Protein AF-A0A0A2VXQ8-F1 (afdb_monomer)

Radius of gyration: 29.83 Å; Cα contacts (8 Å, |Δi|>4): 1074; chains: 1; bounding box: 88×51×85 Å

Secondary structure (DSSP, 8-state):
-PPPPHHHHHSS----PPPGGGSS--S---PPPP-EETTTEE--TT-SS-B-HHHHHHTT--HHHHHHHHHHHHT--S-BSSTT-TT-B-SSSTT-HHHHHHHHHHHHHHHHTT---HHHHHHHHHHHHHHHHHHHTT--TT-HHHHHHHHHHHHHHHHHGGGSSSEEEEEEEEPTTS-EEEEEEEE-TT--SPEEEEEEE--TTS-GGGGHHHIIIIIGGGT-EEEEEPPTTSGGGTTS---S-TTHHHHHHHHHGGG-TTEEEEEEEEEEETTHHHHHHHHHHHSGGG-SEEEEES--SSHHHH-HHHHHHS-HHHHHHHHHHHT-TTS-HHHHHHHHHTT-TTTTT-BTB-BSS-EEEEEETT-SSS-HHHHHHHHHHBTTEEEEEE--SSHHHHHHHHHHHHHHHHHHHHH--SGGG--HHHHHHHHHTT-TTB-GGG--SSEEEEEEEEEES-SSS-GGG--EEEEEEEEEE-SSEEEEEEEEEEEPTTS-EEE---S-HHHHHHHHHHHHHHHHHHHHHHHTTT-EEEE-TT---TT-----

Solvent-accessible surface area (backbone atoms only — not comparable to full-atom values): 28893 Å² total; per-residue (Å²): 132,84,77,81,52,68,63,63,67,71,67,49,85,78,76,83,54,78,43,74,87,65,66,43,51,69,94,72,90,73,93,52,70,89,47,72,35,79,90,64,17,25,58,47,88,48,40,63,61,56,50,37,64,61,55,47,40,68,59,64,47,55,70,67,57,55,51,52,45,51,46,49,22,57,72,46,87,62,63,43,82,41,86,71,25,41,57,36,25,57,41,94,40,87,21,8,47,44,40,43,30,38,55,56,14,50,54,28,47,53,48,28,76,72,50,85,51,58,55,60,26,9,51,25,19,41,51,16,14,53,29,11,44,58,18,14,54,56,52,53,69,89,32,68,67,28,54,51,26,41,54,51,13,51,55,25,36,65,63,8,41,87,34,38,91,35,46,68,42,84,43,79,46,79,42,96,93,63,64,60,46,55,30,44,40,39,33,34,66,97,64,81,63,53,21,32,30,36,41,43,27,49,35,84,60,53,53,48,74,66,47,52,50,54,36,62,74,52,32,28,81,70,57,27,20,36,36,25,38,37,42,50,29,24,71,77,24,45,87,40,68,44,46,76,66,64,33,54,68,60,52,53,52,62,70,48,31,80,80,38,79,57,43,30,49,89,20,20,29,28,38,6,34,30,52,9,19,36,28,31,55,50,39,36,68,78,41,36,95,55,34,47,30,32,40,28,41,39,29,38,36,34,61,53,33,62,35,66,70,51,49,67,52,49,53,68,52,62,53,41,39,55,26,35,31,58,71,46,37,73,50,53,69,69,59,50,47,61,56,37,28,59,58,8,37,47,75,66,62,53,46,85,39,85,29,83,28,32,24,38,22,30,27,36,82,82,23,83,65,16,42,61,66,38,32,50,45,52,18,76,17,22,68,49,45,40,77,41,83,36,61,66,76,61,48,71,62,36,51,50,51,51,51,52,52,51,45,52,55,48,39,55,52,36,61,68,45,40,39,75,74,50,55,64,71,59,51,50,58,56,49,48,72,77,41,96,31,60,40,73,93,68,39,56,93,50,35,43,32,31,42,47,82,73,42,70,74,48,83,84,51,59,81,80,58,33,35,24,38,26,39,40,35,43,37,37,51,37,75,58,28,32,31,36,48,72,49,52,20,41,33,42,58,86,76,45,80,44,84,42,85,73,94,45,68,71,58,46,56,51,46,51,51,53,50,53,56,49,51,51,54,51,45,53,55,33,48,78,62,75,31,49,77,45,70,34,98,86,53,73,56,74,93,60,78,80,76,131

Mean predicted aligned error: 11.72 Å

Sequence (548 aa):
MSQANLSETLFKPRFKHPETSTLVRRARHTATPAIQSALDGKNVPHWYRMINRLMWIWRGVDPREILEVQARIACTEAERTNDDLFDTVMGYRGGNWIYEWSKQAMLWQQRAGQETDEEKIGKCWLQAANLYSIAAYPHLKGDALAEQAQVLANRAYEEAAPRLSGGLRELEFPMTGGGTISGFLHMPKGAEGPFPTVLMCGGLDALQSDYYSLFEKYFAPQGIAMLTIDMPSVGFSSKWKLTQDSSVLHQHVLKALPNIPWVDHTRVAAFGFRFGANVAVRLAYLEAPRLKAVACLGPVVHALLSDPQRQANVPEMYIDVLASRLGMTSISDSALSVELNRYSLKTQGLLGRRCPTPMLSGFWENDPFSPEEESRLITSSSADGKLLQIPFKPVYQNFDKALQEITVSSQQEIVMTLPSGHPKSRLIRKFASLGPYIREEQCEDNRFFFDCLAVCVNVKPAPEKREFWGWWMVLEAQEKQFTYTWQFGLFDKDGKWTATPAKDKEVDEKLEQTLRGFHGRLKDLLASLELGLVPAENFAEKPLKLSA

Nearest PDB structures (foldseek):
  3our-assembly2_C  TM=9.387E-01  e=2.491E-41  Vibrio vulnificus CMCP6
  6omf-assembly1_J  TM=9.505E-01  e=2.046E-16  Salmonella enterica subsp. enterica serovar Typhimurium
  4q11-assembly1_A  TM=9.503E-01  e=6.779E-15  Proteus mirabilis HI4320
  3rpj-assembly1_A  TM=9.378E-01  e=2.629E-14  Proteus mirabilis HI4320
  2mz8-assembly1_A  TM=8.221E-01  e=1.562E-15  Salmonella enterica subsp. enterica serovar Typhimurium str. LT2

InterPro domains:
  IPR009986 Sigma factor-binding transcriptional regulator Crl [MF_01178] (418-543)
  IPR009986 Sigma factor-binding transcriptional regulator Crl [NF008217] (416-547)
  IPR009986 Sigma factor-binding transcriptional regulator Crl [PF07417] (416-542)
  IPR010520 Esterase FrsA-like [PF06500] (1-407)
  IPR029058 Alpha/Beta hydrolase fold [G3DSA:3.40.50.1820] (16-408)
  IPR029058 Alpha/Beta hydrolase fold [SSF53474] (46-391)
  IPR038208 Sigma factor-binding protein Crl superfamily [G3DSA:3.30.310.230] (416-548)
  IPR043423 Esterase FrsA [MF_01063] (5-414)
  IPR043423 Esterase FrsA [NF003460] (1-407)
  IPR050261 FrsA esterase [PTHR22946] (46-379)

Foldseek 3Di:
DDDDDPCCVVPVDPPFQQFPLPQFDAPDDDDFPWAAFLQLATPDFQAQGHDHPLLLVLLPADPVLVVVLVCFQQPDPADAPDPSHSQRHTDQDGNHLLNSLLVVLVVLQVVLVVDDQLLSNLVSLSNSLSSLLRSLWQVFPRRPSSVVSLVSSVVSNVSNQVSHAFHWDWDWQADDVGDIWIKIKGFAPPDQDLFQEEEEQEDLRGAQSSCVSLCVVFQNVLRYIYITTHFQCGRSNVVGACALLRQVVVLSVLVCQVVPGNHPQQQYAYEAEEQSLLNRLVCLQVVVNRHLAYEYELYQAAPCLAPVVLVVNDRPSVLSSQCSRNVNSHDYPVVSSVRSNSSHCVSVVNQPAAGAHEYEYEDEDPNSRRHQVNLVSSQVNYPHRHYHYFYCPVPNVSVVVVSNVSSVVSCVRRVPAFAQNDAPVRVVVLLVVLDPFWDPVPADRFKTKGWDQFAWPDPPDDPLQIKGWEKMKMWGGDHAAIAMAMATAMQGSVRDTDRDDDPDPVSVVRRLVVVLSSLVVVQVSQVVSNYYYYYDPPHDCPPHDSDD

Organism: NCBI:txid1245745

pLDDT: mean 90.54, std 10.84, range [40.56, 98.81]

Structure (mmCIF, N/CA/C/O backbone):
data_AF-A0A0A2VXQ8-F1
#
_entry.id   AF-A0A0A2VXQ8-F1
#
loop_
_atom_site.group_PDB
_atom_site.id
_atom_site.type_symbol
_atom_site.label_atom_id
_atom_site.label_alt_id
_atom_site.label_comp_id
_atom_site.label_asym_id
_atom_site.label_entity_id
_atom_site.label_seq_id
_atom_site.pdbx_PDB_ins_code
_atom_site.Cartn_x
_atom_site.Cartn_y
_atom_site.Cartn_z
_atom_site.occupancy
_atom_site.B_iso_or_equiv
_atom_site.auth_seq_id
_atom_site.auth_comp_id
_atom_site.auth_asym_id
_atom_site.auth_atom_id
_atom_site.pdbx_PDB_model_num
ATOM 1 N N . MET A 1 1 ? 41.587 23.572 -19.664 1.00 40.56 1 MET A N 1
ATOM 2 C CA . MET A 1 1 ? 40.897 22.267 -19.635 1.00 40.56 1 MET A CA 1
ATOM 3 C C . MET A 1 1 ? 41.886 21.229 -20.132 1.00 40.56 1 MET A C 1
ATOM 5 O O . MET A 1 1 ? 42.334 21.358 -21.264 1.00 40.56 1 MET A O 1
ATOM 9 N N . SER A 1 2 ? 42.323 20.296 -19.288 1.00 44.34 2 SER A N 1
ATOM 10 C CA . SER A 1 2 ? 43.195 19.197 -19.716 1.00 44.34 2 SER A CA 1
ATOM 11 C C . SER A 1 2 ? 42.422 18.294 -20.682 1.00 44.34 2 SER A C 1
ATOM 13 O O . SER A 1 2 ? 41.323 17.845 -20.363 1.00 44.34 2 SER A O 1
ATOM 15 N N . GLN A 1 3 ? 42.960 18.072 -21.885 1.00 49.53 3 GLN A N 1
ATOM 16 C CA . GLN A 1 3 ? 42.425 17.081 -22.820 1.00 49.53 3 GLN A CA 1
ATOM 17 C C . GLN A 1 3 ? 42.500 15.695 -22.169 1.00 49.53 3 GLN A C 1
ATOM 19 O O . GLN A 1 3 ? 43.565 15.297 -21.698 1.00 49.53 3 GLN A O 1
ATOM 24 N N . ALA A 1 4 ? 41.372 14.983 -22.124 1.00 50.75 4 ALA A N 1
ATOM 25 C CA . ALA A 1 4 ? 41.309 13.629 -21.584 1.00 50.75 4 ALA A CA 1
ATOM 26 C C . ALA A 1 4 ? 42.246 12.699 -22.372 1.00 50.75 4 ALA A C 1
ATOM 28 O O . ALA A 1 4 ? 42.226 12.684 -23.605 1.00 50.75 4 ALA A O 1
ATOM 29 N N . ASN A 1 5 ? 43.076 11.935 -21.659 1.00 67.81 5 ASN A N 1
ATOM 30 C CA . ASN A 1 5 ? 44.033 11.011 -22.261 1.00 67.81 5 ASN A CA 1
ATOM 31 C C . ASN A 1 5 ? 43.274 9.853 -22.946 1.00 67.81 5 ASN A C 1
ATOM 33 O O . ASN A 1 5 ? 42.316 9.302 -22.397 1.00 67.81 5 ASN A O 1
ATOM 37 N N . LEU A 1 6 ? 43.700 9.462 -24.151 1.00 54.59 6 LEU A N 1
ATOM 38 C CA . LEU A 1 6 ? 43.098 8.371 -24.927 1.00 54.59 6 LEU A CA 1
ATOM 39 C C . LEU A 1 6 ? 43.027 7.060 -24.120 1.00 54.59 6 LEU A C 1
ATOM 41 O O . LEU A 1 6 ? 42.036 6.336 -24.199 1.00 54.59 6 LEU A O 1
ATOM 45 N N . SER A 1 7 ? 44.023 6.803 -23.268 1.00 55.53 7 SER A N 1
ATOM 46 C CA . SER A 1 7 ? 44.046 5.662 -22.349 1.00 55.53 7 SER A CA 1
ATOM 47 C C . SER A 1 7 ? 42.966 5.755 -21.264 1.00 55.53 7 SER A C 1
ATOM 49 O O . SER A 1 7 ? 42.301 4.763 -20.988 1.00 55.53 7 SER A O 1
ATOM 51 N N . GLU A 1 8 ? 42.695 6.935 -20.695 1.00 50.94 8 GLU A N 1
ATOM 52 C CA . GLU A 1 8 ? 41.586 7.112 -19.737 1.00 50.94 8 GLU A CA 1
ATOM 53 C C . GLU A 1 8 ? 40.221 6.875 -20.393 1.00 50.94 8 GLU A C 1
ATOM 55 O O . GLU A 1 8 ? 39.291 6.408 -19.741 1.00 50.94 8 GLU A O 1
ATOM 60 N N . THR A 1 9 ? 40.102 7.156 -21.692 1.00 56.78 9 THR A N 1
ATOM 61 C CA . THR A 1 9 ? 38.865 6.939 -22.457 1.00 56.78 9 THR A CA 1
ATOM 62 C C . THR A 1 9 ? 38.679 5.466 -22.839 1.00 56.78 9 THR A C 1
ATOM 64 O O . THR A 1 9 ? 37.556 4.957 -22.803 1.00 56.78 9 THR A O 1
ATOM 67 N N . LEU A 1 10 ? 39.770 4.771 -23.183 1.00 49.12 10 LEU A N 1
ATOM 68 C CA . LEU A 1 10 ? 39.775 3.361 -23.592 1.00 49.12 10 LEU A CA 1
ATOM 69 C C . LEU A 1 10 ? 39.675 2.387 -22.409 1.00 49.12 10 LEU A C 1
ATOM 71 O O . LEU A 1 10 ? 39.028 1.351 -22.539 1.00 49.12 10 LEU A O 1
ATOM 75 N N . PHE A 1 11 ? 40.271 2.724 -21.260 1.00 50.94 11 PHE A N 1
ATOM 76 C CA . PHE A 1 11 ? 40.303 1.870 -20.067 1.00 50.94 11 PHE A CA 1
ATOM 77 C C . PHE A 1 11 ? 39.279 2.260 -18.992 1.00 50.94 11 PHE A C 1
ATOM 79 O O . PHE A 1 11 ? 39.246 1.632 -17.932 1.00 50.94 11 PHE A O 1
ATOM 86 N N . LYS A 1 12 ? 38.406 3.254 -19.239 1.00 49.50 12 LYS A N 1
ATOM 87 C CA . LYS A 1 12 ? 37.277 3.532 -18.338 1.00 49.50 12 LYS A CA 1
ATOM 88 C C . LYS A 1 12 ? 36.397 2.279 -18.279 1.00 49.50 12 LYS A C 1
ATOM 90 O O . LYS A 1 12 ? 35.930 1.847 -19.337 1.00 49.50 12 LYS A O 1
ATOM 95 N N . PRO A 1 13 ? 36.151 1.687 -17.096 1.00 47.00 13 PRO A N 1
ATOM 96 C CA . PRO A 1 13 ? 35.358 0.474 -17.011 1.00 47.00 13 PRO A CA 1
ATOM 97 C C . PRO A 1 13 ? 33.966 0.737 -17.588 1.00 47.00 13 PRO A C 1
ATOM 99 O O . PRO A 1 13 ? 33.169 1.497 -17.038 1.00 47.00 13 PRO A O 1
ATOM 102 N N . ARG A 1 14 ? 33.687 0.138 -18.749 1.00 52.81 14 ARG A N 1
ATOM 103 C CA . ARG A 1 14 ? 32.365 0.159 -19.369 1.00 52.81 14 ARG A CA 1
ATOM 104 C C . ARG A 1 14 ? 31.562 -0.972 -18.754 1.00 52.81 14 ARG A C 1
ATOM 106 O O . ARG A 1 14 ? 31.549 -2.085 -19.273 1.00 52.81 14 ARG A O 1
ATOM 113 N N . PHE A 1 15 ? 30.913 -0.693 -17.630 1.00 61.03 15 PHE A N 1
ATOM 114 C CA . PHE A 1 15 ? 29.925 -1.613 -17.086 1.00 61.03 15 PHE A CA 1
ATOM 115 C C . PHE A 1 15 ? 28.745 -1.683 -18.059 1.00 61.03 15 PHE A C 1
ATOM 117 O O . PHE A 1 15 ? 28.004 -0.716 -18.241 1.00 61.03 15 PHE A O 1
ATOM 124 N N . LYS A 1 16 ? 28.597 -2.825 -18.734 1.00 69.62 16 LYS A N 1
ATOM 125 C CA . LYS A 1 16 ? 27.383 -3.137 -19.488 1.00 69.62 16 LYS A CA 1
ATOM 126 C C . LYS A 1 16 ? 26.326 -3.594 -18.489 1.00 69.62 16 LYS A C 1
ATOM 128 O O . LYS A 1 16 ? 26.246 -4.776 -18.170 1.00 69.62 16 LYS A O 1
ATOM 133 N N . HIS A 1 17 ? 25.564 -2.644 -17.957 1.00 85.50 17 HIS A N 1
ATOM 134 C CA . HIS A 1 17 ? 24.362 -2.965 -17.195 1.00 85.50 17 HIS A CA 1
ATOM 135 C C . HIS A 1 17 ? 23.294 -3.486 -18.168 1.00 85.50 17 HIS A C 1
ATOM 137 O O . HIS A 1 17 ? 23.079 -2.830 -19.194 1.00 85.50 17 HIS A O 1
ATOM 143 N N . PRO A 1 18 ? 22.661 -4.643 -17.900 1.00 91.44 18 PRO A N 1
ATOM 144 C CA . PRO A 1 18 ? 21.503 -5.072 -18.676 1.00 91.44 18 PRO A CA 1
ATOM 145 C C . PRO A 1 18 ? 20.406 -4.008 -18.574 1.00 91.44 18 PRO A C 1
ATOM 147 O O . PRO A 1 18 ? 20.195 -3.428 -17.510 1.00 91.44 18 PRO A O 1
ATOM 150 N N . GLU A 1 19 ? 19.743 -3.719 -19.689 1.00 95.12 19 GLU A N 1
ATOM 151 C CA . GLU A 1 19 ? 18.616 -2.789 -19.707 1.00 95.12 19 GLU A CA 1
ATOM 152 C C . GLU A 1 19 ? 17.370 -3.477 -19.127 1.00 95.12 19 GLU A C 1
ATOM 154 O O . GLU A 1 19 ? 17.196 -4.689 -19.275 1.00 95.12 19 GLU A O 1
ATOM 159 N N . THR A 1 20 ? 16.524 -2.715 -18.431 1.00 96.62 20 THR A N 1
ATOM 160 C CA . THR A 1 20 ? 15.425 -3.226 -17.605 1.00 96.62 20 THR A CA 1
ATOM 161 C C . THR A 1 20 ? 14.520 -4.227 -18.326 1.00 96.62 20 THR A C 1
ATOM 163 O O . THR A 1 20 ? 14.210 -5.267 -17.746 1.00 96.62 20 THR A O 1
ATOM 166 N N . SER A 1 21 ? 14.125 -3.965 -19.579 1.00 94.88 21 SER A N 1
ATOM 167 C CA . SER A 1 21 ? 13.216 -4.848 -20.334 1.00 94.88 21 SER A CA 1
ATOM 168 C C . SER A 1 21 ? 13.809 -6.226 -20.667 1.00 94.88 21 SER A C 1
ATOM 170 O O . SER A 1 21 ? 13.090 -7.136 -21.062 1.00 94.88 21 SER A O 1
ATOM 172 N N . THR A 1 22 ? 15.117 -6.421 -20.464 1.00 93.88 22 THR A N 1
ATOM 173 C CA . THR A 1 22 ? 15.811 -7.696 -20.730 1.00 93.88 22 THR A CA 1
ATOM 174 C C . THR A 1 22 ? 15.966 -8.600 -19.511 1.00 93.88 22 THR A C 1
ATOM 176 O O . THR A 1 22 ? 16.439 -9.734 -19.633 1.00 93.88 22 THR A O 1
ATOM 179 N N . LEU A 1 23 ? 15.621 -8.105 -18.318 1.00 93.81 23 LEU A N 1
ATOM 180 C CA . LEU A 1 23 ? 15.890 -8.803 -17.058 1.00 93.81 23 LEU A CA 1
ATOM 181 C C . LEU A 1 23 ? 15.004 -10.034 -16.855 1.00 93.81 23 LEU A C 1
ATOM 183 O O . LEU A 1 23 ? 15.411 -10.982 -16.178 1.00 93.81 23 LEU A O 1
ATOM 187 N N . VAL A 1 24 ? 13.814 -10.032 -17.454 1.00 92.06 24 VAL A N 1
ATOM 188 C CA . VAL A 1 24 ? 12.909 -11.179 -17.489 1.00 92.06 24 VAL A CA 1
ATOM 189 C C . VAL A 1 24 ? 12.914 -11.750 -18.900 1.00 92.06 24 VAL A C 1
ATOM 191 O O . VAL A 1 24 ? 12.588 -11.080 -19.872 1.00 92.06 24 VAL A O 1
ATOM 194 N N . ARG A 1 25 ? 13.330 -13.011 -19.029 1.00 86.00 25 ARG A N 1
ATOM 195 C CA . ARG A 1 25 ? 13.414 -13.696 -20.320 1.00 86.00 25 ARG A CA 1
ATOM 196 C C . ARG A 1 25 ? 12.076 -14.343 -20.633 1.00 86.0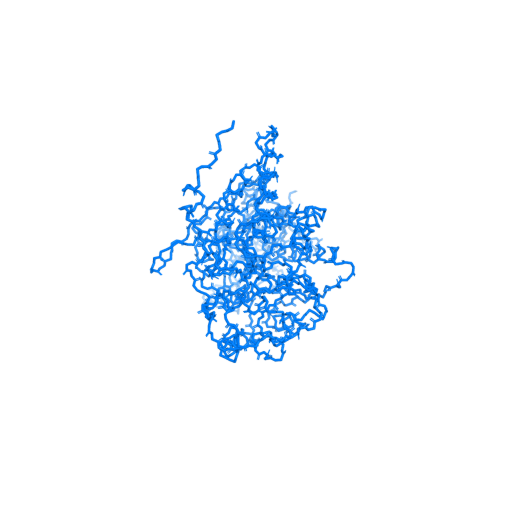0 25 ARG A C 1
ATOM 198 O O . ARG A 1 25 ? 11.734 -15.354 -20.018 1.00 86.00 25 ARG A O 1
ATOM 205 N N . ARG A 1 26 ? 11.360 -13.801 -21.615 1.00 75.31 26 ARG A N 1
ATOM 206 C CA . ARG A 1 26 ? 10.082 -14.353 -22.079 1.00 75.31 26 ARG A CA 1
ATOM 207 C C . ARG A 1 26 ? 10.246 -15.097 -23.397 1.00 75.31 26 ARG A C 1
ATOM 209 O O . ARG A 1 26 ? 11.058 -14.737 -24.243 1.00 75.31 26 ARG A O 1
ATOM 216 N N . ALA A 1 27 ? 9.485 -16.179 -23.559 1.00 64.25 27 ALA A N 1
ATOM 217 C CA . ALA A 1 27 ? 9.525 -16.995 -24.774 1.00 64.25 27 ALA A CA 1
ATOM 218 C C . ALA A 1 27 ? 8.709 -16.378 -25.923 1.00 64.25 27 ALA A C 1
ATOM 220 O O . ALA A 1 27 ? 8.934 -16.716 -27.086 1.00 64.25 27 ALA A O 1
ATOM 221 N N . ARG A 1 28 ? 7.736 -15.512 -25.606 1.00 63.34 28 ARG A N 1
ATOM 222 C CA . ARG A 1 28 ? 6.863 -14.837 -26.570 1.00 63.34 28 ARG A CA 1
ATOM 223 C C . ARG A 1 28 ? 6.590 -13.406 -26.119 1.00 63.34 28 ARG A C 1
ATOM 225 O O . ARG A 1 28 ? 6.181 -13.186 -24.986 1.00 63.34 28 ARG A O 1
ATOM 232 N N . HIS A 1 29 ? 6.742 -12.463 -27.042 1.00 66.38 29 HIS A N 1
ATOM 233 C CA . HIS A 1 29 ? 6.224 -11.106 -26.900 1.00 66.38 29 HIS A CA 1
ATOM 234 C C . HIS A 1 29 ? 4.909 -11.028 -27.677 1.00 66.38 29 HIS A C 1
ATOM 236 O O . HIS A 1 29 ? 4.891 -11.214 -28.894 1.00 66.38 29 HIS A O 1
ATOM 242 N N . THR A 1 30 ? 3.793 -10.821 -26.983 1.00 63.72 30 THR A N 1
ATOM 243 C CA . THR A 1 30 ? 2.469 -10.677 -27.603 1.00 63.72 30 THR A CA 1
ATOM 244 C C . THR A 1 30 ? 2.023 -9.226 -27.558 1.00 63.72 30 THR A C 1
ATOM 246 O O . THR A 1 30 ? 2.052 -8.598 -26.499 1.00 63.72 30 THR A O 1
ATOM 249 N N . ALA A 1 31 ? 1.560 -8.708 -28.698 1.00 67.62 31 ALA A N 1
ATOM 250 C CA . ALA A 1 31 ? 0.904 -7.409 -28.759 1.00 67.62 31 ALA A CA 1
ATOM 251 C C . ALA A 1 31 ? -0.289 -7.391 -27.791 1.00 67.62 31 ALA A C 1
ATOM 253 O O . ALA A 1 31 ? -1.205 -8.207 -27.904 1.00 67.62 31 ALA A O 1
ATOM 254 N N . THR A 1 32 ? -0.252 -6.489 -26.814 1.00 72.81 32 THR A N 1
ATOM 255 C CA . THR A 1 32 ? -1.282 -6.380 -25.776 1.00 72.81 32 THR A CA 1
ATOM 256 C C . THR A 1 32 ? -2.339 -5.354 -26.188 1.00 72.81 32 THR A C 1
ATOM 258 O O . THR A 1 32 ? -1.973 -4.322 -26.761 1.00 72.81 32 THR A O 1
ATOM 261 N N . PRO A 1 33 ? -3.638 -5.572 -25.901 1.00 83.56 33 PRO A N 1
ATOM 262 C CA . PRO A 1 33 ? -4.654 -4.547 -26.130 1.00 83.56 33 PRO A CA 1
ATOM 263 C C . PRO A 1 33 ? -4.328 -3.247 -25.384 1.00 83.56 33 PRO A C 1
ATOM 265 O O . PRO A 1 33 ? -3.650 -3.249 -24.355 1.00 83.56 33 PRO A O 1
ATOM 268 N N . ALA A 1 34 ? -4.836 -2.123 -25.891 1.00 88.50 34 ALA A N 1
ATOM 269 C CA . ALA A 1 34 ? -4.741 -0.853 -25.182 1.00 88.50 34 ALA A CA 1
ATOM 270 C C . ALA A 1 34 ? -5.486 -0.952 -23.840 1.00 88.50 34 ALA A C 1
ATOM 272 O O . ALA A 1 34 ? -6.685 -1.218 -23.793 1.00 88.50 34 ALA A O 1
ATOM 273 N N . ILE A 1 35 ? -4.759 -0.718 -22.756 1.00 91.44 35 ILE A N 1
ATOM 274 C CA . ILE A 1 35 ? -5.195 -0.797 -21.371 1.00 91.44 35 ILE A CA 1
ATOM 275 C C . ILE A 1 35 ? -5.065 0.573 -20.735 1.00 91.44 35 ILE A C 1
ATOM 277 O O . ILE A 1 35 ? -4.048 1.255 -20.856 1.00 91.44 35 ILE A O 1
ATOM 281 N N . GLN A 1 36 ? -6.101 0.949 -20.000 1.00 91.56 36 GLN A N 1
ATOM 282 C CA . GLN A 1 36 ? -6.085 2.097 -19.120 1.00 91.56 36 GLN A CA 1
ATOM 283 C C . GLN A 1 36 ? -6.662 1.666 -17.780 1.00 91.56 36 GLN A C 1
ATOM 285 O O . GLN A 1 36 ? -7.829 1.301 -17.692 1.00 91.56 36 GLN A O 1
ATOM 290 N N . SER A 1 37 ? -5.832 1.717 -16.747 1.00 93.00 37 SER A N 1
ATOM 291 C CA . SER A 1 37 ? -6.213 1.392 -15.382 1.00 93.00 37 SER A CA 1
ATOM 292 C C . SER A 1 37 ? -5.876 2.556 -14.454 1.00 93.00 37 SER A C 1
ATOM 294 O O . SER A 1 37 ? -4.918 3.293 -14.695 1.00 93.00 37 SER A O 1
ATOM 296 N N . ALA A 1 38 ? -6.687 2.762 -13.413 1.00 92.00 38 ALA A N 1
ATOM 297 C CA . ALA A 1 38 ? -6.509 3.888 -12.502 1.00 92.00 38 ALA A CA 1
ATOM 298 C C . ALA A 1 38 ? -5.179 3.777 -11.740 1.00 92.00 38 ALA A C 1
ATOM 300 O O . ALA A 1 38 ? -4.397 4.724 -11.755 1.00 92.00 38 ALA A O 1
ATOM 301 N N . LEU A 1 39 ? -4.892 2.618 -11.134 1.00 93.19 39 LEU A N 1
ATOM 302 C CA . LEU A 1 39 ? -3.709 2.469 -10.279 1.00 93.19 39 LEU A CA 1
ATOM 303 C C . LEU A 1 39 ? -2.456 1.972 -11.008 1.00 93.19 39 LEU A C 1
ATOM 305 O O . LEU A 1 39 ? -1.381 2.175 -10.463 1.00 93.19 39 LEU A O 1
ATOM 309 N N . ASP A 1 40 ? -2.554 1.355 -12.194 1.00 93.81 40 ASP A N 1
ATOM 310 C CA . ASP A 1 40 ? -1.381 0.858 -12.955 1.00 93.81 40 ASP A CA 1
ATOM 311 C C . ASP A 1 40 ? -1.024 1.761 -14.145 1.00 93.81 40 ASP A C 1
ATOM 313 O O . ASP A 1 40 ? 0.030 1.618 -14.760 1.00 93.81 40 ASP A O 1
ATOM 317 N N . GLY A 1 41 ? -1.892 2.716 -14.491 1.00 94.38 41 GLY A N 1
ATOM 318 C CA . GLY A 1 41 ? -1.688 3.619 -15.616 1.00 94.38 41 GLY A CA 1
ATOM 319 C C . GLY A 1 41 ? -2.086 3.024 -16.967 1.00 94.38 41 GLY A C 1
ATOM 320 O O . GLY A 1 41 ? -3.032 2.243 -17.086 1.00 94.38 41 GLY A O 1
ATOM 321 N N . LYS A 1 42 ? -1.389 3.456 -18.022 1.00 94.75 42 LYS A N 1
ATOM 322 C CA . LYS A 1 42 ? -1.687 3.102 -19.416 1.00 94.75 42 LYS A CA 1
ATOM 323 C C . LYS A 1 42 ? -0.480 2.468 -20.101 1.00 94.75 42 LYS A C 1
ATOM 325 O O . LYS A 1 42 ? 0.626 2.989 -19.958 1.00 94.75 42 LYS A O 1
ATOM 330 N N . ASN A 1 43 ? -0.696 1.438 -20.922 1.00 93.75 43 ASN A N 1
ATOM 331 C CA . ASN A 1 43 ? 0.318 0.993 -21.883 1.00 93.75 43 ASN A CA 1
ATOM 332 C C . ASN A 1 43 ? 0.335 1.980 -23.056 1.00 93.75 43 ASN A C 1
ATOM 334 O O . ASN A 1 43 ? -0.486 1.952 -23.975 1.00 93.75 43 ASN A O 1
ATOM 338 N N . VAL A 1 44 ? 1.232 2.955 -22.977 1.00 93.62 44 VAL A N 1
ATOM 339 C CA . VAL A 1 44 ? 1.392 3.927 -24.055 1.00 93.62 44 VAL A CA 1
ATOM 340 C C . VAL A 1 44 ? 2.109 3.221 -25.210 1.00 93.62 44 VAL A C 1
ATOM 342 O O . VAL A 1 44 ? 3.089 2.524 -24.955 1.00 93.62 44 VAL A O 1
ATOM 345 N N . PRO A 1 45 ? 1.647 3.370 -26.466 1.00 91.75 45 PRO A N 1
ATOM 346 C CA . PRO A 1 45 ? 2.347 2.800 -27.613 1.00 91.75 45 PRO A CA 1
ATOM 347 C C . PRO A 1 45 ? 3.825 3.189 -27.604 1.00 91.75 45 PRO A C 1
ATOM 349 O O . PRO A 1 45 ? 4.131 4.349 -27.328 1.00 91.75 45 PRO A O 1
ATOM 352 N N . HIS A 1 46 ? 4.703 2.239 -27.928 1.00 93.81 46 HIS A N 1
ATOM 353 C CA . HIS A 1 46 ? 6.162 2.412 -27.930 1.00 93.81 46 HIS A CA 1
ATOM 354 C C . HIS A 1 46 ? 6.810 2.609 -26.548 1.00 93.81 46 HIS A C 1
ATOM 356 O O . HIS A 1 46 ? 7.907 3.150 -26.458 1.00 93.81 46 HIS A O 1
ATOM 362 N N . TRP A 1 47 ? 6.162 2.175 -25.464 1.00 95.94 47 TRP A N 1
ATOM 363 C CA . TRP A 1 47 ? 6.767 2.125 -24.128 1.00 95.94 47 TRP A CA 1
ATOM 364 C C . TRP A 1 47 ? 6.695 0.706 -23.569 1.00 95.94 47 TRP A C 1
ATOM 366 O O . TRP A 1 47 ? 5.642 0.069 -23.620 1.00 95.94 47 TRP A O 1
ATOM 376 N N . TYR A 1 48 ? 7.805 0.228 -23.009 1.00 95.38 48 TYR A N 1
ATOM 377 C CA . TYR A 1 48 ? 7.844 -0.994 -22.209 1.00 95.38 48 TYR A CA 1
ATOM 378 C C . TYR A 1 48 ? 7.099 -0.773 -20.884 1.00 95.38 48 TYR A C 1
ATOM 380 O O . TYR A 1 48 ? 6.216 -1.548 -20.508 1.00 95.38 48 TYR A O 1
ATOM 388 N N . ARG A 1 49 ? 7.419 0.322 -20.182 1.00 97.06 49 ARG A N 1
ATOM 389 C CA . ARG A 1 49 ? 6.764 0.697 -18.923 1.00 97.06 49 ARG A CA 1
ATOM 390 C C . ARG A 1 49 ? 5.333 1.186 -19.137 1.00 97.06 49 ARG A C 1
ATOM 392 O O . ARG A 1 49 ? 5.039 1.990 -20.019 1.00 97.06 49 ARG A O 1
ATOM 399 N N . MET A 1 50 ? 4.455 0.786 -18.223 1.00 96.12 50 MET A N 1
ATOM 400 C CA . MET A 1 50 ? 3.155 1.420 -18.030 1.00 96.12 50 MET A CA 1
ATOM 401 C C . MET A 1 50 ? 3.360 2.841 -17.512 1.00 96.12 50 MET A C 1
ATOM 403 O O . MET A 1 50 ? 4.141 3.090 -16.594 1.00 96.12 50 MET A O 1
ATOM 407 N N . ILE A 1 51 ? 2.644 3.792 -18.101 1.00 97.06 51 ILE A N 1
ATOM 408 C CA . ILE A 1 51 ? 2.763 5.204 -17.758 1.00 97.06 51 ILE A CA 1
ATOM 409 C C . ILE A 1 51 ? 1.649 5.583 -16.787 1.00 97.06 51 ILE A C 1
ATOM 411 O O . ILE A 1 51 ? 0.480 5.694 -17.170 1.00 97.06 51 ILE A O 1
ATOM 415 N N . ASN A 1 52 ? 2.020 5.818 -15.529 1.00 95.94 52 ASN A N 1
ATOM 416 C CA . ASN A 1 52 ? 1.084 5.995 -14.423 1.00 95.94 52 ASN A CA 1
ATOM 417 C C . ASN A 1 52 ? 0.998 7.448 -13.933 1.00 95.94 52 ASN A C 1
ATOM 419 O O . ASN A 1 52 ? 1.340 7.790 -12.802 1.00 95.94 52 ASN A O 1
ATOM 423 N N . ARG A 1 53 ? 0.512 8.330 -14.815 1.00 95.69 53 ARG A N 1
ATOM 424 C CA . ARG A 1 53 ? 0.391 9.771 -14.524 1.00 95.69 53 ARG A CA 1
ATOM 425 C C . ARG A 1 53 ? -0.498 10.064 -13.318 1.00 95.69 53 ARG A C 1
ATOM 427 O O . ARG A 1 53 ? -0.213 11.021 -12.608 1.00 95.69 53 ARG A O 1
ATOM 434 N N . LEU A 1 54 ? -1.557 9.279 -13.084 1.00 94.94 54 LEU A N 1
ATOM 435 C CA . LEU A 1 54 ? -2.431 9.477 -11.924 1.00 94.94 54 LEU A CA 1
ATOM 436 C C . LEU A 1 54 ? -1.626 9.350 -10.630 1.00 94.94 54 LEU A C 1
ATOM 438 O O . LEU A 1 54 ? -1.579 10.305 -9.857 1.00 94.94 54 LEU A O 1
ATOM 442 N N . MET A 1 55 ? -0.953 8.214 -10.437 1.00 96.00 55 MET A N 1
ATOM 443 C CA . MET A 1 55 ? -0.224 7.944 -9.199 1.00 96.00 55 MET A CA 1
ATOM 444 C C . MET A 1 55 ? 1.002 8.842 -9.037 1.00 96.00 55 MET A C 1
ATOM 446 O O . MET A 1 55 ? 1.242 9.336 -7.938 1.00 96.00 55 MET A O 1
ATOM 450 N N . TRP A 1 56 ? 1.750 9.121 -10.111 1.00 97.69 56 TRP A N 1
ATOM 451 C CA . TRP A 1 56 ? 2.919 10.008 -10.031 1.00 97.69 56 TRP A CA 1
ATOM 452 C C . TRP A 1 56 ? 2.528 11.443 -9.656 1.00 97.69 56 TRP A C 1
ATOM 454 O O . TRP A 1 56 ? 3.158 12.043 -8.787 1.00 97.69 56 TRP A O 1
ATOM 464 N N . ILE A 1 57 ? 1.446 11.973 -10.238 1.00 97.31 57 ILE A N 1
ATOM 465 C CA . ILE A 1 57 ? 0.943 13.314 -9.902 1.00 97.31 57 ILE A CA 1
ATOM 466 C C . ILE A 1 57 ? 0.345 13.337 -8.496 1.00 97.31 57 ILE A C 1
ATOM 468 O O . ILE A 1 57 ? 0.589 14.273 -7.737 1.00 97.31 57 ILE A O 1
ATOM 472 N N . TRP A 1 58 ? -0.412 12.307 -8.112 1.00 95.69 58 TRP A N 1
ATOM 473 C CA . TRP A 1 58 ? -1.022 12.231 -6.783 1.00 95.69 58 TRP A CA 1
ATOM 474 C C . TRP A 1 58 ? 0.016 12.246 -5.650 1.00 95.69 58 TRP A C 1
ATOM 476 O O . TRP A 1 58 ? -0.210 12.910 -4.630 1.00 95.69 58 TRP A O 1
ATOM 486 N N . ARG A 1 59 ? 1.166 11.597 -5.876 1.00 93.00 59 ARG A N 1
ATOM 487 C CA . ARG A 1 59 ? 2.343 11.605 -4.992 1.00 93.00 59 ARG A CA 1
ATOM 488 C C . ARG A 1 59 ? 3.121 12.925 -4.982 1.00 93.00 59 ARG A C 1
ATOM 490 O O . ARG A 1 59 ? 3.989 13.111 -4.135 1.00 93.00 59 ARG A O 1
ATOM 497 N N . GLY A 1 60 ? 2.815 13.835 -5.907 1.00 93.94 60 GLY A N 1
ATOM 498 C CA . GLY A 1 60 ? 3.325 15.205 -5.918 1.00 93.94 60 GLY A CA 1
ATOM 499 C C . GLY A 1 60 ? 4.172 15.593 -7.129 1.00 93.94 60 GLY A C 1
ATOM 500 O O . GLY A 1 60 ? 4.590 16.746 -7.175 1.00 93.94 60 GLY A O 1
ATOM 501 N N . VAL A 1 61 ? 4.422 14.700 -8.094 1.00 97.38 61 VAL A N 1
ATOM 502 C CA . VAL A 1 61 ? 5.263 15.022 -9.261 1.00 97.38 61 VAL A CA 1
ATOM 503 C C . VAL A 1 61 ? 4.513 15.942 -10.226 1.00 97.38 61 VAL A C 1
ATOM 505 O O . VAL A 1 61 ? 3.381 15.659 -10.621 1.00 97.38 61 VAL A O 1
ATOM 508 N N . ASP A 1 62 ? 5.150 17.038 -10.641 1.00 96.88 62 ASP A N 1
ATOM 509 C CA . ASP A 1 62 ? 4.541 17.994 -11.566 1.00 96.88 62 ASP A CA 1
ATOM 510 C C . ASP A 1 62 ? 4.294 17.350 -12.949 1.00 96.88 62 ASP A C 1
ATOM 512 O O . ASP A 1 62 ? 5.222 16.788 -13.543 1.00 96.88 62 ASP A O 1
ATOM 516 N N . PRO A 1 63 ? 3.076 17.447 -13.519 1.00 97.25 63 PRO A N 1
ATOM 517 C CA . PRO A 1 63 ? 2.771 16.886 -14.837 1.00 97.25 63 PRO A CA 1
ATOM 518 C C . PRO A 1 63 ? 3.685 17.402 -15.955 1.00 97.25 63 PRO A C 1
ATOM 520 O O . PRO A 1 63 ? 3.945 16.671 -16.911 1.00 97.25 63 PRO A O 1
ATOM 523 N N . ARG A 1 64 ? 4.179 18.641 -15.857 1.00 98.06 64 ARG A N 1
ATOM 524 C CA . ARG A 1 64 ? 5.098 19.231 -16.839 1.00 98.06 64 ARG A CA 1
ATOM 525 C C . ARG A 1 64 ? 6.458 18.546 -16.794 1.00 98.06 64 ARG A C 1
ATOM 527 O O . ARG A 1 64 ? 6.999 18.240 -17.849 1.00 98.06 64 ARG A O 1
ATOM 534 N N . GLU A 1 65 ? 6.959 18.239 -15.599 1.00 97.69 65 GLU A N 1
ATOM 535 C CA . GLU A 1 65 ? 8.229 17.523 -15.428 1.00 97.69 65 GLU A CA 1
ATOM 536 C C . GLU A 1 65 ? 8.132 16.084 -15.943 1.00 97.69 65 GLU A C 1
ATOM 538 O O . GLU A 1 65 ? 9.050 15.614 -16.613 1.00 97.69 65 GLU A O 1
ATOM 543 N N . ILE A 1 66 ? 6.995 15.408 -15.724 1.00 98.25 66 ILE A N 1
ATOM 544 C CA . ILE A 1 66 ? 6.746 14.076 -16.303 1.00 98.25 66 ILE A CA 1
ATOM 545 C C . ILE A 1 66 ? 6.868 14.132 -17.830 1.00 98.25 66 ILE A C 1
ATOM 547 O O . ILE A 1 66 ? 7.548 13.299 -18.427 1.00 98.25 66 ILE A O 1
ATOM 551 N N . LEU A 1 67 ? 6.220 15.111 -18.468 1.00 98.06 67 LEU A N 1
ATOM 552 C CA . LEU A 1 67 ? 6.265 15.269 -19.923 1.00 98.06 67 LEU A CA 1
ATOM 553 C C . LEU A 1 67 ? 7.666 15.633 -20.421 1.00 98.06 67 LEU A C 1
ATOM 555 O O . LEU A 1 67 ? 8.095 15.107 -21.444 1.00 98.06 67 LEU A O 1
ATOM 559 N N . GLU A 1 68 ? 8.386 16.492 -19.703 1.00 98.25 68 GLU A N 1
ATOM 560 C CA . GLU A 1 68 ? 9.743 16.903 -20.060 1.00 98.25 68 GLU A CA 1
ATOM 561 C C . GLU A 1 68 ? 10.720 15.719 -20.027 1.00 98.25 68 GLU A C 1
ATOM 563 O O . GLU A 1 68 ? 11.448 15.487 -20.993 1.00 98.25 68 GLU A O 1
ATOM 568 N N . VAL A 1 69 ? 10.695 14.922 -18.953 1.00 98.62 69 VAL A N 1
ATOM 569 C CA . VAL A 1 69 ? 11.517 13.709 -18.825 1.00 98.62 69 VAL A CA 1
ATOM 570 C C . VAL A 1 69 ? 11.163 12.701 -19.921 1.00 98.62 69 VAL A C 1
ATOM 572 O O . VAL A 1 69 ? 12.052 12.190 -20.603 1.00 98.62 69 VAL A O 1
ATOM 575 N N . GLN A 1 70 ? 9.868 12.451 -20.145 1.00 98.38 70 GLN A N 1
ATOM 576 C CA . GLN A 1 70 ? 9.409 11.535 -21.193 1.00 98.38 70 GLN A CA 1
ATOM 577 C C . GLN A 1 70 ? 9.830 11.991 -22.594 1.00 98.38 70 GLN A C 1
ATOM 579 O O . GLN A 1 70 ? 10.210 11.155 -23.411 1.00 98.38 70 GLN A O 1
ATOM 584 N N . ALA A 1 71 ? 9.814 13.298 -22.868 1.00 98.38 71 ALA A N 1
ATOM 585 C CA . ALA A 1 71 ? 10.278 13.846 -24.137 1.00 98.38 71 ALA A CA 1
ATOM 586 C C . ALA A 1 71 ? 11.783 13.613 -24.342 1.00 98.38 71 ALA A C 1
ATOM 588 O O . ALA A 1 71 ? 12.187 13.207 -25.429 1.00 98.38 71 ALA A O 1
ATOM 589 N N . ARG A 1 72 ? 12.617 13.789 -23.305 1.00 98.56 72 ARG A N 1
ATOM 590 C CA . ARG A 1 72 ? 14.060 13.485 -23.392 1.00 98.56 72 ARG A CA 1
ATOM 591 C C . ARG A 1 72 ? 14.329 12.009 -23.701 1.00 98.56 72 ARG A C 1
ATOM 593 O O . ARG A 1 72 ? 15.219 11.709 -24.493 1.00 98.56 72 ARG A O 1
ATOM 600 N N . ILE A 1 73 ? 13.545 11.106 -23.111 1.00 98.62 73 ILE A N 1
ATOM 601 C CA . ILE A 1 73 ? 13.623 9.658 -23.366 1.00 98.62 73 ILE A CA 1
ATOM 602 C C . ILE A 1 73 ? 13.185 9.327 -24.803 1.00 98.62 73 ILE A C 1
ATOM 604 O O . ILE A 1 73 ? 13.865 8.584 -25.507 1.00 98.62 73 ILE A O 1
ATOM 608 N N . ALA A 1 74 ? 12.074 9.898 -25.269 1.00 97.88 74 ALA A N 1
ATOM 609 C CA . ALA A 1 74 ? 11.530 9.595 -26.592 1.00 97.88 74 ALA A CA 1
ATOM 610 C C . ALA A 1 74 ? 12.377 10.165 -27.742 1.00 97.88 74 ALA A C 1
ATOM 612 O O . ALA A 1 74 ? 12.548 9.501 -28.759 1.00 97.88 74 ALA A O 1
ATOM 613 N N . CYS A 1 75 ? 12.936 11.367 -27.583 1.00 97.06 75 CYS A N 1
ATOM 614 C CA . CYS A 1 75 ? 13.643 12.068 -28.658 1.00 97.06 75 CYS A CA 1
ATOM 615 C C . CYS A 1 75 ? 15.106 11.637 -28.854 1.00 97.06 75 CYS A C 1
ATOM 617 O O . CYS A 1 75 ? 15.755 12.140 -29.768 1.00 97.06 75 CYS A O 1
ATOM 619 N N . THR A 1 76 ? 15.665 10.768 -28.004 1.00 96.12 76 THR A N 1
ATOM 620 C CA . THR A 1 76 ? 17.063 10.336 -28.170 1.00 96.12 76 THR A CA 1
ATOM 621 C C . THR A 1 76 ? 17.228 9.372 -29.348 1.00 96.12 76 THR A C 1
ATOM 623 O O . THR A 1 76 ? 16.380 8.513 -29.595 1.00 96.12 76 THR A O 1
ATOM 626 N N . GLU A 1 77 ? 18.377 9.448 -30.014 1.00 95.81 77 GLU A N 1
ATOM 627 C CA . GLU A 1 77 ? 18.817 8.495 -31.046 1.00 95.81 77 GLU A CA 1
ATOM 628 C C . GLU A 1 77 ? 19.784 7.437 -30.486 1.00 95.81 77 GLU A C 1
ATOM 630 O O . GLU A 1 77 ? 20.396 6.674 -31.230 1.00 95.81 77 GLU A O 1
ATOM 635 N N . ALA A 1 78 ? 19.969 7.397 -29.161 1.00 95.88 78 ALA A N 1
ATOM 636 C CA . ALA A 1 78 ? 20.815 6.399 -28.521 1.00 95.88 78 ALA A CA 1
ATOM 637 C C . ALA A 1 78 ? 20.291 4.969 -28.747 1.00 95.88 78 ALA A C 1
ATOM 639 O O . ALA A 1 78 ? 19.086 4.736 -28.806 1.00 95.88 78 ALA A O 1
ATOM 640 N N . GLU A 1 79 ? 21.226 4.020 -28.817 1.00 96.12 79 GLU A N 1
ATOM 641 C CA . GLU A 1 79 ? 20.963 2.595 -29.038 1.00 96.12 79 GLU A CA 1
ATOM 642 C C . GLU A 1 79 ? 20.002 2.019 -27.983 1.00 96.12 79 GLU A C 1
ATOM 644 O O . GLU A 1 79 ? 20.180 2.242 -26.776 1.00 96.12 79 GLU A O 1
ATOM 649 N N . ARG A 1 80 ? 19.003 1.261 -28.442 1.00 96.44 80 ARG A N 1
ATOM 650 C CA . ARG A 1 80 ? 17.967 0.636 -27.616 1.00 96.44 80 ARG A CA 1
ATOM 651 C C . ARG A 1 80 ? 18.072 -0.879 -27.674 1.00 96.44 80 ARG A C 1
ATOM 653 O O . ARG A 1 80 ? 18.548 -1.438 -28.654 1.00 96.44 80 ARG A O 1
ATOM 660 N N . THR A 1 81 ? 17.613 -1.549 -26.622 1.00 95.25 81 THR A N 1
ATOM 661 C CA . THR A 1 81 ? 17.421 -3.003 -26.679 1.00 95.25 81 THR A CA 1
ATOM 662 C C . THR A 1 81 ? 16.335 -3.350 -27.698 1.00 95.25 81 THR A C 1
ATOM 664 O O . THR A 1 81 ? 16.448 -4.338 -28.420 1.00 95.25 81 THR A O 1
ATOM 667 N N . ASN A 1 82 ? 15.279 -2.535 -27.748 1.00 93.25 82 ASN A N 1
ATOM 668 C CA . ASN A 1 82 ? 14.208 -2.645 -28.721 1.00 93.25 82 ASN A CA 1
ATOM 669 C C . ASN A 1 82 ? 13.938 -1.264 -29.332 1.00 93.25 82 ASN A C 1
ATOM 671 O O . ASN A 1 82 ? 13.467 -0.357 -28.644 1.00 93.25 82 ASN A O 1
ATOM 675 N N . ASP A 1 83 ? 14.225 -1.114 -30.624 1.00 94.19 83 ASP A N 1
ATOM 676 C CA . ASP A 1 83 ? 14.076 0.157 -31.342 1.00 94.19 83 ASP A CA 1
ATOM 677 C C . ASP A 1 83 ? 12.621 0.659 -31.392 1.00 94.19 83 ASP A C 1
ATOM 679 O O . ASP A 1 83 ? 12.399 1.865 -31.496 1.00 94.19 83 ASP A O 1
ATOM 683 N N . ASP A 1 84 ? 11.632 -0.227 -31.221 1.00 93.25 84 ASP A N 1
ATOM 684 C CA . ASP A 1 84 ? 10.213 0.141 -31.159 1.00 93.25 84 ASP A CA 1
ATOM 685 C C . ASP A 1 84 ? 9.788 0.699 -29.789 1.00 93.25 84 ASP A C 1
ATOM 687 O O . ASP A 1 84 ? 8.664 1.194 -29.663 1.00 93.25 84 ASP A O 1
ATOM 691 N N . LEU A 1 85 ? 10.638 0.603 -28.756 1.00 95.12 85 LEU A N 1
ATOM 692 C CA . LEU A 1 85 ? 10.318 0.967 -27.372 1.00 95.12 85 LEU A CA 1
ATOM 693 C C . LEU A 1 85 ? 11.232 2.083 -26.856 1.00 95.12 85 LEU A C 1
ATOM 695 O O . LEU A 1 85 ? 12.398 1.862 -26.520 1.00 95.12 85 LEU A O 1
ATOM 699 N N . PHE A 1 86 ? 10.679 3.287 -26.718 1.00 97.75 86 PHE A N 1
ATOM 700 C CA . PHE A 1 86 ? 11.416 4.508 -26.405 1.00 97.75 86 PHE A CA 1
ATOM 701 C C . PHE A 1 86 ? 12.242 4.432 -25.117 1.00 97.75 86 PHE A C 1
ATOM 703 O O . PHE A 1 86 ? 13.360 4.946 -25.096 1.00 97.75 86 PHE A O 1
ATOM 710 N N . ASP A 1 87 ? 11.730 3.781 -24.070 1.00 97.94 87 ASP A N 1
ATOM 711 C CA . ASP A 1 87 ? 12.337 3.718 -22.736 1.00 97.94 87 ASP A CA 1
ATOM 712 C C . ASP A 1 87 ? 13.363 2.594 -22.540 1.00 97.94 87 ASP A C 1
ATOM 714 O O . ASP A 1 87 ? 13.805 2.372 -21.412 1.00 97.94 87 ASP A O 1
ATOM 718 N N . THR A 1 88 ? 13.784 1.929 -23.621 1.00 97.31 88 THR A N 1
ATOM 719 C CA . THR A 1 88 ? 14.732 0.797 -23.585 1.00 97.31 88 THR A CA 1
ATOM 720 C C . THR A 1 88 ? 16.155 1.164 -24.027 1.00 97.31 88 THR A C 1
ATOM 722 O O . THR A 1 88 ? 16.923 0.325 -24.496 1.00 97.31 88 THR A O 1
ATOM 725 N N . VAL A 1 89 ? 16.539 2.437 -23.887 1.00 97.69 89 VAL A N 1
ATOM 726 C CA . VAL A 1 89 ? 17.892 2.926 -24.214 1.00 97.69 89 VAL A CA 1
ATOM 727 C C . VAL A 1 89 ? 18.943 2.254 -23.329 1.00 97.69 89 VAL A C 1
ATOM 729 O O . VAL A 1 89 ? 18.840 2.257 -22.098 1.00 97.69 89 VAL A O 1
ATOM 732 N N . MET A 1 90 ? 19.996 1.722 -23.951 1.00 95.25 90 MET A N 1
ATOM 733 C CA . MET A 1 90 ? 20.995 0.894 -23.281 1.00 95.25 90 MET A CA 1
ATOM 734 C C . MET A 1 90 ? 22.071 1.692 -22.530 1.00 95.25 90 MET A C 1
ATOM 736 O O . MET A 1 90 ? 22.798 2.533 -23.077 1.00 95.25 90 MET A O 1
ATOM 740 N N . GLY A 1 91 ? 22.285 1.307 -21.271 1.00 91.31 91 GLY A N 1
ATOM 741 C CA . GLY A 1 91 ? 23.307 1.867 -20.388 1.00 91.31 91 GLY A CA 1
ATOM 742 C C . GLY A 1 91 ? 22.923 3.215 -19.772 1.00 91.31 91 GLY A C 1
ATOM 743 O O . GLY A 1 91 ? 22.018 3.905 -20.229 1.00 91.31 91 GLY A O 1
ATOM 744 N N . TYR A 1 92 ? 23.643 3.606 -18.721 1.00 94.12 92 TYR A N 1
ATOM 745 C CA . TYR A 1 92 ? 23.352 4.817 -17.949 1.00 94.12 92 TYR A CA 1
ATOM 746 C C . TYR A 1 92 ? 23.841 6.087 -18.669 1.00 94.12 92 TYR A C 1
ATOM 748 O O . TYR A 1 92 ? 24.964 6.551 -18.456 1.00 94.12 92 TYR A O 1
ATOM 756 N N . ARG A 1 93 ? 23.017 6.613 -19.582 1.00 94.19 93 ARG A N 1
ATOM 757 C CA . ARG A 1 93 ? 23.314 7.781 -20.430 1.00 94.19 93 ARG A CA 1
ATOM 758 C C . ARG A 1 93 ? 22.048 8.571 -20.776 1.00 94.19 93 ARG A C 1
ATOM 760 O O . ARG A 1 93 ? 20.944 8.110 -20.506 1.00 94.19 93 ARG A O 1
ATOM 767 N N . GLY A 1 94 ? 22.218 9.716 -21.440 1.00 95.88 94 GLY A N 1
ATOM 768 C CA . GLY A 1 94 ? 21.104 10.528 -21.942 1.00 95.88 94 GLY A CA 1
ATOM 769 C C . GLY A 1 94 ? 20.077 9.709 -22.734 1.00 95.88 94 GLY A C 1
ATOM 770 O O . GLY A 1 94 ? 20.439 8.963 -23.645 1.00 95.88 94 GLY A O 1
ATOM 771 N N . GLY A 1 95 ? 18.809 9.846 -22.356 1.00 96.88 95 GLY A N 1
ATOM 772 C CA . GLY A 1 95 ? 17.663 9.114 -22.893 1.00 96.88 95 GLY A CA 1
ATOM 773 C C . GLY A 1 95 ? 17.355 7.759 -22.237 1.00 96.88 95 GLY A C 1
ATOM 774 O O . GLY A 1 95 ? 16.264 7.238 -22.440 1.00 96.88 95 GLY A O 1
ATOM 775 N N . ASN A 1 96 ? 18.245 7.195 -21.412 1.00 98.25 96 ASN A N 1
ATOM 776 C CA . ASN A 1 96 ? 17.895 6.043 -20.573 1.00 98.25 96 ASN A CA 1
ATOM 777 C C . ASN A 1 96 ? 16.890 6.451 -19.488 1.00 98.25 96 ASN A C 1
ATOM 779 O O . ASN A 1 96 ? 17.062 7.488 -18.848 1.00 98.25 96 ASN A O 1
ATOM 783 N N . TRP A 1 97 ? 15.873 5.612 -19.253 1.00 98.69 97 TRP A N 1
ATOM 784 C CA . TRP A 1 97 ? 14.815 5.863 -18.267 1.00 98.69 97 TRP A CA 1
ATOM 785 C C . TRP A 1 97 ? 15.377 6.257 -16.899 1.00 98.69 97 TRP A C 1
ATOM 787 O O . TRP A 1 97 ? 15.089 7.334 -16.378 1.00 98.69 97 TRP A O 1
ATOM 797 N N . ILE A 1 98 ? 16.224 5.395 -16.338 1.00 98.62 98 ILE A N 1
ATOM 798 C CA . ILE A 1 98 ? 16.747 5.545 -14.980 1.00 98.62 98 ILE A CA 1
ATOM 799 C C . ILE A 1 98 ? 17.620 6.799 -14.902 1.00 98.62 98 ILE A C 1
ATOM 801 O O . ILE A 1 98 ? 17.515 7.566 -13.946 1.00 98.62 98 ILE A O 1
ATOM 805 N N . TYR A 1 99 ? 18.436 7.045 -15.931 1.00 98.38 99 TYR A N 1
ATOM 806 C CA . TYR A 1 99 ? 19.263 8.245 -16.033 1.00 98.38 99 TYR A CA 1
ATOM 807 C C . TYR A 1 99 ? 18.432 9.534 -16.055 1.00 98.38 99 TYR A C 1
ATOM 809 O O . TYR A 1 99 ? 18.702 10.442 -15.271 1.00 98.38 99 TYR A O 1
ATOM 817 N N . GLU A 1 100 ? 17.425 9.636 -16.926 1.00 98.81 100 GLU A N 1
ATOM 818 C CA . GLU A 1 100 ? 16.673 10.882 -17.119 1.00 98.81 100 GLU A CA 1
ATOM 819 C C . GLU A 1 100 ? 15.809 11.247 -15.907 1.00 98.81 100 GLU A C 1
ATOM 821 O O . GLU A 1 100 ? 15.753 12.421 -15.525 1.00 98.81 100 GLU A O 1
ATOM 826 N N . TRP A 1 101 ? 15.197 10.253 -15.256 1.00 98.81 101 TRP A N 1
ATOM 827 C CA . TRP A 1 101 ? 14.466 10.458 -14.003 1.00 98.81 101 TRP A CA 1
ATOM 828 C C . TRP A 1 101 ? 15.400 10.784 -12.834 1.00 98.81 101 TRP A C 1
ATOM 830 O O . TRP A 1 101 ? 15.130 11.722 -12.084 1.00 98.81 101 TRP A O 1
ATOM 840 N N . SER A 1 102 ? 16.536 10.087 -12.709 1.00 98.69 102 SER A N 1
ATOM 841 C CA . SER A 1 102 ? 17.532 10.384 -11.664 1.00 98.69 102 SER A CA 1
ATOM 842 C C . SER A 1 102 ? 18.113 11.786 -11.827 1.00 98.69 102 SER A C 1
ATOM 844 O O . SER A 1 102 ? 18.271 12.517 -10.853 1.00 98.69 102 SER A O 1
ATOM 846 N N . LYS A 1 103 ? 18.374 12.210 -13.067 1.00 98.44 103 LYS A N 1
ATOM 847 C CA . LYS A 1 103 ? 18.822 13.570 -13.377 1.00 98.44 103 LYS A CA 1
ATOM 848 C C . LYS A 1 103 ? 17.781 14.613 -12.967 1.00 98.44 103 LYS A C 1
ATOM 850 O O . LYS A 1 103 ? 18.157 15.636 -12.400 1.00 98.44 103 LYS A O 1
ATOM 855 N N . GLN A 1 104 ? 16.494 14.358 -13.212 1.00 98.62 104 GLN A N 1
ATOM 856 C CA . GLN A 1 104 ? 15.416 15.240 -12.754 1.00 98.62 104 GLN A CA 1
ATOM 857 C C . GLN A 1 104 ? 15.367 15.315 -11.220 1.00 98.62 104 GLN A C 1
ATOM 859 O O . GLN A 1 104 ? 15.261 16.403 -10.658 1.00 98.62 104 GLN A O 1
ATOM 864 N N . ALA A 1 105 ? 15.518 14.178 -10.536 1.00 98.56 105 ALA A N 1
ATOM 865 C CA . ALA A 1 105 ? 15.564 14.114 -9.077 1.00 98.56 105 ALA A CA 1
ATOM 866 C C . ALA A 1 105 ? 16.740 14.918 -8.490 1.00 98.56 105 ALA A C 1
ATOM 868 O O . ALA A 1 105 ? 16.570 15.643 -7.510 1.00 98.56 105 ALA A O 1
ATOM 869 N N . MET A 1 106 ? 17.918 14.861 -9.121 1.00 98.25 106 MET A N 1
ATOM 870 C CA . MET A 1 106 ? 19.097 15.638 -8.714 1.00 98.25 106 MET A CA 1
ATOM 871 C C . MET A 1 106 ? 18.854 17.151 -8.744 1.00 98.25 106 MET A C 1
ATOM 873 O O . MET A 1 106 ? 19.379 17.862 -7.889 1.00 98.25 106 MET A O 1
ATOM 877 N N . LEU A 1 107 ? 18.041 17.661 -9.678 1.00 98.31 107 LEU A N 1
ATOM 878 C CA . LEU A 1 107 ? 17.682 19.085 -9.701 1.00 98.31 107 LEU A CA 1
ATOM 879 C C . LEU A 1 107 ? 16.909 19.484 -8.439 1.00 98.31 107 LEU A C 1
ATOM 881 O O . LEU A 1 107 ? 17.145 20.556 -7.885 1.00 98.31 107 LEU A O 1
ATOM 885 N N . TRP A 1 108 ? 16.028 18.614 -7.945 1.00 98.38 108 TRP A N 1
ATOM 886 C CA . TRP A 1 108 ? 15.303 18.840 -6.696 1.00 98.38 108 TRP A CA 1
ATOM 887 C C . TRP A 1 108 ? 16.199 18.736 -5.462 1.00 98.38 108 TRP A C 1
ATOM 889 O O . TRP A 1 108 ? 16.057 19.550 -4.553 1.00 98.38 108 TRP A O 1
ATOM 899 N N . GLN A 1 109 ? 17.180 17.828 -5.455 1.00 97.19 109 GLN A N 1
ATOM 900 C CA . GLN A 1 109 ? 18.201 17.793 -4.398 1.00 97.19 109 GLN A CA 1
ATOM 901 C C . GLN A 1 109 ? 19.032 19.085 -4.366 1.00 97.19 109 GLN A C 1
ATOM 903 O O . GLN A 1 109 ? 19.293 19.632 -3.299 1.00 97.19 109 GLN A O 1
ATOM 908 N N . GLN A 1 110 ? 19.415 19.611 -5.534 1.00 97.62 110 GLN A N 1
ATOM 909 C CA . GLN A 1 110 ? 20.134 20.885 -5.630 1.00 97.62 110 GLN A CA 1
ATOM 910 C C . GLN A 1 110 ? 19.285 22.056 -5.128 1.00 97.62 110 GLN A C 1
ATOM 912 O O . GLN A 1 110 ? 19.797 22.893 -4.389 1.00 97.62 110 GLN A O 1
ATOM 917 N N . ARG A 1 111 ? 17.991 22.095 -5.480 1.00 97.69 111 ARG A N 1
ATOM 918 C CA . ARG A 1 111 ? 17.043 23.094 -4.958 1.00 97.69 111 ARG A CA 1
ATOM 919 C C . ARG A 1 111 ? 16.917 23.009 -3.439 1.00 97.69 111 ARG A C 1
ATOM 921 O O . ARG A 1 111 ? 16.946 24.044 -2.787 1.00 97.69 111 ARG A O 1
ATOM 928 N N . ALA A 1 112 ? 16.852 21.801 -2.874 1.00 97.19 112 ALA A N 1
ATOM 929 C CA . ALA A 1 112 ? 16.806 21.613 -1.425 1.00 97.19 112 ALA A CA 1
ATOM 930 C C . ALA A 1 112 ? 18.032 22.227 -0.723 1.00 97.19 112 ALA A C 1
ATOM 932 O O . ALA A 1 112 ? 17.886 22.841 0.326 1.00 97.19 112 ALA A O 1
ATOM 933 N N . GLY A 1 113 ? 19.224 22.129 -1.325 1.00 95.12 113 GLY A N 1
ATOM 934 C CA . GLY A 1 113 ? 20.450 22.748 -0.800 1.00 95.12 113 GLY A CA 1
ATOM 935 C C . GLY A 1 113 ? 20.543 24.273 -0.962 1.00 95.12 113 GLY A C 1
ATOM 936 O O . GLY A 1 113 ? 21.474 24.877 -0.436 1.00 95.12 113 GLY A O 1
ATOM 937 N N . GLN A 1 114 ? 19.622 24.893 -1.704 1.00 96.50 114 GLN A N 1
ATOM 938 C CA . GLN A 1 114 ? 19.551 26.345 -1.932 1.00 96.50 114 GLN A CA 1
ATOM 939 C C . GLN A 1 114 ? 18.396 27.010 -1.171 1.00 96.50 114 GLN A C 1
ATOM 941 O O . GLN A 1 114 ? 18.298 28.236 -1.152 1.00 96.50 114 GLN A O 1
ATOM 946 N N . GLU A 1 115 ? 17.510 26.213 -0.583 1.00 97.00 115 GLU A N 1
ATOM 947 C CA . GLU A 1 115 ? 16.348 26.673 0.166 1.00 97.00 115 GLU A CA 1
ATOM 948 C C . GLU A 1 115 ? 16.708 26.879 1.644 1.00 97.00 115 GLU A C 1
ATOM 950 O O . GLU A 1 115 ? 17.636 26.262 2.164 1.00 97.00 115 GLU A O 1
ATOM 955 N N . THR A 1 116 ? 15.983 27.768 2.324 1.00 95.38 116 THR A N 1
ATOM 956 C CA . THR A 1 116 ? 16.238 28.092 3.742 1.00 95.38 116 THR A CA 1
ATOM 957 C C . THR A 1 116 ? 15.070 27.754 4.658 1.00 95.38 116 THR A C 1
ATOM 959 O O . THR A 1 116 ? 15.238 27.682 5.870 1.00 95.38 116 THR A O 1
ATOM 962 N N . ASP A 1 117 ? 13.872 27.595 4.098 1.00 96.25 117 ASP A N 1
ATOM 963 C CA . ASP A 1 117 ? 12.684 27.204 4.851 1.00 96.25 117 ASP A CA 1
ATOM 964 C C . ASP A 1 117 ? 12.636 25.677 5.018 1.00 96.25 117 ASP A C 1
ATOM 966 O O . ASP A 1 117 ? 12.579 24.953 4.025 1.00 96.25 117 ASP A O 1
ATOM 970 N N . GLU A 1 118 ? 12.645 25.184 6.261 1.00 93.38 118 GLU A N 1
ATOM 971 C CA . GLU A 1 118 ? 12.701 23.742 6.560 1.00 93.38 118 GLU A CA 1
ATOM 972 C C . GLU A 1 118 ? 11.577 22.952 5.881 1.00 93.38 118 GLU A C 1
ATOM 974 O O . GLU A 1 118 ? 11.832 21.905 5.288 1.00 93.38 118 GLU A O 1
ATOM 979 N N . GLU A 1 119 ? 10.345 23.465 5.883 1.00 92.38 119 GLU A N 1
ATOM 980 C CA . GLU A 1 119 ? 9.215 22.772 5.261 1.00 92.38 119 GLU A CA 1
ATOM 981 C C . GLU A 1 119 ? 9.396 22.675 3.736 1.00 92.38 119 GLU A C 1
ATOM 983 O O . GLU A 1 119 ? 9.152 21.623 3.134 1.00 92.38 119 GLU A O 1
ATOM 988 N N . LYS A 1 120 ? 9.869 23.745 3.086 1.00 96.00 120 LYS A N 1
ATOM 989 C CA . LYS A 1 120 ? 10.205 23.717 1.654 1.00 96.00 120 LYS A CA 1
ATOM 990 C C . LYS A 1 120 ? 11.401 22.818 1.347 1.00 96.00 120 LYS A C 1
ATOM 992 O O . LYS A 1 120 ? 11.362 22.135 0.322 1.00 96.00 120 LYS A O 1
ATOM 997 N N . ILE A 1 121 ? 12.419 22.769 2.209 1.00 97.19 121 ILE A N 1
ATOM 998 C CA . ILE A 1 121 ? 13.543 21.826 2.088 1.00 97.19 121 ILE A CA 1
ATOM 999 C C . ILE A 1 121 ? 13.000 20.393 2.112 1.00 97.19 121 ILE A C 1
ATOM 1001 O O . ILE A 1 121 ? 13.290 19.612 1.203 1.00 97.19 121 ILE A O 1
ATOM 1005 N N . GLY A 1 122 ? 12.143 20.071 3.087 1.00 95.75 122 GLY A N 1
ATOM 1006 C CA . GLY A 1 122 ? 11.474 18.773 3.193 1.00 95.75 122 GLY A CA 1
ATOM 1007 C C . GLY A 1 122 ? 10.677 18.417 1.938 1.00 95.75 122 GLY A C 1
ATOM 1008 O O . GLY A 1 122 ? 10.823 17.322 1.395 1.00 95.75 122 GLY A O 1
ATOM 1009 N N . LYS A 1 123 ? 9.895 19.364 1.404 1.00 95.81 123 LYS A N 1
ATOM 1010 C CA . LYS A 1 123 ? 9.149 19.178 0.146 1.00 95.81 123 LYS A CA 1
ATOM 1011 C C . LYS A 1 123 ? 10.068 18.950 -1.055 1.00 95.81 123 LYS A C 1
ATOM 1013 O O . LYS A 1 123 ? 9.759 18.096 -1.881 1.00 95.81 123 LYS A O 1
ATOM 1018 N N . CYS A 1 124 ? 11.192 19.658 -1.163 1.00 98.00 124 CYS A N 1
ATOM 1019 C CA . CYS A 1 124 ? 12.155 19.443 -2.249 1.00 98.00 124 CYS A CA 1
ATOM 1020 C C . CYS A 1 124 ? 12.781 18.044 -2.182 1.00 98.00 124 CYS A C 1
ATOM 1022 O O . CYS A 1 124 ? 12.861 17.354 -3.200 1.00 98.00 124 CYS A O 1
ATOM 1024 N N . TRP A 1 125 ? 13.164 17.591 -0.987 1.00 98.00 125 TRP A N 1
ATOM 1025 C CA . TRP A 1 125 ? 13.669 16.234 -0.781 1.00 98.00 125 TRP A CA 1
ATOM 1026 C C . TRP A 1 125 ? 12.617 15.163 -1.076 1.00 98.00 125 TRP A C 1
ATOM 1028 O O . TRP A 1 125 ? 12.936 14.163 -1.719 1.00 98.00 125 TRP A O 1
ATOM 1038 N N . LEU A 1 126 ? 11.352 15.397 -0.715 1.00 97.19 126 LEU A N 1
ATOM 1039 C CA . LEU A 1 126 ? 10.249 14.497 -1.058 1.00 97.19 126 LEU A CA 1
ATOM 1040 C C . LEU A 1 126 ? 10.056 14.380 -2.578 1.00 97.19 126 LEU A C 1
ATOM 1042 O O . LEU A 1 126 ? 9.861 13.279 -3.093 1.00 97.19 126 LEU A O 1
ATOM 1046 N N . GLN A 1 127 ? 10.156 15.492 -3.315 1.00 98.06 127 GLN A N 1
ATOM 1047 C CA . GLN A 1 127 ? 10.114 15.467 -4.782 1.00 98.06 127 GLN A CA 1
ATOM 1048 C C . GLN A 1 127 ? 11.280 14.671 -5.370 1.00 98.06 127 GLN A C 1
ATOM 1050 O O . GLN A 1 127 ? 11.070 13.837 -6.252 1.00 98.06 127 GLN A O 1
ATOM 1055 N N . ALA A 1 128 ? 12.495 14.862 -4.848 1.00 98.44 128 ALA A N 1
ATOM 1056 C CA . ALA A 1 128 ? 13.642 14.054 -5.247 1.00 98.44 128 ALA A CA 1
ATOM 1057 C C . ALA A 1 128 ? 13.402 12.558 -4.976 1.00 98.44 128 ALA A C 1
ATOM 1059 O O . ALA A 1 128 ? 13.620 11.740 -5.868 1.00 98.44 128 ALA A O 1
ATOM 1060 N N . ALA A 1 129 ? 12.893 12.195 -3.793 1.00 98.19 129 ALA A N 1
ATOM 1061 C CA . ALA A 1 129 ? 12.581 10.812 -3.432 1.00 98.19 129 ALA A CA 1
ATOM 1062 C C . ALA A 1 129 ? 11.564 10.177 -4.396 1.00 98.19 129 ALA A C 1
ATOM 1064 O O . ALA A 1 129 ? 11.792 9.078 -4.904 1.00 98.19 129 ALA A O 1
ATOM 1065 N N . ASN A 1 130 ? 10.484 10.897 -4.718 1.00 98.31 130 ASN A N 1
ATOM 1066 C CA . ASN A 1 130 ? 9.477 10.448 -5.679 1.00 98.31 130 ASN A CA 1
ATOM 1067 C C . ASN A 1 130 ? 10.066 10.218 -7.078 1.00 98.31 130 ASN A C 1
ATOM 1069 O O . ASN A 1 130 ? 9.786 9.198 -7.705 1.00 98.31 130 ASN A O 1
ATOM 1073 N N . LEU A 1 131 ? 10.903 11.134 -7.568 1.00 98.69 131 LEU A N 1
ATOM 1074 C CA . LEU A 1 131 ? 11.526 11.020 -8.888 1.00 98.69 131 LEU A CA 1
ATOM 1075 C C . LEU A 1 131 ? 12.562 9.889 -8.953 1.00 98.69 131 LEU A C 1
ATOM 1077 O O . LEU A 1 131 ? 12.618 9.186 -9.960 1.00 98.69 131 LEU A O 1
ATOM 1081 N N . TYR A 1 132 ? 13.335 9.654 -7.888 1.00 98.69 132 TYR A N 1
ATOM 1082 C CA . TYR A 1 132 ? 14.227 8.491 -7.803 1.00 98.69 132 TYR A CA 1
ATOM 1083 C C . TYR A 1 132 ? 13.462 7.166 -7.719 1.00 98.69 132 TYR A C 1
ATOM 1085 O O . TYR A 1 132 ? 13.875 6.182 -8.332 1.00 98.69 132 TYR A O 1
ATOM 1093 N N . SER A 1 133 ? 12.324 7.137 -7.021 1.00 98.44 133 SER A N 1
ATOM 1094 C CA . SER A 1 133 ? 11.430 5.974 -7.020 1.00 98.44 133 SER A CA 1
ATOM 1095 C C . SER A 1 133 ? 10.928 5.672 -8.442 1.00 98.44 133 SER A C 1
ATOM 1097 O O . SER A 1 133 ? 11.075 4.548 -8.924 1.00 98.44 133 SER A O 1
ATOM 1099 N N . ILE A 1 134 ? 10.481 6.691 -9.191 1.00 98.62 134 ILE A N 1
ATOM 1100 C CA . ILE A 1 134 ? 10.100 6.540 -10.610 1.00 98.62 134 ILE A CA 1
ATOM 1101 C C . ILE A 1 134 ? 11.298 6.121 -11.474 1.00 98.62 134 ILE A C 1
ATOM 1103 O O . ILE A 1 134 ? 11.143 5.282 -12.361 1.00 98.62 134 ILE A O 1
ATOM 1107 N N . ALA A 1 135 ? 12.503 6.631 -11.208 1.00 98.62 135 ALA A N 1
ATOM 1108 C CA . ALA A 1 135 ? 13.706 6.187 -11.907 1.00 98.62 135 ALA A CA 1
ATOM 1109 C C . ALA A 1 135 ? 13.914 4.676 -11.752 1.00 98.62 135 ALA A C 1
ATOM 1111 O O . ALA A 1 135 ? 14.232 4.007 -12.727 1.00 98.62 135 ALA A O 1
ATOM 1112 N N . ALA A 1 136 ? 13.664 4.125 -10.565 1.00 98.00 136 ALA A N 1
ATOM 1113 C CA . ALA A 1 136 ? 13.791 2.699 -10.304 1.00 98.00 136 ALA A CA 1
ATOM 1114 C C . ALA A 1 136 ? 12.588 1.849 -10.757 1.00 98.00 136 ALA A C 1
ATOM 1116 O O . ALA A 1 136 ? 12.675 0.623 -10.706 1.00 98.00 136 ALA A O 1
ATOM 1117 N N . TYR A 1 137 ? 11.469 2.450 -11.168 1.00 98.19 137 TYR A N 1
ATOM 1118 C CA . TYR A 1 137 ? 10.263 1.737 -11.600 1.00 98.19 137 TYR A CA 1
ATOM 1119 C C . TYR A 1 137 ? 10.541 0.827 -12.821 1.00 98.19 137 TYR A C 1
ATOM 1121 O O . TYR A 1 137 ? 11.194 1.271 -13.775 1.00 98.19 137 TYR A O 1
ATOM 1129 N N . PRO A 1 138 ? 10.058 -0.435 -12.847 1.00 97.00 138 PRO A N 1
ATOM 1130 C CA . PRO A 1 138 ? 9.136 -1.082 -11.902 1.00 97.00 138 PRO A CA 1
ATOM 1131 C C . PRO A 1 138 ? 9.843 -1.975 -10.863 1.00 97.00 138 PRO A C 1
ATOM 1133 O O . PRO A 1 138 ? 9.295 -2.970 -10.382 1.00 97.00 138 PRO A O 1
ATOM 1136 N N . HIS A 1 139 ? 11.087 -1.641 -10.517 1.00 96.19 139 HIS A N 1
ATOM 1137 C CA . HIS A 1 139 ? 11.874 -2.293 -9.470 1.00 96.19 139 HIS A CA 1
ATOM 1138 C C . HIS A 1 139 ? 12.151 -3.777 -9.747 1.00 96.19 139 HIS A C 1
ATOM 1140 O O . HIS A 1 139 ? 11.985 -4.625 -8.867 1.00 96.19 139 HIS A O 1
ATOM 1146 N N . LEU A 1 140 ? 12.521 -4.132 -10.979 1.00 94.56 140 LEU A N 1
ATOM 1147 C CA . LEU A 1 140 ? 12.880 -5.514 -11.296 1.00 94.56 140 LEU A CA 1
ATOM 1148 C C . LEU A 1 140 ? 14.167 -5.910 -10.566 1.00 94.56 140 LEU A C 1
ATOM 1150 O O . LEU A 1 140 ? 15.180 -5.217 -10.620 1.00 94.56 140 LEU A O 1
ATOM 1154 N N . LYS A 1 141 ? 14.127 -7.055 -9.886 1.00 91.19 141 LYS A N 1
ATOM 1155 C CA . LYS A 1 141 ? 15.285 -7.614 -9.190 1.00 91.19 141 LYS A CA 1
ATOM 1156 C C . LYS A 1 141 ? 16.423 -7.894 -10.175 1.00 91.19 141 LYS A C 1
ATOM 1158 O O . LYS A 1 141 ? 16.198 -8.551 -11.190 1.00 91.19 141 LYS A O 1
ATOM 1163 N N . GLY A 1 142 ? 17.637 -7.456 -9.838 1.00 89.44 142 GLY A N 1
ATOM 1164 C CA . GLY A 1 142 ? 18.818 -7.583 -10.696 1.00 89.44 142 GLY A CA 1
ATOM 1165 C C . GLY A 1 142 ? 19.066 -6.379 -11.611 1.00 89.44 142 GLY A C 1
ATOM 1166 O O . GLY A 1 142 ? 20.086 -6.355 -12.302 1.00 89.44 142 GLY A O 1
ATOM 1167 N N . ASP A 1 143 ? 18.188 -5.370 -11.603 1.00 94.38 143 ASP A N 1
ATOM 1168 C CA . ASP A 1 143 ? 18.467 -4.076 -12.225 1.00 94.38 143 ASP A CA 1
ATOM 1169 C C . ASP A 1 143 ? 19.389 -3.243 -11.319 1.00 94.38 143 ASP A C 1
ATOM 1171 O O . ASP A 1 143 ? 18.941 -2.515 -10.433 1.00 94.38 143 ASP A O 1
ATOM 1175 N N . ALA A 1 144 ? 20.699 -3.338 -11.546 1.00 93.44 144 ALA A N 1
ATOM 1176 C CA . ALA A 1 144 ? 21.690 -2.628 -10.736 1.00 93.44 144 ALA A CA 1
ATOM 1177 C C . ALA A 1 144 ? 21.525 -1.094 -10.764 1.00 93.44 144 ALA A C 1
ATOM 1179 O O . ALA A 1 144 ? 21.907 -0.417 -9.810 1.00 93.44 144 ALA A O 1
ATOM 1180 N N . LEU A 1 145 ? 20.979 -0.527 -11.848 1.00 95.44 145 LEU A N 1
ATOM 1181 C CA . LEU A 1 145 ? 20.734 0.913 -11.945 1.00 95.44 145 LEU A CA 1
ATOM 1182 C C . LEU A 1 145 ? 19.482 1.300 -11.150 1.00 95.44 145 LEU A C 1
ATOM 1184 O O . LEU A 1 145 ? 19.491 2.317 -10.455 1.00 95.44 145 LEU A O 1
ATOM 1188 N N . ALA A 1 146 ? 18.431 0.477 -11.192 1.00 96.12 146 ALA A N 1
ATOM 1189 C CA . ALA A 1 146 ? 17.246 0.693 -10.369 1.00 96.12 146 ALA A CA 1
ATOM 1190 C C . ALA A 1 146 ? 17.562 0.533 -8.874 1.00 96.12 146 ALA A C 1
ATOM 1192 O O . ALA A 1 146 ? 17.084 1.327 -8.071 1.00 96.12 146 ALA A O 1
ATOM 1193 N N . GLU A 1 147 ? 18.402 -0.434 -8.492 1.00 94.25 147 GLU A N 1
ATOM 1194 C CA . GLU A 1 147 ? 18.872 -0.610 -7.109 1.00 94.25 147 GLU A CA 1
ATOM 1195 C C . GLU A 1 147 ? 19.605 0.645 -6.599 1.00 94.25 147 GLU A C 1
ATOM 1197 O O . GLU A 1 147 ? 19.350 1.111 -5.488 1.00 94.25 147 GLU A O 1
ATOM 1202 N N . GLN A 1 148 ? 20.457 1.262 -7.426 1.00 94.62 148 GLN A N 1
ATOM 1203 C CA . GLN A 1 148 ? 21.103 2.537 -7.084 1.00 94.62 148 GLN A CA 1
ATOM 1204 C C . GLN A 1 148 ? 20.090 3.678 -6.936 1.00 94.62 148 GLN A C 1
ATOM 1206 O O . GLN A 1 148 ? 20.167 4.448 -5.976 1.00 94.62 148 GLN A O 1
ATOM 1211 N N . ALA A 1 149 ? 19.124 3.779 -7.851 1.00 97.31 149 ALA A N 1
ATOM 1212 C CA . ALA A 1 149 ? 18.063 4.776 -7.765 1.00 97.31 149 ALA A CA 1
ATOM 1213 C C . ALA A 1 149 ? 17.179 4.579 -6.516 1.00 97.31 149 ALA A C 1
ATOM 1215 O O . ALA A 1 149 ? 16.834 5.562 -5.868 1.00 97.31 149 ALA A O 1
ATOM 1216 N N . GLN A 1 150 ? 16.895 3.341 -6.097 1.00 96.44 150 GLN A N 1
ATOM 1217 C CA . GLN A 1 150 ? 16.189 3.057 -4.838 1.00 96.44 150 GLN A CA 1
ATOM 1218 C C . GLN A 1 150 ? 16.971 3.539 -3.613 1.00 96.44 150 GLN A C 1
ATOM 1220 O O . GLN A 1 150 ? 16.389 4.148 -2.719 1.00 96.44 150 GLN A O 1
ATOM 1225 N N . VAL A 1 151 ? 18.291 3.323 -3.573 1.00 94.88 151 VAL A N 1
ATOM 1226 C CA . VAL A 1 151 ? 19.136 3.844 -2.483 1.00 94.88 151 VAL A CA 1
ATOM 1227 C C . VAL A 1 151 ? 19.056 5.371 -2.415 1.00 94.88 151 VAL A C 1
ATOM 1229 O O . VAL A 1 151 ? 18.965 5.936 -1.326 1.00 94.88 151 VAL A O 1
ATOM 1232 N N . LEU A 1 152 ? 19.058 6.051 -3.565 1.00 97.62 152 LEU A N 1
ATOM 1233 C CA . LEU A 1 152 ? 18.895 7.506 -3.626 1.00 97.62 152 LEU A CA 1
ATOM 1234 C C . LEU A 1 152 ? 17.488 7.953 -3.207 1.00 97.62 152 LEU A C 1
ATOM 1236 O O . LEU A 1 152 ? 17.370 8.961 -2.513 1.00 97.62 152 LEU A O 1
ATOM 1240 N N . ALA A 1 153 ? 16.446 7.199 -3.569 1.00 97.81 153 ALA A N 1
ATOM 1241 C CA . ALA A 1 153 ? 15.074 7.460 -3.143 1.00 97.81 153 ALA A CA 1
ATOM 1242 C C . ALA A 1 153 ? 14.938 7.393 -1.616 1.00 97.81 153 ALA A C 1
ATOM 1244 O O . ALA A 1 153 ? 14.386 8.310 -1.014 1.00 97.81 153 ALA A O 1
ATOM 1245 N N . ASN A 1 154 ? 15.501 6.356 -0.990 1.00 93.94 154 ASN A N 1
ATOM 1246 C CA . ASN A 1 154 ? 15.460 6.175 0.462 1.00 93.94 154 ASN A CA 1
ATOM 1247 C C . ASN A 1 154 ? 16.211 7.289 1.195 1.00 93.94 154 ASN A C 1
ATOM 1249 O O . ASN A 1 154 ? 15.640 7.922 2.075 1.00 93.94 154 ASN A O 1
ATOM 1253 N N . ARG A 1 155 ? 17.434 7.621 0.761 1.00 94.50 155 ARG A N 1
ATOM 1254 C CA . ARG A 1 155 ? 18.201 8.741 1.337 1.00 94.50 155 ARG A CA 1
ATOM 1255 C C . ARG A 1 155 ? 17.476 10.075 1.199 1.00 94.50 155 ARG A C 1
ATOM 1257 O O . ARG A 1 155 ? 17.440 10.866 2.132 1.00 94.50 155 ARG A O 1
ATOM 1264 N N . ALA A 1 156 ? 16.888 10.337 0.032 1.00 97.12 156 ALA A N 1
ATOM 1265 C CA . ALA A 1 156 ? 16.106 11.551 -0.168 1.00 97.12 156 ALA A CA 1
ATOM 1266 C C . ALA A 1 156 ? 14.870 11.580 0.745 1.00 97.12 156 ALA A C 1
ATOM 1268 O O . ALA A 1 156 ? 14.504 12.641 1.240 1.00 97.12 156 ALA A O 1
ATOM 1269 N N . TYR A 1 157 ? 14.249 10.429 1.009 1.00 95.88 157 TYR A N 1
ATOM 1270 C CA . TYR A 1 157 ? 13.125 10.335 1.935 1.00 95.88 157 TYR A CA 1
ATOM 1271 C C . TYR A 1 157 ? 13.540 10.539 3.400 1.00 95.88 157 TYR A C 1
ATOM 1273 O O . TYR A 1 157 ? 12.844 11.240 4.130 1.00 95.88 157 TYR A O 1
ATOM 1281 N N . GLU A 1 158 ? 14.690 10.000 3.815 1.00 92.50 158 GLU A N 1
ATOM 1282 C CA . GLU A 1 158 ? 15.293 10.228 5.139 1.00 92.50 158 GLU A CA 1
ATOM 1283 C C . GLU A 1 158 ? 15.590 11.714 5.386 1.00 92.50 158 GLU A C 1
ATOM 1285 O O . GLU A 1 158 ? 15.372 12.210 6.488 1.00 92.50 158 GLU A O 1
ATOM 1290 N N . GLU A 1 159 ? 16.016 12.453 4.356 1.00 94.31 159 GLU A N 1
ATOM 1291 C CA . GLU A 1 159 ? 16.179 13.909 4.435 1.00 94.31 159 GLU A CA 1
ATOM 1292 C C . GLU A 1 159 ? 14.838 14.657 4.428 1.00 94.31 159 GLU A C 1
ATOM 1294 O O . GLU A 1 159 ? 14.689 15.700 5.067 1.00 94.31 159 GLU A O 1
ATOM 1299 N N . ALA A 1 160 ? 13.834 14.148 3.718 1.00 94.69 160 ALA A N 1
ATOM 1300 C CA . ALA A 1 160 ? 12.526 14.786 3.668 1.00 94.69 160 ALA A CA 1
ATOM 1301 C C . ALA A 1 160 ? 11.796 14.676 5.013 1.00 94.69 160 ALA A C 1
ATOM 1303 O O . ALA A 1 160 ? 11.311 15.668 5.555 1.00 94.69 160 ALA A O 1
ATOM 1304 N N . ALA A 1 161 ? 11.721 13.467 5.562 1.00 88.25 161 ALA A N 1
ATOM 1305 C CA . ALA A 1 161 ? 10.770 13.123 6.606 1.00 88.25 161 ALA A CA 1
ATOM 1306 C C . ALA A 1 161 ? 10.858 13.946 7.907 1.00 88.25 161 ALA A C 1
ATOM 1308 O O . ALA A 1 161 ? 9.799 14.332 8.400 1.00 88.25 161 ALA A O 1
ATOM 1309 N N . PRO A 1 162 ? 12.042 14.294 8.455 1.00 87.44 162 PRO A N 1
ATOM 1310 C CA . PRO A 1 162 ? 12.143 15.130 9.657 1.00 87.44 162 PRO A CA 1
ATOM 1311 C C . PRO A 1 162 ? 11.615 16.559 9.469 1.00 87.44 162 PRO A C 1
ATOM 1313 O O . PRO A 1 162 ? 11.378 17.263 10.448 1.00 87.44 162 PRO A O 1
ATOM 1316 N N . ARG A 1 163 ? 11.473 16.995 8.213 1.00 91.12 163 ARG A N 1
ATOM 1317 C CA . ARG A 1 163 ? 11.123 18.362 7.808 1.00 91.12 163 ARG A CA 1
ATOM 1318 C C . ARG A 1 163 ? 9.692 18.485 7.291 1.00 91.12 163 ARG A C 1
ATOM 1320 O O . ARG A 1 163 ? 9.188 19.587 7.088 1.00 91.12 163 ARG A O 1
ATOM 1327 N N . LEU A 1 164 ? 9.047 17.349 7.047 1.00 86.88 164 LEU A N 1
ATOM 1328 C CA . LEU A 1 164 ? 7.666 17.260 6.602 1.00 86.88 164 LEU A CA 1
ATOM 1329 C C . LEU A 1 164 ? 6.697 17.301 7.792 1.00 86.88 164 LEU A C 1
ATOM 1331 O O . LEU A 1 164 ? 7.082 17.240 8.958 1.00 86.88 164 LEU A O 1
ATOM 1335 N N . SER A 1 165 ? 5.406 17.448 7.501 1.00 73.31 165 SER A N 1
ATOM 1336 C CA . SER A 1 165 ? 4.388 17.493 8.548 1.00 73.31 165 SER A CA 1
ATOM 1337 C C . SER A 1 165 ? 4.138 16.104 9.151 1.00 73.31 165 SER A C 1
ATOM 1339 O O . SER A 1 165 ? 3.904 15.140 8.426 1.00 73.31 165 SER A O 1
ATOM 1341 N N . GLY A 1 166 ? 4.137 16.019 10.484 1.00 79.75 166 GLY A N 1
ATOM 1342 C CA . GLY A 1 166 ? 4.008 14.753 11.215 1.00 79.75 166 GLY A CA 1
ATOM 1343 C C . GLY A 1 166 ? 5.359 14.207 11.681 1.00 79.75 166 GLY A C 1
ATOM 1344 O O . GLY A 1 166 ? 6.409 14.741 11.344 1.00 79.75 166 GLY A O 1
ATOM 1345 N N . GLY A 1 167 ? 5.338 13.180 12.526 1.00 84.69 167 GLY A N 1
ATOM 1346 C CA . GLY A 1 167 ? 6.549 12.484 12.960 1.00 84.69 167 GLY A CA 1
ATOM 1347 C C . GLY A 1 167 ? 6.796 11.241 12.113 1.00 84.69 167 GLY A C 1
ATOM 1348 O O . GLY A 1 167 ? 5.859 10.490 11.859 1.00 84.69 167 GLY A O 1
ATOM 1349 N N . LEU A 1 168 ? 8.046 10.979 11.728 1.00 91.06 168 LEU A N 1
ATOM 1350 C CA . LEU A 1 168 ? 8.457 9.690 11.169 1.00 91.06 168 LEU A CA 1
ATOM 1351 C C . LEU A 1 168 ? 9.323 8.939 12.181 1.00 91.06 168 LEU A C 1
ATOM 1353 O O . LEU A 1 168 ? 10.234 9.512 12.779 1.00 91.06 168 LEU A O 1
ATOM 1357 N N . ARG A 1 169 ? 9.064 7.642 12.347 1.00 91.62 169 ARG A N 1
ATOM 1358 C CA . ARG A 1 169 ? 9.982 6.715 13.014 1.00 91.62 169 ARG A CA 1
ATOM 1359 C C . ARG A 1 169 ? 10.296 5.545 12.103 1.00 91.62 169 ARG A C 1
ATOM 1361 O O . ARG A 1 169 ? 9.384 4.872 11.629 1.00 91.62 169 ARG A O 1
ATOM 1368 N N . GLU A 1 170 ? 11.580 5.285 11.917 1.00 94.06 170 GLU A N 1
ATOM 1369 C CA . GLU A 1 170 ? 12.036 4.015 11.373 1.00 94.06 170 GLU A CA 1
ATOM 1370 C C . GLU A 1 170 ? 11.953 2.944 12.463 1.00 94.06 170 GLU A C 1
ATOM 1372 O O . GLU A 1 170 ? 12.365 3.152 13.607 1.00 94.06 170 GLU A O 1
ATOM 1377 N N . LEU A 1 171 ? 11.347 1.816 12.114 1.00 96.06 171 LEU A N 1
ATOM 1378 C CA . LEU A 1 171 ? 11.153 0.665 12.975 1.00 96.06 171 LEU A CA 1
ATOM 1379 C C . LEU A 1 171 ? 11.811 -0.550 12.338 1.00 96.06 171 LEU A C 1
ATOM 1381 O O . LEU A 1 171 ? 11.658 -0.815 11.146 1.00 96.06 171 LEU A O 1
ATOM 1385 N N . GLU A 1 172 ? 12.481 -1.328 13.173 1.00 97.19 172 GLU A N 1
ATOM 1386 C CA . GLU A 1 172 ? 13.106 -2.579 12.784 1.00 97.19 172 GLU A CA 1
ATOM 1387 C C . GLU A 1 172 ? 12.386 -3.756 13.439 1.00 97.19 172 GLU A C 1
ATOM 1389 O O . GLU A 1 172 ? 12.184 -3.790 14.654 1.00 97.19 172 GLU A O 1
ATOM 1394 N N . PHE A 1 173 ? 12.029 -4.754 12.632 1.00 96.94 173 PHE A N 1
ATOM 1395 C CA . PHE A 1 173 ? 11.390 -5.982 13.096 1.00 96.94 173 PHE A CA 1
ATOM 1396 C C . PHE A 1 173 ? 12.285 -7.184 12.760 1.00 96.94 173 PHE A C 1
ATOM 1398 O O . PHE A 1 173 ? 12.309 -7.634 11.607 1.00 96.94 173 PHE A O 1
ATOM 1405 N N . PRO A 1 174 ? 13.045 -7.717 13.734 1.00 95.56 174 PRO A N 1
ATOM 1406 C CA . PRO A 1 174 ? 13.902 -8.883 13.526 1.00 95.56 174 PRO A CA 1
ATOM 1407 C C . PRO A 1 174 ? 13.078 -10.123 13.166 1.00 95.56 174 PRO A C 1
ATOM 1409 O O . PRO A 1 174 ? 12.105 -10.431 13.856 1.00 95.56 174 PRO A O 1
ATOM 1412 N N . MET A 1 175 ? 13.463 -10.853 12.116 1.00 91.00 175 MET A N 1
ATOM 1413 C CA . MET A 1 175 ? 12.782 -12.082 11.694 1.00 91.00 175 MET A CA 1
ATOM 1414 C C . MET A 1 175 ? 13.429 -13.343 12.272 1.00 91.00 175 MET A C 1
ATOM 1416 O O . MET A 1 175 ? 14.652 -13.460 12.385 1.00 91.00 175 MET A O 1
ATOM 1420 N N . THR A 1 176 ? 12.596 -14.337 12.586 1.00 82.19 176 THR A N 1
ATOM 1421 C CA . THR A 1 176 ? 13.060 -15.679 12.950 1.00 82.19 176 THR A CA 1
ATOM 1422 C C . THR A 1 176 ? 13.780 -16.306 11.754 1.00 82.19 176 THR A C 1
ATOM 1424 O O . THR A 1 176 ? 13.189 -16.459 10.690 1.00 82.19 176 THR A O 1
ATOM 1427 N N . GLY A 1 177 ? 15.060 -16.654 11.916 1.00 79.06 177 GLY A N 1
ATOM 1428 C CA . GLY A 1 177 ? 15.908 -17.151 10.820 1.00 79.06 177 GLY A CA 1
ATOM 1429 C C . GLY A 1 177 ? 16.867 -16.112 10.225 1.00 79.06 177 GLY A C 1
ATOM 1430 O O . GLY A 1 177 ? 17.659 -16.459 9.354 1.00 79.06 177 GLY A O 1
ATOM 1431 N N . GLY A 1 178 ? 16.856 -14.877 10.737 1.00 86.00 178 GLY A N 1
ATOM 1432 C CA . GLY A 1 178 ? 17.827 -13.837 10.400 1.00 86.00 178 GLY A CA 1
ATOM 1433 C C . GLY A 1 178 ? 17.281 -12.760 9.464 1.00 86.00 178 GLY A C 1
ATOM 1434 O O . GLY A 1 178 ? 16.330 -12.963 8.714 1.00 86.00 178 GLY A O 1
ATOM 1435 N N . GLY A 1 179 ? 17.918 -11.590 9.513 1.00 90.50 179 GLY A N 1
ATOM 1436 C CA . GLY A 1 179 ? 17.484 -10.397 8.795 1.00 90.50 179 GLY A CA 1
ATOM 1437 C C . GLY A 1 179 ? 16.386 -9.609 9.516 1.00 90.50 179 GLY A C 1
ATOM 1438 O O . GLY A 1 179 ? 15.702 -10.097 10.412 1.00 90.50 179 GLY A O 1
ATOM 1439 N N . THR A 1 180 ? 16.235 -8.362 9.085 1.00 95.88 180 THR A N 1
ATOM 1440 C CA . THR A 1 180 ? 15.305 -7.380 9.658 1.00 95.88 180 THR A CA 1
ATOM 1441 C C . THR A 1 180 ? 14.329 -6.885 8.592 1.00 95.88 180 THR A C 1
ATOM 1443 O O . THR A 1 180 ? 14.728 -6.748 7.430 1.00 95.88 180 THR A O 1
ATOM 1446 N N . ILE A 1 181 ? 13.071 -6.648 8.965 1.00 97.12 181 ILE A N 1
ATOM 1447 C CA . ILE A 1 181 ? 12.113 -5.862 8.174 1.00 97.12 181 ILE A CA 1
ATOM 1448 C C . ILE A 1 181 ? 12.229 -4.407 8.632 1.00 97.12 181 ILE A C 1
ATOM 1450 O O . ILE A 1 181 ? 12.096 -4.149 9.827 1.00 97.12 181 ILE A O 1
ATOM 1454 N N . SER A 1 182 ? 12.450 -3.486 7.697 1.00 96.88 182 SER A N 1
ATOM 1455 C CA . SER A 1 182 ? 12.432 -2.043 7.960 1.00 96.88 182 SER A CA 1
ATOM 1456 C C . SER A 1 182 ? 11.058 -1.481 7.615 1.00 96.88 182 SER A C 1
ATOM 1458 O O . SER A 1 182 ? 10.544 -1.733 6.519 1.00 96.88 182 SER A O 1
ATOM 1460 N N . GLY A 1 183 ? 10.466 -0.746 8.552 1.00 96.88 183 GLY A N 1
ATOM 1461 C CA . GLY A 1 183 ? 9.173 -0.099 8.378 1.00 96.88 183 GLY A CA 1
ATOM 1462 C C . GLY A 1 183 ? 9.173 1.351 8.826 1.00 96.88 183 GLY A C 1
ATOM 1463 O O . GLY A 1 183 ? 9.906 1.737 9.734 1.00 96.88 183 GLY A O 1
ATOM 1464 N N . PHE A 1 184 ? 8.310 2.145 8.211 1.00 96.12 184 PHE A N 1
ATOM 1465 C CA . PHE A 1 184 ? 8.177 3.573 8.465 1.00 96.12 184 PHE A CA 1
ATOM 1466 C C . PHE A 1 184 ? 6.838 3.871 9.141 1.00 96.12 184 PHE A C 1
ATOM 1468 O O . PHE A 1 184 ? 5.771 3.723 8.540 1.00 96.12 184 PHE A O 1
ATOM 1475 N N . LEU A 1 185 ? 6.891 4.290 10.409 1.00 96.62 185 LEU A N 1
ATOM 1476 C CA . LEU A 1 185 ? 5.731 4.735 11.177 1.00 96.62 185 LEU A CA 1
ATOM 1477 C C . LEU A 1 185 ? 5.565 6.250 11.044 1.00 96.62 185 LEU A C 1
ATOM 1479 O O . LEU A 1 185 ? 6.291 7.024 11.669 1.00 96.62 185 LEU A O 1
ATOM 1483 N N . HIS A 1 186 ? 4.574 6.652 10.257 1.00 95.69 186 HIS A N 1
ATOM 1484 C CA . HIS A 1 186 ? 4.153 8.035 10.072 1.00 95.69 186 HIS A CA 1
ATOM 1485 C C . HIS A 1 186 ? 3.094 8.380 11.120 1.00 95.69 186 HIS A C 1
ATOM 1487 O O . HIS A 1 186 ? 2.099 7.666 11.257 1.00 95.69 186 HIS A O 1
ATOM 1493 N N . MET A 1 187 ? 3.301 9.459 11.866 1.00 94.19 187 MET A N 1
ATOM 1494 C CA . MET A 1 187 ? 2.491 9.850 13.018 1.00 94.19 187 MET A CA 1
ATOM 1495 C C . MET A 1 187 ? 1.932 11.264 12.829 1.00 94.19 187 MET A C 1
ATOM 1497 O O . MET A 1 187 ? 2.689 12.160 12.443 1.00 94.19 187 MET A O 1
ATOM 1501 N N . PRO A 1 188 ? 0.639 11.501 13.113 1.00 92.12 188 PRO A N 1
ATOM 1502 C CA . PRO A 1 188 ? 0.036 12.830 13.037 1.00 92.12 188 PRO A CA 1
ATOM 1503 C C . PRO A 1 188 ? 0.802 13.885 13.851 1.00 92.12 188 PRO A C 1
ATOM 1505 O O . PRO A 1 188 ? 1.386 13.592 14.896 1.00 92.12 188 PRO A O 1
ATOM 1508 N N . LYS A 1 189 ? 0.790 15.138 13.385 1.00 85.38 189 LYS A N 1
ATOM 1509 C CA . LYS A 1 189 ? 1.438 16.260 14.083 1.00 85.38 189 LYS A CA 1
ATOM 1510 C C . LYS A 1 189 ? 0.663 16.636 15.351 1.00 85.38 189 LYS A C 1
ATOM 1512 O O . LYS A 1 189 ? -0.561 16.676 15.337 1.00 85.38 189 LYS A O 1
ATOM 1517 N N . GLY A 1 190 ? 1.383 17.008 16.410 1.00 75.31 190 GLY A N 1
ATOM 1518 C CA . GLY A 1 190 ? 0.800 17.665 17.589 1.00 75.31 190 GLY A CA 1
ATOM 1519 C C . GLY A 1 190 ? 0.079 16.743 18.575 1.00 75.31 190 GLY A C 1
ATOM 1520 O O . GLY A 1 190 ? -0.562 17.243 19.493 1.00 75.31 190 GLY A O 1
ATOM 1521 N N . ALA A 1 191 ? 0.195 15.426 18.411 1.00 72.44 191 ALA A N 1
ATOM 1522 C CA . ALA A 1 191 ? -0.311 14.442 19.356 1.00 72.44 191 ALA A CA 1
ATOM 1523 C C . ALA A 1 191 ? 0.830 13.537 19.832 1.00 72.44 191 ALA A C 1
ATOM 1525 O O . ALA A 1 191 ? 1.745 13.210 19.075 1.00 72.44 191 ALA A O 1
ATOM 1526 N N . GLU A 1 192 ? 0.764 13.126 21.092 1.00 76.00 192 GLU A N 1
ATOM 1527 C CA . GLU A 1 192 ? 1.613 12.076 21.641 1.00 76.00 192 GLU A CA 1
ATOM 1528 C C . GLU A 1 192 ? 0.764 10.801 21.669 1.00 76.00 192 GLU A C 1
ATOM 1530 O O . GLU A 1 192 ? -0.343 10.815 22.203 1.00 76.00 192 GLU A O 1
ATOM 1535 N N . GLY A 1 193 ? 1.219 9.741 20.989 1.00 81.44 193 GLY A N 1
ATOM 1536 C CA . GLY A 1 193 ? 0.477 8.482 20.839 1.00 81.44 193 GLY A CA 1
ATOM 1537 C C . GLY A 1 193 ? 0.125 7.794 22.176 1.00 81.44 193 GLY A C 1
ATOM 1538 O O . GLY A 1 193 ? 0.396 8.320 23.253 1.00 81.44 193 GLY A O 1
ATOM 1539 N N . PRO A 1 194 ? -0.440 6.577 22.153 1.00 91.62 194 PRO A N 1
ATOM 1540 C CA . PRO A 1 194 ? -0.473 5.652 21.025 1.00 91.62 194 PRO A CA 1
ATOM 1541 C C . PRO A 1 194 ? -1.570 5.968 19.998 1.00 91.62 194 PRO A C 1
ATOM 1543 O O . PRO A 1 194 ? -2.700 6.307 20.350 1.00 91.62 194 PRO A O 1
ATOM 1546 N N . PHE A 1 195 ? -1.243 5.826 18.714 1.00 92.88 195 PHE A N 1
ATOM 1547 C CA . PHE A 1 195 ? -2.140 6.149 17.606 1.00 92.88 195 PHE A CA 1
ATOM 1548 C C . PHE A 1 195 ? -2.918 4.927 17.107 1.00 92.88 195 PHE A C 1
ATOM 1550 O O . PHE A 1 195 ? -2.314 3.857 16.948 1.00 92.88 195 PHE A O 1
ATOM 1557 N N . PRO A 1 196 ? -4.211 5.074 16.750 1.00 94.75 196 PRO A N 1
ATOM 1558 C CA . PRO A 1 196 ? -4.824 4.120 15.836 1.00 94.75 196 PRO A CA 1
ATOM 1559 C C . PRO A 1 196 ? -3.993 4.093 14.549 1.00 94.75 196 PRO A C 1
ATOM 1561 O O . PRO A 1 196 ? -3.544 5.138 14.071 1.00 94.75 196 PRO A O 1
ATOM 1564 N N . THR A 1 197 ? -3.722 2.903 14.024 1.00 97.06 197 THR A N 1
ATOM 1565 C CA . THR A 1 197 ? -2.732 2.728 12.953 1.00 97.06 197 THR A CA 1
ATOM 1566 C C . THR A 1 197 ? -3.311 1.950 11.784 1.00 97.06 197 THR A C 1
ATOM 1568 O O . THR A 1 197 ? -3.903 0.887 11.961 1.00 97.06 197 THR A O 1
ATOM 1571 N N . VAL A 1 198 ? -3.079 2.444 10.571 1.00 98.31 198 VAL A N 1
ATOM 1572 C CA . VAL A 1 198 ? -3.278 1.676 9.340 1.00 98.31 198 VAL A CA 1
ATOM 1573 C C . VAL A 1 198 ? -1.953 1.032 8.937 1.00 98.31 198 VAL A C 1
ATOM 1575 O O . VAL A 1 198 ? -0.964 1.723 8.686 1.00 98.31 198 VAL A O 1
ATOM 1578 N N . LEU A 1 199 ? -1.934 -0.299 8.864 1.00 98.56 199 LEU A N 1
ATOM 1579 C CA . LEU A 1 199 ? -0.858 -1.071 8.252 1.00 98.56 199 LEU A CA 1
ATOM 1580 C C . LEU A 1 199 ? -1.044 -1.066 6.731 1.00 98.56 199 LEU A C 1
ATOM 1582 O O . LEU A 1 199 ? -1.978 -1.666 6.192 1.00 98.56 199 LEU A O 1
ATOM 1586 N N . MET A 1 200 ? -0.147 -0.377 6.040 1.00 97.94 200 MET A N 1
ATOM 1587 C CA . MET A 1 200 ? -0.190 -0.214 4.595 1.00 97.94 200 MET A CA 1
ATOM 1588 C C . MET A 1 200 ? 0.404 -1.439 3.893 1.00 97.94 200 MET A C 1
ATOM 1590 O O . MET A 1 200 ? 1.576 -1.757 4.079 1.00 97.94 200 MET A O 1
ATOM 1594 N N . CYS A 1 201 ? -0.396 -2.088 3.050 1.00 97.81 201 CYS A N 1
ATOM 1595 C CA . CYS A 1 201 ? 0.003 -3.187 2.175 1.00 97.81 201 CYS A CA 1
ATOM 1596 C C . CYS A 1 201 ? 0.075 -2.663 0.728 1.00 97.81 201 CYS A C 1
ATOM 1598 O O . CYS A 1 201 ? -0.950 -2.472 0.067 1.00 97.81 201 CYS A O 1
ATOM 1600 N N . GLY A 1 202 ? 1.285 -2.367 0.253 1.00 95.06 202 GLY A N 1
ATOM 1601 C CA . GLY A 1 202 ? 1.510 -1.704 -1.036 1.00 95.06 202 GLY A CA 1
ATOM 1602 C C . GLY A 1 202 ? 1.400 -2.599 -2.279 1.00 95.06 202 GLY A C 1
ATOM 1603 O O . GLY A 1 202 ? 1.237 -3.817 -2.197 1.00 95.06 202 GLY A O 1
ATOM 1604 N N . GLY A 1 203 ? 1.522 -1.977 -3.455 1.00 93.69 203 GLY A N 1
ATOM 1605 C CA . GLY A 1 203 ? 1.708 -2.664 -4.735 1.00 93.69 203 GLY A CA 1
ATOM 1606 C C . GLY A 1 203 ? 3.074 -3.353 -4.851 1.00 93.69 203 GLY A C 1
ATOM 1607 O O . GLY A 1 203 ? 3.999 -3.082 -4.087 1.00 93.69 203 GLY A O 1
ATOM 1608 N N . LEU A 1 204 ? 3.208 -4.255 -5.826 1.00 95.62 204 LEU A N 1
ATOM 1609 C CA . LEU A 1 204 ? 4.472 -4.956 -6.081 1.00 95.62 204 LEU A CA 1
ATOM 1610 C C . LEU A 1 204 ? 5.497 -4.085 -6.813 1.00 95.62 204 LEU A C 1
ATOM 1612 O O . LEU A 1 204 ? 6.641 -4.493 -6.933 1.00 95.62 204 LEU A O 1
ATOM 1616 N N . ASP A 1 205 ? 5.128 -2.914 -7.302 1.00 94.62 205 ASP A N 1
ATOM 1617 C CA . ASP A 1 205 ? 5.927 -2.017 -8.139 1.00 94.62 205 ASP A CA 1
ATOM 1618 C C . ASP A 1 205 ? 6.105 -0.623 -7.512 1.00 94.62 205 ASP A C 1
ATOM 1620 O O . ASP A 1 205 ? 6.397 0.336 -8.221 1.00 94.62 205 ASP A O 1
ATOM 1624 N N . ALA A 1 206 ? 5.970 -0.526 -6.186 1.00 95.12 206 ALA A N 1
ATOM 1625 C CA . ALA A 1 206 ? 6.106 0.710 -5.419 1.00 95.12 206 ALA A CA 1
ATOM 1626 C C . ALA A 1 206 ? 6.961 0.504 -4.161 1.00 95.12 206 ALA A C 1
ATOM 1628 O O . ALA A 1 206 ? 6.977 -0.587 -3.585 1.00 95.12 206 ALA A O 1
ATOM 1629 N N . LEU A 1 207 ? 7.625 1.568 -3.711 1.00 96.88 207 LEU A N 1
ATOM 1630 C CA . LEU A 1 207 ? 8.370 1.605 -2.450 1.00 96.88 207 LEU A CA 1
ATOM 1631 C C . LEU A 1 207 ? 7.470 2.028 -1.284 1.00 96.88 207 LEU A C 1
ATOM 1633 O O . LEU A 1 207 ? 6.488 2.745 -1.459 1.00 96.88 207 LEU A O 1
ATOM 1637 N N . GLN A 1 208 ? 7.829 1.651 -0.060 1.00 95.94 208 GLN A N 1
ATOM 1638 C CA . GLN A 1 208 ? 7.079 2.023 1.143 1.00 95.94 208 GLN A CA 1
ATOM 1639 C C . GLN A 1 208 ? 7.017 3.543 1.402 1.00 95.94 208 GLN A C 1
ATOM 1641 O O . GLN A 1 208 ? 6.073 4.013 2.040 1.00 95.94 208 GLN A O 1
ATOM 1646 N N . SER A 1 209 ? 7.986 4.312 0.893 1.00 95.00 209 SER A N 1
ATOM 1647 C CA . SER A 1 209 ? 8.032 5.782 0.959 1.00 95.00 209 SER A CA 1
ATOM 1648 C C . SER A 1 209 ? 7.086 6.464 -0.036 1.00 95.00 209 SER A C 1
ATOM 1650 O O . SER A 1 209 ? 6.718 7.625 0.143 1.00 95.00 209 SER A O 1
ATOM 1652 N N . ASP A 1 210 ? 6.609 5.735 -1.047 1.00 96.31 210 ASP A N 1
ATOM 1653 C CA . ASP A 1 210 ? 5.720 6.255 -2.087 1.00 96.31 210 ASP A CA 1
ATOM 1654 C C . ASP A 1 210 ? 4.334 6.650 -1.551 1.00 96.31 210 ASP A C 1
ATOM 1656 O O . ASP A 1 210 ? 3.586 7.372 -2.213 1.00 96.31 210 ASP A O 1
ATOM 1660 N N . TYR A 1 211 ? 3.987 6.184 -0.349 1.00 95.56 211 TYR A N 1
ATOM 1661 C CA . TYR A 1 211 ? 2.677 6.370 0.268 1.00 95.56 211 TYR A CA 1
ATOM 1662 C C . TYR A 1 211 ? 2.593 7.590 1.192 1.00 95.56 211 TYR A C 1
ATOM 1664 O O . TYR A 1 211 ? 1.538 7.805 1.78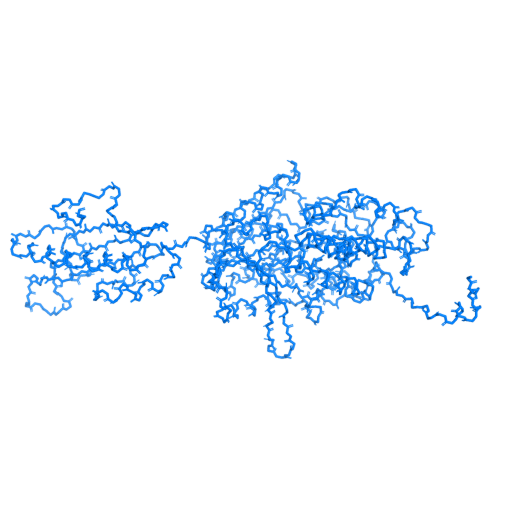1 1.00 95.56 211 TYR A O 1
ATOM 1672 N N . TYR A 1 212 ? 3.632 8.427 1.315 1.00 95.19 212 TYR A N 1
ATOM 1673 C CA . TYR A 1 212 ? 3.584 9.606 2.198 1.00 95.19 212 TYR A CA 1
ATOM 1674 C C . TYR A 1 212 ? 2.356 10.499 1.943 1.00 95.19 212 TYR A C 1
ATOM 1676 O O . TYR A 1 212 ? 1.668 10.884 2.886 1.00 95.19 212 TYR A O 1
ATOM 1684 N N . SER A 1 213 ? 2.007 10.760 0.675 1.00 94.44 213 SER A N 1
ATOM 1685 C CA . SER A 1 213 ? 0.822 11.564 0.331 1.00 94.44 213 SER A CA 1
ATOM 1686 C C . SER A 1 213 ? -0.496 10.949 0.807 1.00 94.44 213 SER A C 1
ATOM 1688 O O . SER A 1 213 ? -1.448 11.688 1.048 1.00 94.44 213 SER A O 1
ATOM 1690 N N . LEU A 1 214 ? -0.569 9.621 0.956 1.00 95.94 214 LEU A N 1
ATOM 1691 C CA . LEU A 1 214 ? -1.731 8.953 1.540 1.00 95.94 214 LEU A CA 1
ATOM 1692 C C . LEU A 1 214 ? -1.875 9.310 3.021 1.00 95.94 214 LEU A C 1
ATOM 1694 O O . LEU A 1 214 ? -2.956 9.670 3.484 1.00 95.94 214 LEU A O 1
ATOM 1698 N N . PHE A 1 215 ? -0.767 9.228 3.756 1.00 95.75 215 PHE A N 1
ATOM 1699 C CA . PHE A 1 215 ? -0.736 9.610 5.158 1.00 95.75 215 PHE A CA 1
ATOM 1700 C C . PHE A 1 215 ? -1.072 11.092 5.323 1.00 95.75 215 PHE A C 1
ATOM 1702 O O . PHE A 1 215 ? -2.023 11.417 6.026 1.00 95.75 215 PHE A O 1
ATOM 1709 N N . GLU A 1 216 ? -0.354 11.974 4.632 1.00 94.62 216 GLU A N 1
ATOM 1710 C CA . GLU A 1 216 ? -0.482 13.424 4.786 1.00 94.62 216 GLU A CA 1
ATOM 1711 C C . GLU A 1 216 ? -1.895 13.932 4.472 1.00 94.62 216 GLU A C 1
ATOM 1713 O O . GLU A 1 216 ? -2.441 14.742 5.220 1.00 94.62 216 GLU A O 1
ATOM 1718 N N . LYS A 1 217 ? -2.501 13.459 3.376 1.00 94.62 217 LYS A N 1
ATOM 1719 C CA . LYS A 1 217 ? -3.781 13.996 2.893 1.00 94.62 217 LYS A CA 1
ATOM 1720 C C . LYS A 1 217 ? -5.000 13.336 3.524 1.00 94.62 217 LYS A C 1
ATOM 1722 O O . LYS A 1 217 ? -6.038 13.986 3.613 1.00 94.62 217 LYS A O 1
ATOM 1727 N N . TYR A 1 218 ? -4.898 12.068 3.931 1.00 96.06 218 TYR A N 1
ATOM 1728 C CA . TYR A 1 218 ? -6.071 11.290 4.337 1.00 96.06 218 TYR A CA 1
ATOM 1729 C C . TYR A 1 218 ? -5.992 10.817 5.790 1.00 96.06 218 TYR A C 1
ATOM 1731 O O . TYR A 1 218 ? -6.906 11.096 6.561 1.00 96.06 218 TYR A O 1
ATOM 1739 N N . PHE A 1 219 ? -4.917 10.146 6.210 1.00 94.94 219 PHE A N 1
ATOM 1740 C CA . PHE A 1 219 ? -4.862 9.563 7.560 1.00 94.94 219 PHE A CA 1
ATOM 1741 C C . PHE A 1 219 ? -4.471 10.561 8.656 1.00 94.94 219 PHE A C 1
ATOM 1743 O O . PHE A 1 219 ? -5.115 10.599 9.706 1.00 94.94 219 PHE A O 1
ATOM 1750 N N . ALA A 1 220 ? -3.470 11.408 8.412 1.00 93.50 220 ALA A N 1
ATOM 1751 C CA . ALA A 1 220 ? -2.984 12.377 9.388 1.00 93.50 220 ALA A CA 1
ATOM 1752 C C . ALA A 1 220 ? -4.073 13.367 9.849 1.00 93.50 220 ALA A C 1
ATOM 1754 O O . ALA A 1 220 ? -4.192 13.560 11.062 1.00 93.50 220 ALA A O 1
ATOM 1755 N N . PRO A 1 221 ? -4.927 13.929 8.960 1.00 91.06 221 PRO A N 1
ATOM 1756 C CA . PRO A 1 221 ? -6.030 14.802 9.374 1.00 91.06 221 PRO A CA 1
ATOM 1757 C C . PRO A 1 221 ? -7.071 14.113 10.265 1.00 91.06 221 PRO A C 1
ATOM 1759 O O . PRO A 1 221 ? -7.780 14.790 11.001 1.00 91.06 221 PRO A O 1
ATOM 1762 N N . GLN A 1 222 ? -7.153 12.779 10.218 1.00 90.00 222 GLN A N 1
ATOM 1763 C CA . GLN A 1 222 ? -8.061 11.972 11.038 1.00 90.00 222 GLN A CA 1
ATOM 1764 C C . GLN A 1 222 ? -7.399 11.428 12.315 1.00 90.00 222 GLN A C 1
ATOM 1766 O O . GLN A 1 222 ? -7.988 10.605 13.013 1.00 90.00 222 GLN A O 1
ATOM 1771 N N . GLY A 1 223 ? -6.166 11.850 12.622 1.00 90.94 223 GLY A N 1
ATOM 1772 C CA . GLY A 1 223 ? -5.426 11.375 13.794 1.00 90.94 223 GLY A CA 1
ATOM 1773 C C . GLY A 1 223 ? -4.960 9.918 13.688 1.00 90.94 223 GLY A C 1
ATOM 1774 O O . GLY A 1 223 ? -4.668 9.294 14.708 1.00 90.94 223 GLY A O 1
ATOM 1775 N N . ILE A 1 224 ? -4.885 9.372 12.471 1.00 93.88 224 ILE A N 1
ATOM 1776 C CA . ILE A 1 224 ? -4.494 7.987 12.206 1.00 93.88 224 ILE A CA 1
ATOM 1777 C C . ILE A 1 224 ? -3.023 7.942 11.775 1.00 93.88 224 ILE A C 1
ATOM 1779 O O . ILE A 1 224 ? -2.604 8.648 10.855 1.00 93.88 224 ILE A O 1
ATOM 1783 N N . ALA A 1 225 ? -2.234 7.096 12.436 1.00 96.75 225 ALA A N 1
ATOM 1784 C CA . ALA A 1 225 ? -0.872 6.787 12.018 1.00 96.75 225 ALA A CA 1
ATOM 1785 C C . ALA A 1 225 ? -0.863 5.793 10.848 1.00 96.75 225 ALA A C 1
ATOM 1787 O O . ALA A 1 225 ? -1.786 4.996 10.676 1.00 96.75 225 ALA A O 1
ATOM 1788 N N . MET A 1 226 ? 0.205 5.805 10.055 1.00 97.62 226 MET A N 1
ATOM 1789 C CA . MET A 1 226 ? 0.392 4.871 8.945 1.00 97.62 226 MET A CA 1
ATOM 1790 C C . MET A 1 226 ? 1.734 4.163 9.080 1.00 97.62 226 MET A C 1
ATOM 1792 O O . MET A 1 226 ? 2.783 4.806 9.052 1.00 97.62 226 MET A O 1
ATOM 1796 N N . LEU A 1 227 ? 1.699 2.837 9.191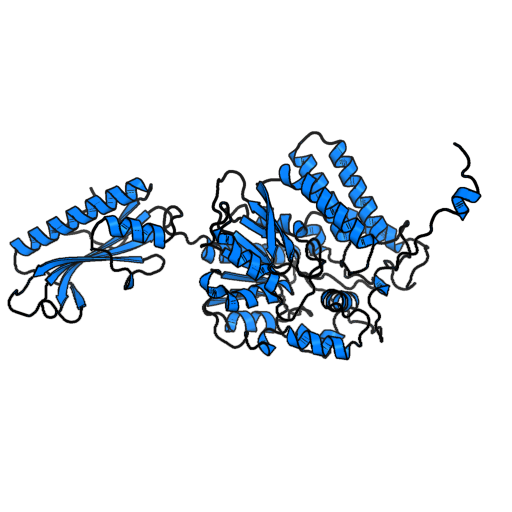 1.00 98.38 227 LEU A N 1
ATOM 1797 C CA . LEU A 1 227 ? 2.890 1.996 9.165 1.00 98.38 227 LEU A CA 1
ATOM 1798 C C . LEU A 1 227 ? 3.044 1.388 7.774 1.00 98.38 227 LEU A C 1
ATOM 1800 O O . LEU A 1 227 ? 2.177 0.632 7.337 1.00 98.38 227 LEU A O 1
ATOM 1804 N N . THR A 1 228 ? 4.139 1.701 7.089 1.00 98.06 228 THR A N 1
ATOM 1805 C CA . THR A 1 228 ? 4.473 1.109 5.790 1.00 98.06 228 THR A CA 1
ATOM 1806 C C . THR A 1 228 ? 5.633 0.128 5.934 1.00 98.06 228 THR A C 1
ATOM 1808 O O . THR A 1 228 ? 6.514 0.316 6.770 1.00 98.06 228 THR A O 1
ATOM 1811 N N . ILE A 1 229 ? 5.608 -0.938 5.134 1.00 97.81 229 ILE A N 1
ATOM 1812 C CA . ILE A 1 229 ? 6.750 -1.824 4.885 1.00 97.81 229 ILE A CA 1
ATOM 1813 C C . ILE A 1 229 ? 6.774 -2.183 3.401 1.00 97.81 229 ILE A C 1
ATOM 1815 O O . ILE A 1 229 ? 5.729 -2.217 2.747 1.00 97.81 229 ILE A O 1
ATOM 1819 N N . ASP A 1 230 ? 7.954 -2.475 2.861 1.00 96.88 230 ASP A N 1
ATOM 1820 C CA . ASP A 1 230 ? 8.054 -2.947 1.482 1.00 96.88 230 ASP A CA 1
ATOM 1821 C C . ASP A 1 230 ? 7.522 -4.378 1.341 1.00 96.88 230 ASP A C 1
ATOM 1823 O O . ASP A 1 230 ? 7.794 -5.259 2.169 1.00 96.88 230 ASP A O 1
ATOM 1827 N N . MET A 1 231 ? 6.819 -4.628 0.234 1.00 95.19 231 MET A N 1
ATOM 1828 C CA . MET A 1 231 ? 6.422 -5.973 -0.177 1.00 95.19 231 MET A CA 1
ATOM 1829 C C . MET A 1 231 ? 7.660 -6.864 -0.383 1.00 95.19 231 MET A C 1
ATOM 1831 O O . MET A 1 231 ? 8.733 -6.356 -0.729 1.00 95.19 231 MET A O 1
ATOM 1835 N N . PRO A 1 232 ? 7.546 -8.199 -0.221 1.00 92.38 232 PRO A N 1
ATOM 1836 C CA . PRO A 1 232 ? 8.657 -9.099 -0.505 1.00 92.38 232 PRO A CA 1
ATOM 1837 C C . PRO A 1 232 ? 9.268 -8.810 -1.877 1.00 92.38 232 PRO A C 1
ATOM 1839 O O . PRO A 1 232 ? 8.541 -8.629 -2.855 1.00 92.38 232 PRO A O 1
ATOM 1842 N N . SER A 1 233 ? 10.598 -8.807 -1.945 1.00 89.31 233 SER A N 1
ATOM 1843 C CA . SER A 1 233 ? 11.451 -8.566 -3.117 1.00 89.31 233 SER A CA 1
ATOM 1844 C C . SER A 1 233 ? 11.492 -7.130 -3.658 1.00 89.31 233 SER A C 1
ATOM 1846 O O . SER A 1 233 ? 12.109 -6.898 -4.697 1.00 89.31 233 SER A O 1
ATOM 1848 N N . VAL A 1 234 ? 10.940 -6.165 -2.919 1.00 90.31 234 VAL A N 1
ATOM 1849 C CA . VAL A 1 234 ? 11.001 -4.724 -3.222 1.00 90.31 234 VAL A CA 1
ATOM 1850 C C . VAL A 1 234 ? 11.731 -3.977 -2.106 1.00 90.31 234 VAL A C 1
ATOM 1852 O O . VAL A 1 234 ? 11.660 -4.391 -0.951 1.00 90.31 234 VAL A O 1
ATOM 1855 N N . GLY A 1 235 ? 12.436 -2.892 -2.442 1.00 91.69 235 GLY A N 1
ATOM 1856 C CA . GLY A 1 235 ? 13.002 -1.946 -1.473 1.00 91.69 235 GLY A CA 1
ATOM 1857 C C . GLY A 1 235 ? 13.822 -2.607 -0.359 1.00 91.69 235 GLY A C 1
ATOM 1858 O O . GLY A 1 235 ? 14.663 -3.479 -0.610 1.00 91.69 235 GLY A O 1
ATOM 1859 N N . PHE A 1 236 ? 13.542 -2.234 0.891 1.00 93.44 236 PHE A N 1
ATOM 1860 C CA . PHE A 1 236 ? 14.190 -2.805 2.079 1.00 93.44 236 PHE A CA 1
ATOM 1861 C C . PHE A 1 236 ? 13.883 -4.303 2.277 1.00 93.44 236 PHE A C 1
ATOM 1863 O O . PHE A 1 236 ? 14.633 -5.025 2.941 1.00 93.44 236 PHE A O 1
ATOM 1870 N N . SER A 1 237 ? 12.825 -4.803 1.636 1.00 93.94 237 SER A N 1
ATOM 1871 C CA . SER A 1 237 ? 12.412 -6.209 1.630 1.00 93.94 237 SER A CA 1
ATOM 1872 C C . SER A 1 237 ? 12.950 -7.012 0.430 1.00 93.94 237 SER A C 1
ATOM 1874 O O . SER A 1 237 ? 12.566 -8.170 0.253 1.00 93.94 237 SER A O 1
ATOM 1876 N N . SER A 1 238 ? 13.873 -6.463 -0.374 1.00 91.31 238 SER A N 1
ATOM 1877 C CA . SER A 1 238 ? 14.448 -7.084 -1.592 1.00 91.31 238 SER A CA 1
ATOM 1878 C C . SER A 1 238 ? 15.073 -8.480 -1.395 1.00 91.31 238 SER A C 1
ATOM 1880 O O . SER A 1 238 ? 15.097 -9.317 -2.314 1.00 91.31 238 SER A O 1
ATOM 1882 N N . LYS A 1 239 ? 15.557 -8.757 -0.178 1.00 90.38 239 LYS A N 1
ATOM 1883 C CA . LYS A 1 239 ? 16.121 -10.056 0.228 1.00 90.38 239 LYS A CA 1
ATOM 1884 C C . LYS A 1 239 ? 15.070 -11.157 0.393 1.00 90.38 239 LYS A C 1
ATOM 1886 O O . LYS A 1 239 ? 15.387 -12.329 0.197 1.00 90.38 239 LYS A O 1
ATOM 1891 N N . TRP A 1 240 ? 13.828 -10.797 0.710 1.00 92.00 240 TRP A N 1
ATOM 1892 C CA . TRP A 1 240 ? 12.725 -11.739 0.883 1.00 92.00 240 TRP A CA 1
ATOM 1893 C C . TRP A 1 240 ? 12.093 -12.045 -0.472 1.00 92.00 240 TRP A C 1
ATOM 1895 O O . TRP A 1 240 ? 11.902 -11.146 -1.281 1.00 92.00 240 TRP A O 1
ATOM 1905 N N . LYS A 1 241 ? 11.769 -13.308 -0.750 1.00 91.19 241 LYS A N 1
ATOM 1906 C CA . LYS A 1 241 ? 11.016 -13.674 -1.960 1.00 91.19 241 LYS A CA 1
ATOM 1907 C C . LYS A 1 241 ? 9.523 -13.643 -1.671 1.00 91.19 241 LYS A C 1
ATOM 1909 O O . LYS A 1 241 ? 9.108 -13.968 -0.560 1.00 91.19 241 LYS A O 1
ATOM 1914 N N . LEU A 1 242 ? 8.719 -13.304 -2.674 1.00 95.31 242 LEU A N 1
ATOM 1915 C CA . LEU A 1 242 ? 7.276 -13.463 -2.572 1.00 95.31 242 LEU A CA 1
ATOM 1916 C C . LEU A 1 242 ? 6.936 -14.959 -2.633 1.00 95.31 242 LEU A C 1
ATOM 1918 O O . LEU A 1 242 ? 7.152 -15.606 -3.653 1.00 95.31 242 LEU A O 1
ATOM 1922 N N . THR A 1 243 ? 6.411 -15.514 -1.542 1.00 95.12 243 THR A N 1
ATOM 1923 C CA . THR A 1 243 ? 5.978 -16.922 -1.450 1.00 95.12 243 THR A CA 1
ATOM 1924 C C . THR A 1 243 ? 4.463 -17.004 -1.277 1.00 95.12 243 THR A C 1
ATOM 1926 O O . THR A 1 243 ? 3.823 -15.984 -1.025 1.00 95.12 243 THR A O 1
ATOM 1929 N N . GLN A 1 244 ? 3.885 -18.203 -1.377 1.00 94.81 244 GLN A N 1
ATOM 1930 C CA . GLN A 1 244 ? 2.444 -18.424 -1.177 1.00 94.81 244 GLN A CA 1
ATOM 1931 C C . GLN A 1 244 ? 1.948 -17.937 0.190 1.00 94.81 244 GLN A C 1
ATOM 1933 O O . GLN A 1 244 ? 0.782 -17.557 0.316 1.00 94.81 244 GLN A O 1
ATOM 1938 N N . ASP A 1 245 ? 2.833 -17.877 1.190 1.00 95.25 245 ASP A N 1
ATOM 1939 C CA . ASP A 1 245 ? 2.583 -17.100 2.397 1.00 95.25 245 ASP A CA 1
ATOM 1940 C C . ASP A 1 245 ? 2.870 -15.611 2.153 1.00 95.25 245 ASP A C 1
ATOM 1942 O O . ASP A 1 245 ? 3.819 -15.020 2.675 1.00 95.25 245 ASP A O 1
ATOM 1946 N N . SER A 1 246 ? 2.046 -15.007 1.292 1.00 95.69 246 SER A N 1
ATOM 1947 C CA . SER A 1 246 ? 2.236 -13.644 0.781 1.00 95.69 246 SER A CA 1
ATOM 1948 C C . SER A 1 246 ? 2.264 -12.595 1.894 1.00 95.69 246 SER A C 1
ATOM 1950 O O . SER A 1 246 ? 2.935 -11.570 1.773 1.00 95.69 246 SER A O 1
ATOM 1952 N N . SER A 1 247 ? 1.568 -12.866 3.000 1.00 97.25 247 SER A N 1
ATOM 1953 C CA . SER A 1 247 ? 1.420 -11.969 4.142 1.00 97.25 247 SER A CA 1
ATOM 1954 C C . SER A 1 247 ? 2.516 -12.080 5.200 1.00 97.25 247 SER A C 1
ATOM 1956 O O . SER A 1 247 ? 2.464 -11.314 6.157 1.00 97.25 247 SER A O 1
ATOM 1958 N N . VAL A 1 248 ? 3.496 -12.982 5.063 1.00 95.94 248 VAL A N 1
ATOM 1959 C CA . VAL A 1 248 ? 4.437 -13.336 6.147 1.00 95.94 248 VAL A CA 1
ATOM 1960 C C . VAL A 1 248 ? 5.120 -12.126 6.800 1.00 95.94 248 VAL A C 1
ATOM 1962 O O . VAL A 1 248 ? 5.154 -12.022 8.026 1.00 95.94 248 VAL A O 1
ATOM 1965 N N . LEU A 1 249 ? 5.599 -11.164 6.001 1.00 97.19 249 LEU A N 1
ATOM 1966 C CA . LEU A 1 249 ? 6.280 -9.972 6.522 1.00 97.19 249 LEU A CA 1
ATOM 1967 C C . LEU A 1 249 ? 5.314 -9.081 7.312 1.00 97.19 249 LEU A C 1
ATOM 1969 O O . LEU A 1 249 ? 5.600 -8.684 8.439 1.00 97.19 249 LEU A O 1
ATOM 1973 N N . HIS A 1 250 ? 4.136 -8.821 6.746 1.00 98.19 250 HIS A N 1
ATOM 1974 C CA . HIS A 1 250 ? 3.122 -7.976 7.372 1.00 98.19 250 HIS A CA 1
ATOM 1975 C C . HIS A 1 250 ? 2.528 -8.642 8.619 1.00 98.19 250 HIS A C 1
ATOM 1977 O O . HIS A 1 250 ? 2.252 -7.966 9.604 1.00 98.19 250 HIS A O 1
ATOM 1983 N N . GLN A 1 251 ? 2.382 -9.970 8.614 1.00 97.81 251 GLN A N 1
ATOM 1984 C CA . GLN A 1 251 ? 1.908 -10.744 9.759 1.00 97.81 251 GLN A CA 1
ATOM 1985 C C . GLN A 1 251 ? 2.900 -10.665 10.922 1.00 97.81 251 GLN A C 1
ATOM 1987 O O . GLN A 1 251 ? 2.493 -10.514 12.073 1.00 97.81 251 GLN A O 1
ATOM 1992 N N . HIS A 1 252 ? 4.202 -10.737 10.626 1.00 97.62 252 HIS A N 1
ATOM 1993 C CA . HIS A 1 252 ? 5.257 -10.575 11.625 1.00 97.62 252 HIS A CA 1
ATOM 1994 C C . HIS A 1 252 ? 5.226 -9.181 12.260 1.00 97.62 252 HIS A C 1
ATOM 1996 O O . HIS A 1 252 ? 5.217 -9.058 13.484 1.00 97.62 252 HIS A O 1
ATOM 2002 N N . VAL A 1 253 ? 5.116 -8.137 11.435 1.00 98.12 253 VAL A N 1
ATOM 2003 C CA . VAL A 1 253 ? 4.985 -6.746 11.897 1.00 98.12 253 VAL A CA 1
ATOM 2004 C C . VAL A 1 253 ? 3.725 -6.554 12.742 1.00 98.12 253 VAL A C 1
ATOM 2006 O O . VAL A 1 253 ? 3.803 -6.020 13.847 1.00 98.12 253 VAL A O 1
ATOM 2009 N N . LEU A 1 254 ? 2.577 -7.062 12.286 1.00 98.00 254 LEU A N 1
ATOM 2010 C CA . LEU A 1 254 ? 1.301 -6.987 13.003 1.00 98.00 254 LEU A CA 1
ATOM 2011 C C . LEU A 1 254 ? 1.371 -7.648 14.394 1.00 98.00 254 LEU A C 1
ATOM 2013 O O . LEU A 1 254 ? 0.819 -7.129 15.366 1.00 98.00 254 LEU A O 1
ATOM 2017 N N . LYS A 1 255 ? 2.088 -8.772 14.520 1.00 97.31 255 LYS A N 1
ATOM 2018 C CA . LYS A 1 255 ? 2.323 -9.447 15.810 1.00 97.31 255 LYS A CA 1
ATOM 2019 C C . LYS A 1 255 ? 3.224 -8.652 16.750 1.00 97.31 255 LYS A C 1
ATOM 2021 O O . LYS A 1 255 ? 3.083 -8.801 17.963 1.00 97.31 255 LYS A O 1
ATOM 2026 N N . ALA A 1 256 ? 4.118 -7.827 16.210 1.00 97.56 256 ALA A N 1
ATOM 2027 C CA . ALA A 1 256 ? 5.070 -7.027 16.974 1.00 97.56 256 ALA A CA 1
ATOM 2028 C C . ALA A 1 256 ? 4.491 -5.697 17.489 1.00 97.56 256 ALA A C 1
ATOM 2030 O O . ALA A 1 256 ? 5.045 -5.135 18.433 1.00 97.56 256 ALA A O 1
ATOM 2031 N N . LEU A 1 257 ? 3.370 -5.215 16.933 1.00 96.62 257 LEU A N 1
ATOM 2032 C CA . LEU A 1 257 ? 2.760 -3.928 17.307 1.00 96.62 257 LEU A CA 1
ATOM 2033 C C . LEU A 1 257 ? 2.495 -3.723 18.809 1.00 96.62 257 LEU A C 1
ATOM 2035 O O . LEU A 1 257 ? 2.670 -2.592 19.257 1.00 96.62 257 LEU A O 1
ATOM 2039 N N . PRO A 1 258 ? 2.143 -4.741 19.626 1.00 95.62 258 PRO A N 1
ATOM 2040 C CA . PRO A 1 258 ? 2.001 -4.553 21.073 1.00 95.62 258 PRO A CA 1
ATOM 2041 C C . PRO A 1 258 ? 3.266 -4.043 21.780 1.00 95.62 258 PRO A C 1
ATOM 2043 O O . PRO A 1 258 ? 3.163 -3.473 22.861 1.00 95.62 258 PRO A O 1
ATOM 2046 N N . ASN A 1 259 ? 4.444 -4.226 21.174 1.00 95.19 259 ASN A N 1
ATOM 2047 C CA . ASN A 1 259 ? 5.727 -3.767 21.709 1.00 95.19 259 ASN A CA 1
ATOM 2048 C C . ASN A 1 259 ? 6.123 -2.367 21.206 1.00 95.19 259 ASN A C 1
ATOM 2050 O O . ASN A 1 259 ? 7.198 -1.878 21.551 1.00 95.19 259 ASN A O 1
ATOM 2054 N N . ILE A 1 260 ? 5.294 -1.728 20.375 1.00 95.31 260 ILE A N 1
ATOM 2055 C CA . ILE A 1 260 ? 5.573 -0.416 19.789 1.00 95.31 260 ILE A CA 1
ATOM 2056 C C . ILE A 1 260 ? 4.764 0.644 20.553 1.00 95.31 260 ILE A C 1
ATOM 2058 O O . ILE A 1 260 ? 3.553 0.736 20.360 1.00 95.31 260 ILE A O 1
ATOM 2062 N N . PRO A 1 261 ? 5.393 1.480 21.401 1.00 91.12 261 PRO A N 1
ATOM 2063 C CA . PRO A 1 261 ? 4.671 2.358 22.332 1.00 91.12 261 PRO A CA 1
ATOM 2064 C C . PRO A 1 261 ? 3.858 3.463 21.644 1.00 91.12 261 PRO A C 1
ATOM 2066 O O . PRO A 1 261 ? 2.939 4.015 22.241 1.00 91.12 261 PRO A O 1
ATOM 2069 N N . TRP A 1 262 ? 4.180 3.789 20.391 1.00 93.19 262 TRP A N 1
ATOM 2070 C CA . TRP A 1 262 ? 3.470 4.803 19.607 1.00 93.19 262 TRP A CA 1
ATOM 2071 C C . TRP A 1 262 ? 2.231 4.262 18.890 1.00 93.19 262 TRP A C 1
ATOM 2073 O O . TRP A 1 262 ? 1.474 5.054 18.337 1.00 93.19 262 TRP A O 1
ATOM 2083 N N . VAL A 1 263 ? 2.009 2.946 18.884 1.00 93.88 263 VAL A N 1
ATOM 2084 C CA . VAL A 1 263 ? 0.895 2.310 18.173 1.00 93.88 263 VAL A CA 1
ATOM 2085 C C . VAL A 1 263 ? -0.108 1.760 19.173 1.00 93.88 263 VAL A C 1
ATOM 2087 O O . VAL A 1 263 ? 0.224 0.965 20.053 1.00 93.88 263 VAL A O 1
ATOM 2090 N N . ASP A 1 264 ? -1.372 2.135 19.005 1.00 93.19 264 ASP A N 1
ATOM 2091 C CA . ASP A 1 264 ? -2.464 1.470 19.696 1.00 93.19 264 ASP A CA 1
ATOM 2092 C C . ASP A 1 264 ? -2.764 0.163 18.967 1.00 93.19 264 ASP A C 1
ATOM 2094 O O . ASP A 1 264 ? -3.565 0.103 18.035 1.00 93.19 264 ASP A O 1
ATOM 2098 N N . HIS A 1 265 ? -2.099 -0.907 19.398 1.00 92.06 265 HIS A N 1
ATOM 2099 C CA . HIS A 1 265 ? -2.239 -2.232 18.798 1.00 92.06 265 HIS A CA 1
ATOM 2100 C C . HIS A 1 265 ? -3.658 -2.820 18.918 1.00 92.06 265 HIS A C 1
ATOM 2102 O O . HIS A 1 265 ? -3.930 -3.860 18.323 1.00 92.06 265 HIS A O 1
ATOM 2108 N N . THR A 1 266 ? -4.560 -2.190 19.683 1.00 91.00 266 THR A N 1
ATOM 2109 C CA . THR A 1 266 ? -5.974 -2.581 19.759 1.00 91.00 266 THR A CA 1
ATOM 2110 C C . THR A 1 266 ? -6.839 -1.891 18.701 1.00 91.00 266 THR A C 1
ATOM 2112 O O . THR A 1 266 ? -7.975 -2.310 18.484 1.00 91.00 266 THR A O 1
ATOM 2115 N N . ARG A 1 267 ? -6.301 -0.876 18.012 1.00 92.62 267 ARG A N 1
ATOM 2116 C CA . ARG A 1 267 ? -6.965 -0.070 16.977 1.00 92.62 267 ARG A CA 1
ATOM 2117 C C . ARG A 1 267 ? -6.135 -0.072 15.692 1.00 92.62 267 ARG A C 1
ATOM 2119 O O . ARG A 1 267 ? -5.582 0.947 15.278 1.00 92.62 267 ARG A O 1
ATOM 2126 N N . VAL A 1 268 ? -6.033 -1.251 15.075 1.00 97.31 268 VAL A N 1
ATOM 2127 C CA . VAL A 1 268 ? -5.260 -1.465 13.843 1.00 97.31 268 VAL A CA 1
ATOM 2128 C C . VAL A 1 268 ? -6.177 -1.894 12.703 1.00 97.31 268 VAL A C 1
ATOM 2130 O O . VAL A 1 268 ? -6.966 -2.826 12.855 1.00 97.31 268 VAL A O 1
ATOM 2133 N N . ALA A 1 269 ? -6.043 -1.243 11.551 1.00 98.06 269 ALA A N 1
ATOM 2134 C CA . ALA A 1 269 ? -6.614 -1.692 10.281 1.00 98.06 269 ALA A CA 1
ATOM 2135 C C . ALA A 1 269 ? -5.499 -2.005 9.281 1.00 98.06 269 ALA A C 1
ATOM 2137 O O . ALA A 1 269 ? -4.373 -1.538 9.438 1.00 98.06 269 ALA A O 1
ATOM 2138 N N . ALA A 1 270 ? -5.810 -2.772 8.239 1.00 98.50 270 ALA A N 1
ATOM 2139 C CA . ALA A 1 270 ? -4.922 -2.934 7.091 1.00 98.50 270 ALA A CA 1
ATOM 2140 C C . ALA A 1 270 ? -5.538 -2.291 5.846 1.00 98.50 270 ALA A C 1
ATOM 2142 O O . ALA A 1 270 ? -6.741 -2.410 5.611 1.00 98.50 270 ALA A O 1
ATOM 2143 N N . PHE A 1 271 ? -4.716 -1.634 5.031 1.00 98.62 271 PHE A N 1
ATOM 2144 C CA . PHE A 1 271 ? -5.152 -1.068 3.756 1.00 98.62 271 PHE A CA 1
ATOM 2145 C C . PHE A 1 271 ? -4.309 -1.614 2.608 1.00 98.62 271 PHE A C 1
ATOM 2147 O O . PHE A 1 271 ? -3.086 -1.505 2.638 1.00 98.62 271 PHE A O 1
ATOM 2154 N N . GLY A 1 272 ? -4.953 -2.223 1.610 1.00 98.00 272 GLY A N 1
ATOM 2155 C CA . GLY A 1 272 ? -4.283 -2.873 0.485 1.00 98.00 272 GLY A CA 1
ATOM 2156 C C . GLY A 1 272 ? -4.561 -2.228 -0.872 1.00 98.00 272 GLY A C 1
ATOM 2157 O O . GLY A 1 272 ? -5.713 -2.175 -1.304 1.00 98.00 272 GLY A O 1
ATOM 2158 N N . PHE A 1 273 ? -3.507 -1.837 -1.595 1.00 94.56 273 PHE A N 1
ATOM 2159 C CA . PHE A 1 273 ? -3.589 -1.498 -3.025 1.00 94.56 273 PHE A CA 1
ATOM 2160 C C . PHE A 1 273 ? -3.187 -2.686 -3.892 1.00 94.56 273 PHE A C 1
ATOM 2162 O O . PHE A 1 273 ? -2.160 -3.312 -3.629 1.00 94.56 273 PHE A O 1
ATOM 2169 N N . ARG A 1 274 ? -3.920 -2.955 -4.981 1.00 95.81 274 ARG A N 1
ATOM 2170 C CA . ARG A 1 274 ? -3.544 -3.995 -5.960 1.00 95.81 274 ARG A CA 1
ATOM 2171 C C . ARG A 1 274 ? -3.261 -5.340 -5.289 1.00 95.81 274 ARG A C 1
ATOM 2173 O O . ARG A 1 274 ? -4.119 -5.878 -4.592 1.00 95.81 274 ARG A O 1
ATOM 2180 N N . PHE A 1 275 ? -2.064 -5.889 -5.479 1.00 98.00 275 PHE A N 1
ATOM 2181 C CA . PHE A 1 275 ? -1.636 -7.132 -4.848 1.00 98.00 275 PHE A CA 1
ATOM 2182 C C . PHE A 1 275 ? -1.470 -6.998 -3.324 1.00 98.00 275 PHE A C 1
ATOM 2184 O O . PHE A 1 275 ? -1.622 -7.975 -2.602 1.00 98.00 275 PHE A O 1
ATOM 2191 N N . GLY A 1 276 ? -1.251 -5.796 -2.792 1.00 98.06 276 GLY A N 1
ATOM 2192 C CA . GLY A 1 276 ? -1.300 -5.538 -1.355 1.00 98.06 276 GLY A CA 1
ATOM 2193 C C . GLY A 1 276 ? -2.655 -5.880 -0.725 1.00 98.06 276 GLY A C 1
ATOM 2194 O O . GLY A 1 276 ? -2.706 -6.265 0.441 1.00 98.06 276 GLY A O 1
ATOM 2195 N N . ALA A 1 277 ? -3.752 -5.859 -1.496 1.00 98.50 277 ALA A N 1
ATOM 2196 C CA . ALA A 1 277 ? -5.046 -6.373 -1.041 1.00 98.50 277 ALA A CA 1
ATOM 2197 C C . ALA A 1 277 ? -5.020 -7.887 -0.767 1.00 98.50 277 ALA A C 1
ATOM 2199 O O . ALA A 1 277 ? -5.663 -8.341 0.175 1.00 98.50 277 ALA A O 1
ATOM 2200 N N . ASN A 1 278 ? -4.238 -8.667 -1.527 1.00 98.62 278 ASN A N 1
ATOM 2201 C CA . ASN A 1 278 ? -4.005 -10.089 -1.247 1.00 98.62 278 ASN A CA 1
ATOM 2202 C C . ASN A 1 278 ? -3.447 -10.277 0.165 1.00 98.62 278 ASN A C 1
ATOM 2204 O O . ASN A 1 278 ? -3.952 -11.087 0.937 1.00 98.62 278 ASN A O 1
ATOM 2208 N N . VAL A 1 279 ? -2.449 -9.467 0.519 1.00 98.56 279 VAL A N 1
ATOM 2209 C CA . VAL A 1 279 ? -1.830 -9.488 1.843 1.00 98.56 279 VAL A CA 1
ATOM 2210 C C . VAL A 1 279 ? -2.809 -9.034 2.920 1.00 98.56 279 VAL A C 1
ATOM 2212 O O . VAL A 1 279 ? -3.003 -9.760 3.892 1.00 98.56 279 VAL A O 1
ATOM 2215 N N . ALA A 1 280 ? -3.465 -7.885 2.741 1.00 98.62 280 ALA A N 1
ATOM 2216 C CA . ALA A 1 280 ? -4.387 -7.330 3.731 1.00 98.62 280 ALA A CA 1
ATOM 2217 C C . ALA A 1 280 ? -5.566 -8.278 4.024 1.00 98.62 280 ALA A C 1
ATOM 2219 O O . ALA A 1 280 ? -5.864 -8.562 5.184 1.00 98.62 280 ALA A O 1
ATOM 2220 N N . VAL A 1 281 ? -6.191 -8.838 2.984 1.00 98.56 281 VAL A N 1
ATOM 2221 C CA . VAL A 1 281 ? -7.295 -9.799 3.134 1.00 98.56 281 VAL A CA 1
ATOM 2222 C C . VAL A 1 281 ? -6.803 -11.095 3.767 1.00 98.56 281 VAL A C 1
ATOM 2224 O O . VAL A 1 281 ? -7.459 -11.617 4.663 1.00 98.56 281 VAL A O 1
ATOM 2227 N N . ARG A 1 282 ? -5.632 -11.610 3.373 1.00 98.44 282 ARG A N 1
ATOM 2228 C CA . ARG A 1 282 ? -5.049 -12.801 4.005 1.00 98.44 282 ARG A CA 1
ATOM 2229 C C . ARG A 1 282 ? -4.806 -12.581 5.502 1.00 98.44 282 ARG A C 1
ATOM 2231 O O . ARG A 1 282 ? -5.152 -13.453 6.297 1.00 98.44 282 ARG A O 1
ATOM 2238 N N . LEU A 1 283 ? -4.308 -11.409 5.908 1.00 98.50 283 LEU A N 1
ATOM 2239 C CA . LEU A 1 283 ? -4.145 -11.059 7.324 1.00 98.50 283 LEU A CA 1
ATOM 2240 C C . LEU A 1 283 ? -5.467 -11.040 8.089 1.00 98.50 283 LEU A C 1
ATOM 2242 O O . LEU A 1 283 ? -5.486 -11.479 9.232 1.00 98.50 283 LEU A O 1
ATOM 2246 N N . ALA A 1 284 ? -6.569 -10.593 7.490 1.00 97.88 284 ALA A N 1
ATOM 2247 C CA . ALA A 1 284 ? -7.863 -10.621 8.169 1.00 97.88 284 ALA A CA 1
ATOM 2248 C C . ALA A 1 284 ? -8.324 -12.037 8.536 1.00 97.88 284 ALA A C 1
ATOM 2250 O O . ALA A 1 284 ? -8.972 -12.220 9.559 1.00 97.88 284 ALA A O 1
ATOM 2251 N N . TYR A 1 285 ? -7.962 -13.055 7.751 1.00 97.56 285 TYR A N 1
ATOM 2252 C CA . TYR A 1 285 ? -8.230 -14.446 8.130 1.00 97.56 285 TYR A CA 1
ATOM 2253 C C . TYR A 1 285 ? -7.252 -14.964 9.183 1.00 97.56 285 TYR A C 1
ATOM 2255 O O . TYR A 1 285 ? -7.659 -15.674 10.100 1.00 97.56 285 TYR A O 1
ATOM 2263 N N . LEU A 1 286 ? -5.963 -14.647 9.040 1.00 97.38 286 LEU A N 1
ATOM 2264 C CA . LEU A 1 286 ? -4.910 -15.227 9.879 1.00 97.38 286 LEU A CA 1
ATOM 2265 C C . LEU A 1 286 ? -4.760 -14.533 11.238 1.00 97.38 286 LEU A C 1
ATOM 2267 O O . LEU A 1 286 ? -4.349 -15.159 12.208 1.00 97.38 286 LEU A O 1
ATOM 2271 N N . GLU A 1 287 ? -5.086 -13.247 11.309 1.00 97.00 287 GLU A N 1
ATOM 2272 C CA . GLU A 1 287 ? -4.890 -12.374 12.467 1.00 97.00 287 GLU A CA 1
ATOM 2273 C C . GLU A 1 287 ? -6.160 -11.569 12.777 1.00 97.00 287 GLU A C 1
ATOM 2275 O O . GLU A 1 287 ? -6.082 -10.429 13.235 1.00 97.00 287 GLU A O 1
ATOM 2280 N N . ALA A 1 288 ? -7.340 -12.165 12.560 1.00 92.75 288 ALA A N 1
ATOM 2281 C CA . ALA A 1 288 ? -8.637 -11.533 12.815 1.00 92.75 288 ALA A CA 1
ATOM 2282 C C . ALA A 1 288 ? -8.735 -10.806 14.178 1.00 92.75 288 ALA A C 1
ATOM 2284 O O . ALA A 1 288 ? -9.252 -9.693 14.209 1.00 92.75 288 ALA A O 1
ATOM 2285 N N . PRO A 1 289 ? -8.200 -11.338 15.304 1.00 91.88 289 PRO A N 1
ATOM 2286 C CA . PRO A 1 289 ? -8.260 -10.639 16.593 1.00 91.88 289 PRO A CA 1
ATOM 2287 C C . PRO A 1 289 ? -7.430 -9.346 16.663 1.00 91.88 289 PRO A C 1
ATOM 2289 O O . PRO A 1 289 ? -7.622 -8.550 17.582 1.00 91.88 289 PRO A O 1
ATOM 2292 N N . ARG A 1 290 ? -6.481 -9.149 15.738 1.00 94.81 290 ARG A N 1
ATOM 2293 C CA . ARG A 1 290 ? -5.558 -8.002 15.702 1.00 94.81 290 ARG A CA 1
ATOM 2294 C C . ARG A 1 290 ? -5.975 -6.920 14.712 1.00 94.81 290 ARG A C 1
ATOM 2296 O O . ARG A 1 290 ? -5.433 -5.823 14.786 1.00 94.81 290 ARG A O 1
ATOM 2303 N N . LEU A 1 291 ? -6.897 -7.214 13.796 1.00 94.81 291 LEU A N 1
ATOM 2304 C CA . LEU A 1 291 ? -7.380 -6.265 12.796 1.00 94.81 291 LEU A CA 1
ATOM 2305 C C . LEU A 1 291 ? -8.842 -5.919 13.047 1.00 94.81 291 LEU A C 1
ATOM 2307 O O . LEU A 1 291 ? -9.702 -6.793 13.108 1.00 94.81 291 LEU A O 1
ATOM 2311 N N . LYS A 1 292 ? -9.119 -4.623 13.149 1.00 94.69 292 LYS A N 1
ATOM 2312 C CA . LYS A 1 292 ? -10.474 -4.083 13.277 1.00 94.69 292 LYS A CA 1
ATOM 2313 C C . LYS A 1 292 ? -11.164 -3.916 11.935 1.00 94.69 292 LYS A C 1
ATOM 2315 O O . LYS A 1 292 ? -12.366 -4.102 11.857 1.00 94.69 292 LYS A O 1
ATOM 2320 N N . ALA A 1 293 ? -10.401 -3.639 10.883 1.00 95.88 293 ALA A N 1
ATOM 2321 C CA . ALA A 1 293 ? -10.925 -3.553 9.531 1.00 95.88 293 ALA A CA 1
ATOM 2322 C C . ALA A 1 293 ? -9.855 -3.831 8.485 1.00 95.88 293 ALA A C 1
ATOM 2324 O O . ALA A 1 293 ? -8.653 -3.668 8.727 1.00 95.88 293 ALA A O 1
ATOM 2325 N N . VAL A 1 294 ? -10.321 -4.196 7.295 1.00 98.25 294 VAL A N 1
ATOM 2326 C CA . VAL A 1 294 ? -9.513 -4.189 6.080 1.00 98.25 294 VAL A CA 1
ATOM 2327 C C . VAL A 1 294 ? -10.186 -3.337 5.019 1.00 98.25 294 VAL A C 1
ATOM 2329 O O . VAL A 1 294 ? -11.348 -3.544 4.688 1.00 98.25 294 VAL A O 1
ATOM 2332 N N . ALA A 1 295 ? -9.435 -2.410 4.441 1.00 98.31 295 ALA A N 1
ATOM 2333 C CA . ALA A 1 295 ? -9.841 -1.717 3.231 1.00 98.31 295 ALA A CA 1
ATOM 2334 C C . ALA A 1 295 ? -8.987 -2.187 2.050 1.00 98.31 295 ALA A C 1
ATOM 2336 O O . ALA A 1 295 ? -7.806 -2.512 2.196 1.00 98.31 295 ALA A O 1
ATOM 2337 N N . CYS A 1 296 ? -9.575 -2.231 0.863 1.00 98.38 296 CYS A N 1
ATOM 2338 C CA . CYS A 1 296 ? -8.897 -2.610 -0.370 1.00 98.38 296 CYS A CA 1
ATOM 2339 C C . CYS A 1 296 ? -9.280 -1.652 -1.492 1.00 98.38 296 CYS A C 1
ATOM 2341 O O . CYS A 1 296 ? -10.441 -1.259 -1.595 1.00 98.38 296 CYS A O 1
ATOM 2343 N N . LEU A 1 297 ? -8.326 -1.328 -2.363 1.00 97.75 297 LEU A N 1
ATOM 2344 C CA . LEU A 1 297 ? -8.582 -0.536 -3.560 1.00 97.75 297 LEU A CA 1
ATOM 2345 C C . LEU A 1 297 ? -7.937 -1.182 -4.791 1.00 97.75 297 LEU A C 1
ATOM 2347 O O . LEU A 1 297 ? -6.721 -1.391 -4.841 1.00 97.75 297 LEU A O 1
ATOM 2351 N N . GLY A 1 298 ? -8.775 -1.523 -5.772 1.00 97.44 298 GLY A N 1
ATOM 2352 C CA . GLY A 1 298 ? -8.387 -2.261 -6.972 1.00 97.44 298 GLY A CA 1
ATOM 2353 C C . GLY A 1 298 ? -7.730 -3.616 -6.669 1.00 97.44 298 GLY A C 1
ATOM 2354 O O . GLY A 1 298 ? -6.633 -3.856 -7.178 1.00 97.44 298 GLY A O 1
ATOM 2355 N N . PRO A 1 299 ? -8.332 -4.484 -5.832 1.00 98.25 299 PRO A N 1
ATOM 2356 C CA . PRO A 1 299 ? -7.707 -5.710 -5.330 1.00 98.25 299 PRO A CA 1
ATOM 2357 C C . PRO A 1 299 ? -7.342 -6.743 -6.408 1.00 98.25 299 PRO A C 1
ATOM 2359 O O . PRO A 1 299 ? -8.127 -7.025 -7.308 1.00 98.25 299 PRO A O 1
ATOM 2362 N N . VAL A 1 300 ? -6.192 -7.401 -6.245 1.00 98.12 300 VAL A N 1
ATOM 2363 C CA . VAL A 1 300 ? -5.829 -8.622 -6.988 1.00 98.12 300 VAL A CA 1
ATOM 2364 C C . VAL A 1 300 ? -5.776 -9.794 -6.005 1.00 9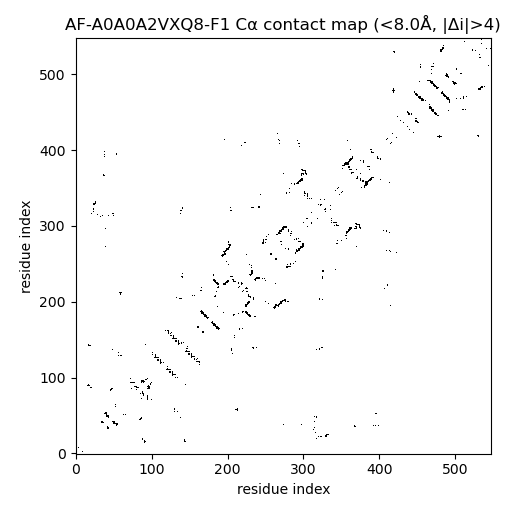8.12 300 VAL A C 1
ATOM 2366 O O . VAL A 1 300 ? -4.773 -9.979 -5.314 1.00 98.12 300 VAL A O 1
ATOM 2369 N N . VAL A 1 301 ? -6.856 -10.576 -5.902 1.00 98.38 301 VAL A N 1
ATOM 2370 C CA . VAL A 1 301 ? -6.976 -11.692 -4.942 1.00 98.38 301 VAL A CA 1
ATOM 2371 C C . VAL A 1 301 ? -7.319 -13.038 -5.588 1.00 98.38 301 VAL A C 1
ATOM 2373 O O . VAL A 1 301 ? -7.083 -14.082 -4.970 1.00 98.38 301 VAL A O 1
ATOM 2376 N N . HIS A 1 302 ? -7.827 -13.066 -6.825 1.00 97.94 302 HIS A N 1
ATOM 2377 C CA . HIS A 1 302 ? -8.185 -14.308 -7.510 1.00 97.94 302 HIS A CA 1
ATOM 2378 C C . HIS A 1 302 ? -8.076 -14.275 -9.039 1.00 97.94 302 HIS A C 1
ATOM 2380 O O . HIS A 1 302 ? -7.346 -15.098 -9.588 1.00 97.94 302 HIS A O 1
ATOM 2386 N N . ALA A 1 303 ? -8.798 -13.397 -9.732 1.00 96.81 303 ALA A N 1
ATOM 2387 C CA . ALA A 1 303 ? -9.024 -13.467 -11.174 1.00 96.81 303 ALA A CA 1
ATOM 2388 C C . ALA A 1 303 ? -7.716 -13.375 -11.967 1.00 96.81 303 ALA A C 1
ATOM 2390 O O . ALA A 1 303 ? -7.380 -14.316 -12.679 1.00 96.81 303 ALA A O 1
ATOM 2391 N N . LEU A 1 304 ? -6.918 -12.315 -11.792 1.00 95.81 304 LEU A N 1
ATOM 2392 C CA . LEU A 1 304 ? -5.633 -12.192 -12.506 1.00 95.81 304 LEU A CA 1
ATOM 2393 C C . LEU A 1 304 ? -4.651 -13.319 -12.146 1.00 95.81 304 LEU A C 1
ATOM 2395 O O . LEU A 1 304 ? -3.845 -13.748 -12.968 1.00 95.81 304 LEU A O 1
ATOM 2399 N N . LEU A 1 305 ? -4.741 -13.837 -10.923 1.00 97.31 305 LEU A N 1
ATOM 2400 C CA . LEU A 1 305 ? -3.870 -14.904 -10.435 1.00 97.31 305 LEU A CA 1
ATOM 2401 C C . LEU A 1 305 ? -4.259 -16.281 -10.989 1.00 97.31 305 LEU A C 1
ATOM 2403 O O . LEU A 1 305 ? -3.410 -17.161 -11.059 1.00 97.31 305 LEU A O 1
ATOM 2407 N N . SER A 1 306 ? -5.516 -16.482 -11.391 1.00 96.19 306 SER A N 1
ATOM 2408 C CA . SER A 1 306 ? -6.054 -17.804 -11.740 1.00 96.19 306 SER A CA 1
ATOM 2409 C C . SER A 1 306 ? -6.549 -17.956 -13.176 1.00 96.19 306 SER A C 1
ATOM 2411 O O . SER A 1 306 ? -6.729 -19.093 -13.603 1.00 96.19 306 SER A O 1
ATOM 2413 N N . ASP A 1 307 ? -6.743 -16.860 -13.912 1.00 94.81 307 ASP A N 1
ATOM 2414 C CA . ASP A 1 307 ? -7.247 -16.847 -15.287 1.00 94.81 307 ASP A CA 1
ATOM 2415 C C . ASP A 1 307 ? -6.109 -16.588 -16.301 1.00 94.81 307 ASP A C 1
ATOM 2417 O O . ASP A 1 307 ? -5.647 -15.447 -16.435 1.00 94.81 307 ASP A O 1
ATOM 2421 N N . PRO A 1 308 ? -5.669 -17.610 -17.063 1.00 90.94 308 PRO A N 1
ATOM 2422 C CA . PRO A 1 308 ? -4.623 -17.453 -18.071 1.00 90.94 308 PRO A CA 1
ATOM 2423 C C . PRO A 1 308 ? -4.990 -16.487 -19.203 1.00 90.94 308 PRO A C 1
ATOM 2425 O O . PRO A 1 308 ? -4.108 -15.835 -19.758 1.00 90.94 308 PRO A O 1
ATOM 2428 N N . GLN A 1 309 ? -6.274 -16.365 -19.559 1.00 89.94 309 GLN A N 1
ATOM 2429 C CA . GLN A 1 309 ? -6.700 -15.442 -20.611 1.00 89.94 309 GLN A CA 1
ATOM 2430 C C . GLN A 1 309 ? -6.548 -13.995 -20.144 1.00 89.94 309 GLN A C 1
ATOM 2432 O O . GLN A 1 309 ? -6.096 -13.137 -20.902 1.00 89.94 309 GLN A O 1
ATOM 2437 N N . ARG A 1 310 ? -6.860 -13.722 -18.875 1.00 91.12 310 ARG A N 1
ATOM 2438 C CA . ARG A 1 310 ? -6.602 -12.415 -18.264 1.00 91.12 310 ARG A CA 1
ATOM 2439 C C . ARG A 1 310 ? -5.108 -12.119 -18.164 1.00 91.12 310 ARG A C 1
ATOM 2441 O O . ARG A 1 310 ? -4.701 -11.010 -18.490 1.00 91.12 310 ARG A O 1
ATOM 2448 N N . GLN A 1 311 ? -4.296 -13.109 -17.792 1.00 91.25 311 GLN A N 1
ATOM 2449 C CA . GLN A 1 311 ? -2.833 -12.978 -17.765 1.00 91.25 311 GLN A CA 1
ATOM 2450 C C . GLN A 1 311 ? -2.253 -12.661 -19.151 1.00 91.25 311 GLN A C 1
ATOM 2452 O O . GLN A 1 311 ? -1.375 -11.814 -19.265 1.00 91.25 311 GLN A O 1
ATOM 2457 N N . ALA A 1 312 ? -2.777 -13.274 -20.215 1.00 86.94 312 ALA A N 1
ATOM 2458 C CA . ALA A 1 312 ? -2.355 -12.985 -21.588 1.00 86.94 312 ALA A CA 1
ATOM 2459 C C . ALA A 1 312 ? -2.732 -11.567 -22.058 1.00 86.94 312 ALA A C 1
ATOM 2461 O O . ALA A 1 312 ? -2.117 -11.037 -22.983 1.00 86.94 312 ALA A O 1
ATOM 2462 N N . ASN A 1 313 ? -3.738 -10.955 -21.428 1.00 88.25 313 ASN A N 1
ATOM 2463 C CA . ASN A 1 313 ? -4.227 -9.629 -21.781 1.00 88.25 313 ASN A CA 1
ATOM 2464 C C . ASN A 1 313 ? -3.583 -8.501 -20.971 1.00 88.25 313 ASN A C 1
ATOM 2466 O O . ASN A 1 313 ? -3.805 -7.348 -21.328 1.00 88.25 313 ASN A O 1
ATOM 2470 N N . VAL A 1 314 ? -2.811 -8.777 -19.912 1.00 88.88 314 VAL A N 1
ATOM 2471 C CA . VAL A 1 314 ? -2.097 -7.719 -19.178 1.00 88.88 314 VAL A CA 1
ATOM 2472 C C . VAL A 1 314 ? -0.732 -7.401 -19.811 1.00 88.88 314 VAL A C 1
ATOM 2474 O O . VAL A 1 314 ? -0.117 -8.277 -20.420 1.00 88.88 314 VAL A O 1
ATOM 2477 N N . PRO A 1 315 ? -0.237 -6.153 -19.699 1.00 90.62 315 PRO A N 1
ATOM 2478 C CA . PRO A 1 315 ? 0.995 -5.718 -20.358 1.00 90.62 315 PRO A CA 1
ATOM 2479 C C . PRO A 1 315 ? 2.236 -6.463 -19.874 1.00 90.62 315 PRO A C 1
ATOM 2481 O O . PRO A 1 315 ? 2.338 -6.833 -18.704 1.00 90.62 315 PRO A O 1
ATOM 2484 N N . GLU A 1 316 ? 3.200 -6.610 -20.786 1.00 89.44 316 GLU A N 1
ATOM 2485 C CA . GLU A 1 316 ? 4.488 -7.284 -20.580 1.00 89.44 316 GLU A CA 1
ATOM 2486 C C . GLU A 1 316 ? 5.135 -6.942 -19.242 1.00 89.44 316 GLU A C 1
ATOM 2488 O O . GLU A 1 316 ? 5.359 -7.822 -18.414 1.00 89.44 316 GLU A O 1
ATOM 2493 N N . MET A 1 317 ? 5.330 -5.649 -19.002 1.00 93.50 317 MET A N 1
ATOM 2494 C CA . MET A 1 317 ? 6.009 -5.167 -17.811 1.00 93.50 317 MET A CA 1
ATOM 2495 C C . MET A 1 317 ? 5.326 -5.618 -16.508 1.00 93.50 317 MET A C 1
ATOM 2497 O O . MET A 1 317 ? 6.011 -5.901 -15.529 1.00 93.50 317 MET A O 1
ATOM 2501 N N . TYR A 1 318 ? 3.996 -5.768 -16.482 1.00 93.38 318 TYR A N 1
ATOM 2502 C CA . TYR A 1 318 ? 3.298 -6.253 -15.286 1.00 93.38 318 TYR A CA 1
ATOM 2503 C C . TYR A 1 318 ? 3.574 -7.741 -15.021 1.00 93.38 318 TYR A C 1
ATOM 2505 O O . TYR A 1 318 ? 3.773 -8.153 -13.876 1.00 93.38 318 TYR A O 1
ATOM 2513 N N . ILE A 1 319 ? 3.626 -8.556 -16.079 1.00 92.44 319 ILE A N 1
ATOM 2514 C CA . ILE A 1 319 ? 4.022 -9.966 -15.976 1.00 92.44 319 ILE A CA 1
ATOM 2515 C C . ILE A 1 319 ? 5.481 -10.080 -15.523 1.00 92.44 319 ILE A C 1
ATOM 2517 O O . ILE A 1 319 ? 5.784 -10.913 -14.667 1.00 92.44 319 ILE A O 1
ATOM 2521 N N . ASP A 1 320 ? 6.360 -9.207 -16.013 1.00 94.44 320 ASP A N 1
ATOM 2522 C CA . ASP A 1 320 ? 7.765 -9.168 -15.602 1.00 94.44 320 ASP A CA 1
ATOM 2523 C C . ASP A 1 320 ? 7.923 -8.796 -14.127 1.00 94.44 320 ASP A C 1
ATOM 2525 O O . ASP A 1 320 ? 8.742 -9.397 -13.426 1.00 94.44 320 ASP A O 1
ATOM 2529 N N . VAL A 1 321 ? 7.096 -7.878 -13.614 1.00 95.50 321 VAL A N 1
ATOM 2530 C CA . VAL A 1 321 ? 7.015 -7.596 -12.174 1.00 95.50 321 VAL A CA 1
ATOM 2531 C C . VAL A 1 321 ? 6.657 -8.872 -11.418 1.00 95.50 321 VAL A C 1
ATOM 2533 O O . VAL A 1 321 ? 7.420 -9.280 -10.544 1.00 95.50 321 VAL A O 1
ATOM 2536 N N . LEU A 1 322 ? 5.560 -9.551 -11.769 1.00 95.12 322 LEU A N 1
ATOM 2537 C CA . LEU A 1 322 ? 5.149 -10.792 -11.100 1.00 95.12 322 LEU A CA 1
ATOM 2538 C C . LEU A 1 322 ? 6.256 -11.860 -11.132 1.00 95.12 322 LEU A C 1
ATOM 2540 O O . LEU A 1 322 ? 6.625 -12.402 -10.088 1.00 95.12 322 LEU A O 1
ATOM 2544 N N . ALA A 1 323 ? 6.839 -12.115 -12.305 1.00 94.62 323 ALA A N 1
ATOM 2545 C CA . ALA A 1 323 ? 7.934 -13.065 -12.479 1.00 94.62 323 ALA A CA 1
ATOM 2546 C C . ALA A 1 323 ? 9.155 -12.690 -11.625 1.00 94.62 323 ALA A C 1
ATOM 2548 O O . ALA A 1 323 ? 9.742 -13.543 -10.955 1.00 94.62 323 ALA A O 1
ATOM 2549 N N . SER A 1 324 ? 9.516 -11.406 -11.592 1.00 94.56 324 SER A N 1
ATOM 2550 C CA . SER A 1 324 ? 10.622 -10.893 -10.786 1.00 94.56 324 SER A CA 1
ATOM 2551 C C . SER A 1 324 ? 10.389 -11.117 -9.290 1.00 94.56 324 SER A C 1
ATOM 2553 O O . SER A 1 324 ? 11.287 -11.616 -8.604 1.00 94.56 324 SER A O 1
ATOM 2555 N N . ARG A 1 325 ? 9.176 -10.840 -8.783 1.00 95.06 325 ARG A N 1
ATOM 2556 C CA . ARG A 1 325 ? 8.851 -11.007 -7.354 1.00 95.06 325 ARG A CA 1
ATOM 2557 C C . ARG A 1 325 ? 8.901 -12.458 -6.887 1.00 95.06 325 ARG A C 1
ATOM 2559 O O . ARG A 1 325 ? 9.348 -12.748 -5.774 1.00 95.06 325 ARG A O 1
ATOM 2566 N N . LEU A 1 326 ? 8.488 -13.370 -7.763 1.00 94.06 326 LEU A N 1
ATOM 2567 C CA . LEU A 1 326 ? 8.510 -14.814 -7.529 1.00 94.06 326 LEU A CA 1
ATOM 2568 C C . LEU A 1 326 ? 9.910 -15.431 -7.720 1.00 94.06 326 LEU A C 1
ATOM 2570 O O . LEU A 1 326 ? 10.141 -16.581 -7.350 1.00 94.06 326 LEU A O 1
ATOM 2574 N N . GLY A 1 327 ? 10.874 -14.683 -8.271 1.00 93.25 327 GLY A N 1
ATOM 2575 C CA . GLY A 1 327 ? 12.199 -15.207 -8.622 1.00 93.25 327 GLY A CA 1
ATOM 2576 C C . GLY A 1 327 ? 12.167 -16.154 -9.826 1.00 93.25 327 GLY A C 1
ATOM 2577 O O . GLY A 1 327 ? 12.962 -17.087 -9.907 1.00 93.25 327 GLY A O 1
ATOM 2578 N N . MET A 1 328 ? 11.231 -15.911 -10.738 1.00 92.50 328 MET A N 1
ATOM 2579 C CA . MET A 1 328 ? 10.857 -16.737 -11.881 1.00 92.50 328 MET A CA 1
ATOM 2580 C C . MET A 1 328 ? 11.212 -16.047 -13.213 1.00 92.50 328 MET A C 1
ATOM 2582 O O . MET A 1 328 ? 10.456 -16.074 -14.174 1.00 92.50 328 MET A O 1
ATOM 2586 N N . THR A 1 329 ? 12.378 -15.408 -13.304 1.00 89.44 329 THR A N 1
ATOM 2587 C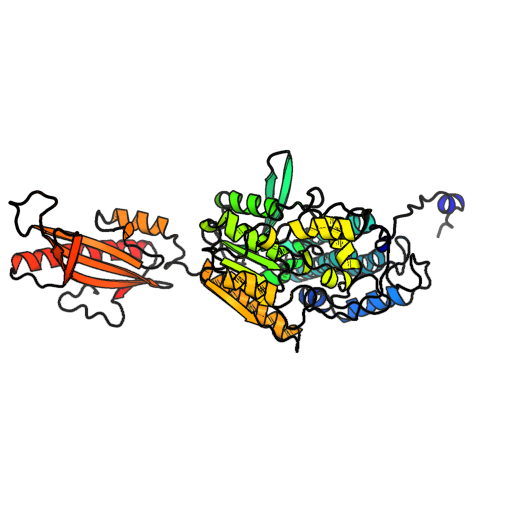 CA . THR A 1 329 ? 12.741 -14.533 -14.440 1.00 89.44 329 THR A CA 1
ATOM 2588 C C . THR A 1 329 ? 13.158 -15.264 -15.723 1.00 89.44 329 THR A C 1
ATOM 2590 O O . THR A 1 329 ? 13.566 -14.632 -16.693 1.00 89.44 329 THR A O 1
ATOM 2593 N N . SER A 1 330 ? 13.145 -16.598 -15.747 1.00 87.31 330 SER A N 1
ATOM 2594 C CA . SER A 1 330 ? 13.590 -17.406 -16.899 1.00 87.31 330 SER A CA 1
ATOM 2595 C C . SER A 1 330 ? 12.737 -18.657 -17.115 1.00 87.31 330 SER A C 1
ATOM 2597 O O . SER A 1 330 ? 13.208 -19.641 -17.683 1.00 87.31 330 SER A O 1
ATOM 2599 N N . ILE A 1 331 ? 11.496 -18.650 -16.625 1.00 84.94 331 ILE A N 1
ATOM 2600 C CA . ILE A 1 331 ? 10.551 -19.755 -16.818 1.00 84.94 331 ILE A CA 1
ATOM 2601 C C . ILE A 1 331 ? 9.553 -19.431 -17.931 1.00 84.94 331 ILE A C 1
ATOM 2603 O O . ILE A 1 331 ? 9.378 -18.278 -18.306 1.00 84.94 331 ILE A O 1
ATOM 2607 N N . SER A 1 332 ? 8.861 -20.454 -18.433 1.00 86.94 332 SER A N 1
ATOM 2608 C CA . SER A 1 332 ? 7.765 -20.246 -19.387 1.00 86.94 332 SER A CA 1
ATOM 2609 C C . SER A 1 332 ? 6.553 -19.560 -18.744 1.00 86.94 332 SER A C 1
ATOM 2611 O O . SER A 1 332 ? 6.253 -19.809 -17.573 1.00 86.94 332 SER A O 1
ATOM 2613 N N . ASP A 1 333 ? 5.783 -18.820 -19.545 1.00 85.06 333 ASP A N 1
ATOM 2614 C CA . ASP A 1 333 ? 4.530 -18.182 -19.111 1.00 85.06 333 ASP A CA 1
ATOM 2615 C C . ASP A 1 333 ? 3.537 -19.192 -18.516 1.00 85.06 333 ASP A C 1
ATOM 2617 O O . ASP A 1 333 ? 2.843 -18.899 -17.547 1.00 85.06 333 ASP A O 1
ATOM 2621 N N . SER A 1 334 ? 3.512 -20.425 -19.037 1.00 88.81 334 SER A N 1
ATOM 2622 C CA . SER A 1 334 ? 2.663 -21.496 -18.499 1.00 88.81 334 SER A CA 1
ATOM 2623 C C . SER A 1 334 ? 3.054 -21.903 -17.074 1.00 88.81 334 SER A C 1
ATOM 2625 O O . SER A 1 334 ? 2.187 -22.100 -16.226 1.00 88.81 334 SER A O 1
ATOM 2627 N N . ALA A 1 335 ? 4.356 -21.973 -16.781 1.00 92.19 335 ALA A N 1
ATOM 2628 C CA . ALA A 1 335 ? 4.849 -22.296 -15.447 1.00 92.19 335 ALA A CA 1
ATOM 2629 C C . ALA A 1 335 ? 4.594 -21.141 -14.468 1.00 92.19 335 ALA A C 1
ATOM 2631 O O . ALA A 1 335 ? 4.222 -21.386 -13.321 1.00 92.19 335 ALA A O 1
ATOM 2632 N N . LEU A 1 336 ? 4.733 -19.894 -14.933 1.00 92.31 336 LEU A N 1
ATOM 2633 C CA . LEU A 1 336 ? 4.375 -18.710 -14.155 1.00 92.31 336 LEU A CA 1
ATOM 2634 C C . LEU A 1 336 ? 2.876 -18.696 -13.826 1.00 92.31 336 LEU A C 1
ATOM 2636 O O . LEU A 1 336 ? 2.511 -18.488 -12.674 1.00 92.31 336 LEU A O 1
ATOM 2640 N N . SER A 1 337 ? 2.019 -18.985 -14.808 1.00 93.12 337 SER A N 1
ATOM 2641 C CA . SER A 1 337 ? 0.562 -19.061 -14.639 1.00 93.12 337 SER A CA 1
ATOM 2642 C C . SER A 1 337 ? 0.150 -20.088 -13.577 1.00 93.12 337 SER A C 1
ATOM 2644 O O . SER A 1 337 ? -0.661 -19.792 -12.696 1.00 93.12 337 SER A O 1
ATOM 2646 N N . VAL A 1 338 ? 0.767 -21.277 -13.604 1.00 94.62 338 VAL A N 1
ATOM 2647 C CA . VAL A 1 338 ? 0.544 -22.328 -12.597 1.00 94.62 338 VAL A CA 1
ATOM 2648 C C . VAL A 1 338 ? 0.964 -21.868 -11.202 1.00 94.62 338 VAL A C 1
ATOM 2650 O O . VAL A 1 338 ? 0.247 -22.138 -10.237 1.00 94.62 338 VAL A O 1
ATOM 2653 N N . GLU A 1 339 ? 2.099 -21.176 -11.071 1.00 95.94 339 GLU A N 1
ATOM 2654 C CA . GLU A 1 339 ? 2.542 -20.675 -9.768 1.00 95.94 339 GLU A CA 1
ATOM 2655 C C . GLU A 1 339 ? 1.637 -19.548 -9.259 1.00 95.94 339 GLU A C 1
ATOM 2657 O O . GLU A 1 339 ? 1.209 -19.599 -8.108 1.00 95.94 339 GLU A O 1
ATOM 2662 N N . LEU A 1 340 ? 1.258 -18.589 -10.114 1.00 96.44 340 LEU A N 1
ATOM 2663 C CA . LEU A 1 340 ? 0.352 -17.488 -9.763 1.00 96.44 340 LEU A CA 1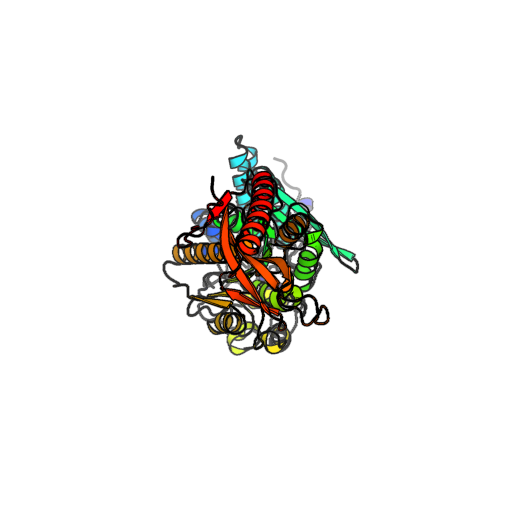
ATOM 2664 C C . LEU A 1 340 ? -0.983 -17.988 -9.201 1.00 96.44 340 LEU A C 1
ATOM 2666 O O . LEU A 1 340 ? -1.483 -17.417 -8.230 1.00 96.44 340 LEU A O 1
ATOM 2670 N N . ASN A 1 341 ? -1.520 -19.095 -9.724 1.00 97.44 341 ASN A N 1
ATOM 2671 C CA . ASN A 1 341 ? -2.777 -19.668 -9.238 1.00 97.44 341 ASN A CA 1
ATOM 2672 C C . ASN A 1 341 ? -2.743 -19.976 -7.729 1.00 97.44 341 ASN A C 1
ATOM 2674 O O . ASN A 1 341 ? -3.752 -19.817 -7.038 1.00 97.44 341 ASN A O 1
ATOM 2678 N N . A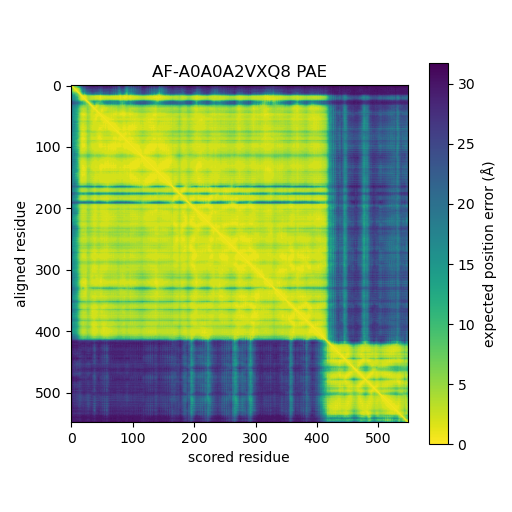RG A 1 342 ? -1.569 -20.331 -7.194 1.00 97.31 342 ARG A N 1
ATOM 2679 C CA . ARG A 1 342 ? -1.363 -20.657 -5.773 1.00 97.31 342 ARG A CA 1
ATOM 2680 C C . ARG A 1 342 ? -1.422 -19.437 -4.853 1.00 97.31 342 ARG A C 1
ATOM 2682 O O . ARG A 1 342 ? -1.555 -19.591 -3.640 1.00 97.31 342 ARG A O 1
ATOM 2689 N N . TYR A 1 343 ? -1.357 -18.233 -5.415 1.00 97.81 343 TYR A N 1
ATOM 2690 C CA . TYR A 1 343 ? -1.508 -16.968 -4.695 1.00 97.81 343 TYR A CA 1
ATOM 2691 C C . TYR A 1 343 ? -2.961 -16.508 -4.638 1.00 97.81 343 TYR A C 1
ATOM 2693 O O . TYR A 1 343 ? -3.279 -15.573 -3.902 1.00 97.81 343 TYR A O 1
ATOM 2701 N N . SER A 1 344 ? -3.862 -17.149 -5.389 1.00 98.50 344 SER A N 1
ATOM 2702 C CA . SER A 1 344 ? -5.277 -16.843 -5.273 1.00 98.50 344 SER A CA 1
ATOM 2703 C C . SER A 1 344 ? -5.786 -17.201 -3.879 1.00 98.50 344 SER A C 1
ATOM 2705 O O . SER A 1 344 ? -5.758 -18.363 -3.475 1.00 98.50 344 SER A O 1
ATOM 2707 N N . LEU A 1 345 ? -6.361 -16.224 -3.180 1.00 98.50 345 LEU A N 1
ATOM 2708 C CA . LEU A 1 345 ? -6.941 -16.445 -1.855 1.00 98.50 345 LEU A CA 1
ATOM 2709 C C . LEU A 1 345 ? -8.155 -17.385 -1.894 1.00 98.50 345 LEU A C 1
ATOM 2711 O O . LEU A 1 345 ? -8.468 -18.023 -0.891 1.00 98.50 345 LEU A O 1
ATOM 2715 N N . LYS A 1 346 ? -8.822 -17.508 -3.049 1.00 97.88 346 LYS A N 1
ATOM 2716 C CA . LYS A 1 346 ? -9.881 -18.501 -3.271 1.00 97.88 346 LYS A CA 1
ATOM 2717 C C . LYS A 1 346 ? -9.301 -19.908 -3.405 1.00 97.88 346 LYS A C 1
ATOM 2719 O O . LYS A 1 346 ? -9.781 -20.820 -2.742 1.00 97.88 346 LYS A O 1
ATOM 2724 N N . THR A 1 347 ? -8.238 -20.081 -4.197 1.00 97.50 347 THR A N 1
ATOM 2725 C CA . THR A 1 347 ? -7.519 -21.365 -4.313 1.00 97.50 347 THR A CA 1
ATOM 2726 C C . THR A 1 347 ? -6.923 -21.796 -2.971 1.00 97.50 347 THR A C 1
ATOM 2728 O O . THR A 1 347 ? -6.974 -22.971 -2.621 1.00 97.50 347 THR A O 1
ATOM 2731 N N . GLN A 1 348 ? -6.427 -20.845 -2.176 1.00 97.25 348 GLN A N 1
ATOM 2732 C CA . GLN A 1 348 ? -5.945 -21.087 -0.812 1.00 97.25 348 GLN A CA 1
ATOM 2733 C C . GLN A 1 348 ? -7.069 -21.429 0.187 1.00 97.25 348 GLN A C 1
ATOM 2735 O O . GLN A 1 348 ? -6.785 -21.746 1.341 1.00 97.25 348 GLN A O 1
ATOM 2740 N N . GLY A 1 349 ? -8.340 -21.357 -0.222 1.00 96.19 349 GLY A N 1
ATOM 2741 C CA . GLY A 1 349 ? -9.495 -21.671 0.620 1.00 96.19 349 GLY A CA 1
ATOM 2742 C C . GLY A 1 349 ? -9.822 -20.615 1.679 1.00 96.19 349 GLY A C 1
ATOM 2743 O O . GLY A 1 349 ? -10.555 -20.922 2.619 1.00 96.19 349 GLY A O 1
ATOM 2744 N N . LEU A 1 350 ? -9.280 -19.399 1.550 1.00 96.12 350 LEU A N 1
ATOM 2745 C CA . LEU A 1 350 ? -9.589 -18.270 2.429 1.00 96.12 350 LEU A CA 1
ATOM 2746 C C . LEU A 1 350 ? -10.859 -17.560 1.957 1.00 96.12 350 LEU A C 1
ATOM 2748 O O . LEU A 1 350 ? -11.844 -17.506 2.686 1.00 96.12 350 LEU A O 1
ATOM 2752 N N . LEU A 1 351 ? -10.866 -17.080 0.711 1.00 95.56 351 LEU A N 1
ATOM 2753 C CA . LEU A 1 351 ? -12.042 -16.442 0.120 1.00 95.56 351 LEU A CA 1
ATOM 2754 C C . LEU A 1 351 ? -13.084 -17.482 -0.305 1.00 95.56 351 LEU A C 1
ATOM 2756 O O . LEU A 1 351 ? -12.750 -18.494 -0.920 1.00 95.56 351 LEU A O 1
ATOM 2760 N N . GLY A 1 352 ? -14.352 -17.212 0.013 1.00 87.19 352 GLY A N 1
ATOM 2761 C CA . GLY A 1 352 ? -15.446 -18.190 -0.042 1.00 87.19 352 GLY A CA 1
ATOM 2762 C C . GLY A 1 352 ? -15.816 -18.782 1.325 1.00 87.19 352 GLY A C 1
ATOM 2763 O O . GLY A 1 352 ? -16.738 -19.592 1.408 1.00 87.19 352 GLY A O 1
ATOM 2764 N N . ARG A 1 353 ? -15.131 -18.372 2.401 1.00 90.50 353 ARG A N 1
ATOM 2765 C CA . ARG A 1 353 ? -15.509 -18.635 3.798 1.00 90.50 353 ARG A CA 1
ATOM 2766 C C . ARG A 1 353 ? -15.818 -17.319 4.502 1.00 90.50 353 ARG A C 1
ATOM 2768 O O . ARG A 1 353 ? -15.295 -16.282 4.119 1.00 90.50 353 ARG A O 1
ATOM 2775 N N . ARG A 1 354 ? -16.640 -17.361 5.552 1.00 92.88 354 ARG A N 1
ATOM 2776 C CA . ARG A 1 354 ? -16.953 -16.164 6.340 1.00 92.88 354 ARG A CA 1
ATOM 2777 C C . ARG A 1 354 ? -15.738 -15.733 7.170 1.00 92.88 354 ARG A C 1
ATOM 2779 O O . ARG A 1 354 ? -15.203 -16.532 7.935 1.00 92.88 354 ARG A O 1
ATOM 2786 N N . CYS A 1 355 ? -15.344 -14.472 7.047 1.00 93.38 355 CYS A N 1
ATOM 2787 C CA . CYS A 1 355 ? -14.326 -13.797 7.845 1.00 93.38 355 CYS A CA 1
ATOM 2788 C C . CYS A 1 355 ? -15.008 -12.837 8.830 1.00 93.38 355 CYS A C 1
ATOM 2790 O O . CYS A 1 355 ? -15.853 -12.056 8.397 1.00 93.38 355 CYS A O 1
ATOM 2792 N N . PRO A 1 356 ? -14.677 -12.855 10.133 1.00 89.94 356 PRO A N 1
ATOM 2793 C CA . PRO A 1 356 ? -15.308 -11.962 11.106 1.00 89.94 356 PRO A CA 1
ATOM 2794 C C . PRO A 1 356 ? -14.878 -10.493 10.962 1.00 89.94 356 PRO A C 1
ATOM 2796 O O . PRO A 1 356 ? -15.579 -9.620 11.457 1.00 89.94 356 PRO A O 1
ATOM 2799 N N . THR A 1 357 ? -13.752 -10.208 10.303 1.00 92.12 357 THR A N 1
ATOM 2800 C CA . THR A 1 357 ? -13.239 -8.841 10.137 1.00 92.12 357 THR A CA 1
ATOM 2801 C C . THR A 1 357 ? -14.071 -8.065 9.102 1.00 92.12 357 THR A C 1
ATOM 2803 O O . THR A 1 357 ? -14.216 -8.560 7.976 1.00 92.12 357 THR A O 1
ATOM 2806 N N . PRO A 1 358 ? -14.579 -6.861 9.433 1.00 94.69 358 PRO A N 1
ATOM 2807 C CA . PRO A 1 358 ? -15.197 -5.939 8.479 1.00 94.69 358 PRO A CA 1
ATOM 2808 C C . PRO A 1 358 ? -14.268 -5.617 7.307 1.00 94.69 358 PRO A C 1
ATOM 2810 O O . PRO A 1 358 ? -13.070 -5.371 7.499 1.00 94.69 358 PRO A O 1
ATOM 2813 N N . MET A 1 359 ? -14.804 -5.629 6.085 1.00 96.88 359 MET A N 1
ATOM 2814 C CA . MET A 1 359 ? -14.018 -5.354 4.880 1.00 96.88 359 MET A CA 1
ATOM 2815 C C . MET A 1 359 ? -14.718 -4.388 3.937 1.00 96.88 359 MET A C 1
ATOM 2817 O O . MET A 1 359 ? -15.826 -4.654 3.477 1.00 96.88 359 MET A O 1
ATOM 2821 N N . LEU A 1 360 ? -14.013 -3.327 3.549 1.00 98.19 360 LEU A N 1
ATOM 2822 C CA . LEU A 1 360 ? -14.404 -2.468 2.437 1.00 98.19 360 LEU A CA 1
ATOM 2823 C C . LEU A 1 360 ? -13.541 -2.780 1.213 1.00 98.19 360 LEU A C 1
ATOM 2825 O O . LEU A 1 360 ? -12.318 -2.885 1.318 1.00 98.19 360 LEU A O 1
ATOM 2829 N N . SER A 1 361 ? -14.152 -2.904 0.037 1.00 98.50 361 SER A N 1
ATOM 2830 C CA . SER A 1 361 ? -13.412 -3.122 -1.208 1.00 98.50 361 SER A CA 1
ATOM 2831 C C . SER A 1 361 ? -13.907 -2.221 -2.331 1.00 98.50 361 SER A C 1
ATOM 2833 O O . SER A 1 361 ? -15.071 -2.297 -2.730 1.00 98.50 361 SER A O 1
ATOM 2835 N N . GLY A 1 362 ? -13.004 -1.376 -2.829 1.00 98.12 362 GLY A N 1
ATOM 2836 C CA . GLY A 1 362 ? -13.233 -0.456 -3.934 1.00 98.12 362 GLY A CA 1
ATOM 2837 C C . GLY A 1 362 ? -12.744 -1.000 -5.275 1.00 98.12 362 GLY A C 1
ATOM 2838 O O . GLY A 1 362 ? -11.618 -1.500 -5.355 1.00 98.12 362 GLY A O 1
ATOM 2839 N N . PHE A 1 363 ? -13.544 -0.845 -6.331 1.00 97.81 363 PHE A N 1
ATOM 2840 C CA . PHE A 1 363 ? -13.184 -1.236 -7.699 1.00 97.81 363 PHE A CA 1
ATOM 2841 C C . PHE A 1 363 ? -13.600 -0.187 -8.736 1.00 97.81 363 PHE A C 1
ATOM 2843 O O . PHE A 1 363 ? -14.536 0.585 -8.522 1.00 97.81 363 PHE A O 1
ATOM 2850 N N . TRP A 1 364 ? -12.919 -0.193 -9.883 1.00 96.50 364 TRP A N 1
ATOM 2851 C CA . TRP A 1 364 ? -13.343 0.532 -11.081 1.00 96.50 364 TRP A CA 1
ATOM 2852 C C . TRP A 1 364 ? -13.994 -0.429 -12.068 1.00 96.50 364 TRP A C 1
ATOM 2854 O O . TRP A 1 364 ? -13.544 -1.563 -12.235 1.00 96.50 364 TRP A O 1
ATOM 2864 N N . GLU A 1 365 ? -15.016 0.043 -12.778 1.00 90.94 365 GLU A N 1
ATOM 2865 C CA . GLU A 1 365 ? -15.562 -0.708 -13.907 1.00 90.94 365 GLU A CA 1
ATOM 2866 C C . GLU A 1 365 ? -14.485 -0.947 -14.970 1.00 90.94 365 GLU A C 1
ATOM 2868 O O . GLU A 1 365 ? -13.743 -0.033 -15.339 1.00 90.94 365 GLU A O 1
ATOM 2873 N N . ASN A 1 366 ? -14.454 -2.166 -15.509 1.00 86.25 366 ASN A N 1
ATOM 2874 C CA . ASN A 1 366 ? -13.555 -2.573 -16.590 1.00 86.25 366 ASN A CA 1
ATOM 2875 C C . ASN A 1 366 ? -12.053 -2.447 -16.271 1.00 86.25 366 ASN A C 1
ATOM 2877 O O . ASN A 1 366 ? -11.246 -2.368 -17.197 1.00 86.25 366 ASN A O 1
ATOM 2881 N N . ASP A 1 367 ? -11.653 -2.450 -14.996 1.00 92.56 367 ASP A N 1
ATOM 2882 C CA . ASP A 1 367 ? -10.237 -2.561 -14.643 1.00 92.56 367 ASP A CA 1
ATOM 2883 C C . ASP A 1 367 ? -9.721 -3.970 -15.006 1.00 92.56 367 ASP A C 1
ATOM 2885 O O . ASP A 1 367 ? -10.185 -4.967 -14.441 1.00 92.56 367 ASP A O 1
ATOM 2889 N N . PRO A 1 368 ? -8.774 -4.104 -15.956 1.00 89.44 368 PRO A N 1
ATOM 2890 C CA . PRO A 1 368 ? -8.348 -5.415 -16.441 1.00 89.44 368 PRO A CA 1
ATOM 2891 C C . PRO A 1 368 ? -7.595 -6.226 -15.382 1.00 89.44 368 PRO A C 1
ATOM 2893 O O . PRO A 1 368 ? -7.634 -7.461 -15.426 1.00 89.44 368 PRO A O 1
ATOM 2896 N N . PHE A 1 369 ? -6.949 -5.547 -14.427 1.00 93.56 369 PHE A N 1
ATOM 2897 C CA . PHE A 1 369 ? -6.186 -6.175 -13.348 1.00 93.56 369 PHE A CA 1
ATOM 2898 C C . PHE A 1 369 ? -7.084 -6.602 -12.188 1.00 93.56 369 PHE A C 1
ATOM 2900 O O . PHE A 1 369 ? -6.835 -7.633 -11.568 1.00 93.56 369 PHE A O 1
ATOM 2907 N N . SER A 1 370 ? -8.121 -5.811 -11.907 1.00 95.69 370 SER A N 1
ATOM 2908 C CA . SER A 1 370 ? -9.004 -5.967 -10.753 1.00 95.69 370 SER A CA 1
ATOM 2909 C C . SER A 1 370 ? -10.466 -5.833 -11.176 1.00 95.69 370 SER A C 1
ATOM 2911 O O . SER A 1 370 ? -11.076 -4.777 -10.988 1.00 95.69 370 SER A O 1
ATOM 2913 N N . PRO A 1 371 ? -11.036 -6.868 -11.810 1.00 95.25 371 PRO A N 1
ATOM 2914 C CA . PRO A 1 371 ? -12.433 -6.818 -12.191 1.00 95.25 371 PRO A CA 1
ATOM 2915 C C . PRO A 1 371 ? -13.328 -6.861 -10.939 1.00 95.25 371 PRO A C 1
ATOM 2917 O O . PRO A 1 371 ? -12.897 -7.241 -9.848 1.00 95.25 371 PRO A O 1
ATOM 2920 N N . GLU A 1 372 ? -14.589 -6.473 -11.095 1.00 97.00 372 GLU A N 1
ATOM 2921 C CA . GLU A 1 372 ? -15.562 -6.340 -10.004 1.00 97.00 372 GLU A CA 1
ATOM 2922 C C . GLU A 1 372 ? -15.695 -7.599 -9.129 1.00 97.00 372 GLU A C 1
ATOM 2924 O O . GLU A 1 372 ? -15.919 -7.504 -7.916 1.00 97.00 372 GLU A O 1
ATOM 2929 N N . GLU A 1 373 ? -15.522 -8.785 -9.717 1.00 96.75 373 GLU A N 1
ATOM 2930 C CA . GLU A 1 373 ? -15.603 -10.059 -9.008 1.00 96.75 373 GLU A CA 1
ATOM 2931 C C . GLU A 1 373 ? -14.560 -10.176 -7.891 1.00 96.75 373 GLU A C 1
ATOM 2933 O O . GLU A 1 373 ? -14.824 -10.851 -6.898 1.00 96.75 373 GLU A O 1
ATOM 2938 N N . GLU A 1 374 ? -13.409 -9.504 -8.007 1.00 97.75 374 GLU A N 1
ATOM 2939 C CA . GLU A 1 374 ? -12.391 -9.452 -6.952 1.00 97.75 374 GLU A CA 1
ATOM 2940 C C . GLU A 1 374 ? -12.971 -8.802 -5.688 1.00 97.75 374 GLU A C 1
ATOM 2942 O O . GLU A 1 374 ? -12.977 -9.396 -4.606 1.00 97.75 374 GLU A O 1
ATOM 2947 N N . SER A 1 375 ? -13.527 -7.596 -5.833 1.00 98.31 375 SER A N 1
ATOM 2948 C CA . SER A 1 375 ? -14.109 -6.843 -4.721 1.00 98.31 375 SER A CA 1
ATOM 2949 C C . SER A 1 375 ? -15.371 -7.501 -4.174 1.00 98.31 375 SER A C 1
ATOM 2951 O O . SER A 1 375 ? -15.531 -7.568 -2.955 1.00 98.31 375 SER A O 1
ATOM 2953 N N . ARG A 1 376 ? -16.234 -8.063 -5.034 1.00 97.81 376 ARG A N 1
ATOM 2954 C CA . ARG A 1 376 ? -17.407 -8.834 -4.585 1.00 97.81 376 ARG A CA 1
ATOM 2955 C C . ARG A 1 376 ? -17.015 -10.078 -3.801 1.00 97.81 376 ARG A C 1
ATOM 2957 O O . ARG A 1 376 ? -17.677 -10.409 -2.818 1.00 97.81 376 ARG A O 1
ATOM 2964 N N . LEU A 1 377 ? -15.948 -10.769 -4.198 1.00 97.69 377 LEU A N 1
ATOM 2965 C CA . LEU A 1 377 ? -15.467 -11.946 -3.480 1.00 97.69 377 LEU A CA 1
ATOM 2966 C C . LEU A 1 377 ? -14.970 -11.583 -2.072 1.00 97.69 377 LEU A C 1
ATOM 2968 O O . LEU A 1 377 ? -15.236 -12.324 -1.126 1.00 97.69 377 LEU A O 1
ATOM 2972 N N . ILE A 1 378 ? -14.304 -10.435 -1.918 1.00 98.38 378 ILE A N 1
ATOM 2973 C CA . ILE A 1 378 ? -13.869 -9.914 -0.613 1.00 98.38 378 ILE A CA 1
ATOM 2974 C C . ILE A 1 378 ? -15.079 -9.567 0.259 1.00 98.38 378 ILE A C 1
ATOM 2976 O O . ILE A 1 378 ? -15.203 -10.083 1.369 1.00 98.38 378 ILE A O 1
ATOM 2980 N N . THR A 1 379 ? -15.994 -8.733 -0.239 1.00 97.06 379 THR A N 1
ATOM 2981 C CA . THR A 1 379 ? -17.102 -8.204 0.573 1.00 97.06 379 THR A CA 1
ATOM 2982 C C . THR A 1 379 ? -18.122 -9.276 0.935 1.00 97.06 379 THR A C 1
ATOM 2984 O O . THR A 1 379 ? -18.561 -9.325 2.077 1.00 97.06 379 THR A O 1
ATOM 2987 N N . SER A 1 380 ? -18.430 -10.204 0.025 1.00 96.12 380 SER A N 1
ATOM 2988 C CA . SER A 1 380 ? -19.317 -11.342 0.324 1.00 96.12 380 SER A CA 1
ATOM 2989 C C . SER A 1 380 ? -18.724 -12.343 1.319 1.00 96.12 380 SER A C 1
ATOM 2991 O O . SER A 1 380 ? -19.470 -13.089 1.952 1.00 96.12 380 SER A O 1
ATOM 2993 N N . SER A 1 381 ? -17.396 -12.368 1.469 1.00 95.44 381 SER A N 1
ATOM 2994 C CA . SER A 1 381 ? -16.726 -13.219 2.454 1.00 95.44 381 SER A CA 1
ATOM 2995 C C . SER A 1 381 ? -16.611 -12.548 3.830 1.00 95.44 381 SER A C 1
ATOM 2997 O O . SER A 1 381 ? -16.388 -13.240 4.818 1.00 95.44 381 SER A O 1
ATOM 2999 N N . SER A 1 382 ? -16.761 -11.226 3.935 1.00 93.75 382 SER A N 1
ATOM 3000 C CA . SER A 1 382 ? -16.693 -10.501 5.210 1.00 93.75 382 SER A CA 1
ATOM 3001 C C . SER A 1 382 ? -18.014 -10.568 5.985 1.00 93.75 382 SER A C 1
ATOM 3003 O O . SER A 1 382 ? -19.095 -10.642 5.405 1.00 93.75 382 SER A O 1
ATOM 3005 N N . ALA A 1 383 ? -17.937 -10.546 7.318 1.00 84.69 383 ALA A N 1
ATOM 3006 C CA . ALA A 1 383 ? -19.103 -10.453 8.188 1.00 84.69 383 ALA A CA 1
ATOM 3007 C C . ALA A 1 383 ? -19.828 -9.103 8.072 1.00 84.69 383 ALA A C 1
ATOM 3009 O O . ALA A 1 383 ? -21.044 -9.087 8.251 1.00 84.69 383 ALA A O 1
ATOM 3010 N N . ASP A 1 384 ? -19.097 -8.033 7.746 1.00 88.19 384 ASP A N 1
ATOM 3011 C CA . ASP A 1 384 ? -19.625 -6.715 7.385 1.00 88.19 384 ASP A CA 1
ATOM 3012 C C . ASP A 1 384 ? -18.859 -6.189 6.160 1.00 88.19 384 ASP A C 1
ATOM 3014 O O . ASP A 1 384 ? -17.805 -5.553 6.260 1.00 88.19 384 ASP A O 1
ATOM 3018 N N . GLY A 1 385 ? -19.347 -6.577 4.982 1.00 93.12 385 GLY A N 1
ATOM 3019 C CA . GLY A 1 385 ? -18.732 -6.271 3.698 1.00 93.12 385 GLY A CA 1
ATOM 3020 C C . GLY A 1 385 ? -19.330 -5.032 3.039 1.00 93.12 385 GLY A C 1
ATOM 3021 O O . GLY A 1 385 ? -20.515 -5.020 2.709 1.00 93.12 385 GLY A O 1
ATOM 3022 N N . LYS A 1 386 ? -18.498 -4.031 2.739 1.00 96.44 386 LYS A N 1
ATOM 3023 C CA . LYS A 1 386 ? -18.892 -2.803 2.029 1.00 96.44 386 LYS A CA 1
ATOM 3024 C C . LYS A 1 386 ? -18.259 -2.766 0.640 1.00 96.44 386 LYS A C 1
ATOM 3026 O O . LYS A 1 386 ? -17.037 -2.776 0.493 1.00 96.44 386 LYS A O 1
ATOM 3031 N N . LEU A 1 387 ? -19.092 -2.756 -0.397 1.00 97.44 387 LEU A N 1
ATOM 3032 C CA . LEU A 1 387 ? -18.643 -2.680 -1.786 1.00 97.44 387 LEU A CA 1
ATOM 3033 C C . LEU A 1 387 ? -18.682 -1.228 -2.263 1.00 97.44 387 LEU A C 1
ATOM 3035 O O . LEU A 1 387 ? -19.734 -0.599 -2.200 1.00 97.44 387 LEU A O 1
ATOM 3039 N N . LEU A 1 388 ? -17.558 -0.730 -2.778 1.00 97.62 388 LEU A N 1
ATOM 3040 C CA . LEU A 1 388 ? -17.434 0.630 -3.292 1.00 97.62 388 LEU A CA 1
ATOM 3041 C C . LEU A 1 388 ? -17.161 0.604 -4.800 1.00 97.62 388 LEU A C 1
ATOM 3043 O O . LEU A 1 388 ? -16.077 0.241 -5.253 1.00 97.62 388 LEU A O 1
ATOM 3047 N N . GLN A 1 389 ? -18.148 1.000 -5.596 1.00 97.50 389 GLN A N 1
ATOM 3048 C CA . GLN A 1 389 ? -17.964 1.185 -7.033 1.00 97.50 389 GLN A CA 1
ATOM 3049 C C . GLN A 1 389 ? -17.450 2.599 -7.313 1.00 97.50 389 GLN A C 1
ATOM 3051 O O . GLN A 1 389 ? -18.050 3.582 -6.884 1.00 97.50 389 GLN A O 1
ATOM 3056 N N . ILE A 1 390 ? -16.358 2.708 -8.068 1.00 97.19 390 ILE A N 1
ATOM 3057 C CA . ILE A 1 390 ? -15.684 3.978 -8.335 1.00 97.19 390 ILE A CA 1
ATOM 3058 C C . ILE A 1 390 ? -15.815 4.307 -9.823 1.00 97.19 390 ILE A C 1
ATOM 3060 O O . ILE A 1 390 ? -15.252 3.602 -10.669 1.00 97.19 390 ILE A O 1
ATOM 3064 N N . PRO A 1 391 ? -16.515 5.394 -10.190 1.00 95.00 391 PRO A N 1
ATOM 3065 C CA . PRO A 1 391 ? -16.598 5.793 -11.585 1.00 95.00 391 PRO A CA 1
ATOM 3066 C C . PRO A 1 391 ? -15.219 6.196 -12.114 1.00 95.00 391 PRO A C 1
ATOM 3068 O O . PRO A 1 391 ? -14.480 6.947 -11.474 1.00 95.00 391 PRO A O 1
ATOM 3071 N N . PHE A 1 392 ? -14.867 5.757 -13.322 1.00 93.19 392 PHE A N 1
ATOM 3072 C CA . PHE A 1 392 ? -13.544 6.055 -13.879 1.00 93.19 392 PHE A CA 1
ATOM 3073 C C . PHE A 1 392 ? -13.354 7.537 -14.244 1.00 93.19 392 PHE A C 1
ATOM 3075 O O . PHE A 1 392 ? -12.244 8.052 -14.161 1.00 93.19 392 PHE A O 1
ATOM 3082 N N . LYS A 1 393 ? -14.408 8.257 -14.657 1.00 93.12 393 LYS A N 1
ATOM 3083 C CA . LYS A 1 393 ? -14.320 9.672 -15.067 1.00 93.12 393 LYS A CA 1
ATOM 3084 C C . LYS A 1 393 ? -15.123 10.579 -14.124 1.00 93.12 393 LYS A C 1
ATOM 3086 O O . LYS A 1 393 ? -16.277 10.251 -13.854 1.00 93.12 393 LYS A O 1
ATOM 3091 N N . PRO A 1 394 ? -14.581 11.735 -13.695 1.00 94.94 394 PRO A N 1
ATOM 3092 C CA . PRO A 1 394 ? -13.193 12.190 -13.845 1.00 94.94 394 PRO A CA 1
ATOM 3093 C C . PRO A 1 394 ? -12.232 11.473 -12.873 1.00 94.94 394 PRO A C 1
ATOM 3095 O O . PRO A 1 394 ? -12.426 11.496 -11.659 1.00 94.94 394 PRO A O 1
ATOM 3098 N N . VAL A 1 395 ? -11.164 10.870 -13.413 1.00 93.06 395 VAL A N 1
ATOM 3099 C CA . VAL A 1 395 ? -10.340 9.876 -12.693 1.00 93.06 395 VAL A CA 1
ATOM 3100 C C . VAL A 1 395 ? -9.689 10.408 -11.416 1.00 93.06 395 VAL A C 1
ATOM 3102 O O . VAL A 1 395 ? -9.767 9.750 -10.387 1.00 93.06 395 VAL A O 1
ATOM 3105 N N . TYR A 1 396 ? -9.123 11.618 -11.445 1.00 93.88 396 TYR A N 1
ATOM 3106 C CA . TYR A 1 396 ? -8.472 12.220 -10.275 1.00 93.88 396 TYR A CA 1
ATOM 3107 C C . TYR A 1 396 ? -9.457 12.469 -9.132 1.00 93.88 396 TYR A C 1
ATOM 3109 O O . TYR A 1 396 ? -9.175 12.130 -7.988 1.00 93.88 396 TYR A O 1
ATOM 3117 N N . GLN A 1 397 ? -10.624 13.034 -9.448 1.00 96.19 397 GLN A N 1
ATOM 3118 C CA . GLN A 1 397 ? -11.627 13.376 -8.444 1.00 96.19 397 GLN A CA 1
ATOM 3119 C C . GLN A 1 397 ? -12.258 12.123 -7.835 1.00 96.19 397 GLN A C 1
ATOM 3121 O O . GLN A 1 397 ? -12.496 12.079 -6.635 1.00 96.19 397 GLN A O 1
ATOM 3126 N N . ASN A 1 398 ? -12.548 11.108 -8.650 1.00 96.38 398 ASN A N 1
ATOM 3127 C CA . ASN A 1 398 ? -13.177 9.891 -8.146 1.00 96.38 398 ASN A CA 1
ATOM 3128 C C . ASN A 1 398 ? -12.186 9.003 -7.388 1.00 96.38 398 ASN A C 1
ATOM 3130 O O . ASN A 1 398 ? -12.580 8.361 -6.423 1.00 96.38 398 ASN A O 1
ATOM 3134 N N . PHE A 1 399 ? -10.906 9.010 -7.772 1.00 96.50 399 PHE A N 1
ATOM 3135 C CA . PHE A 1 399 ? -9.844 8.398 -6.976 1.00 96.50 399 PHE A CA 1
ATOM 3136 C C . PHE A 1 399 ? -9.704 9.077 -5.604 1.00 96.50 399 PHE A C 1
ATOM 3138 O O . PHE A 1 399 ? -9.696 8.389 -4.588 1.00 96.50 399 PHE A O 1
ATOM 3145 N N . ASP A 1 400 ? -9.680 10.413 -5.560 1.00 96.75 400 ASP A N 1
ATOM 3146 C CA . ASP A 1 400 ? -9.632 11.174 -4.305 1.00 96.75 400 ASP A CA 1
ATOM 3147 C C . ASP A 1 400 ? -10.842 10.891 -3.397 1.00 96.75 400 ASP A C 1
ATOM 3149 O O . ASP A 1 400 ? -10.671 10.566 -2.223 1.00 96.75 400 ASP A O 1
ATOM 3153 N N . LYS A 1 401 ? -12.060 10.917 -3.956 1.00 96.81 401 LYS A N 1
ATOM 3154 C CA . LYS A 1 401 ? -13.291 10.563 -3.230 1.00 96.81 401 LYS A CA 1
ATOM 3155 C C . LYS A 1 401 ? -13.249 9.143 -2.671 1.00 96.81 401 LYS A C 1
ATOM 3157 O O . LYS A 1 401 ? -13.635 8.933 -1.527 1.00 96.81 401 LYS A O 1
ATOM 3162 N N . ALA A 1 402 ? -12.763 8.179 -3.454 1.00 96.81 402 ALA A N 1
ATOM 3163 C CA . ALA A 1 402 ? -12.651 6.799 -2.998 1.00 96.81 402 ALA A CA 1
ATOM 3164 C C . ALA A 1 402 ? -11.692 6.668 -1.807 1.00 96.81 402 ALA A C 1
ATOM 3166 O O . ALA A 1 402 ? -11.998 5.955 -0.854 1.00 96.81 402 ALA A O 1
ATOM 3167 N N . LEU A 1 403 ? -10.560 7.380 -1.826 1.00 97.12 403 LEU A N 1
ATOM 3168 C CA . LEU A 1 403 ? -9.639 7.413 -0.690 1.00 97.12 403 LEU A CA 1
ATOM 3169 C C . LEU A 1 403 ? -10.266 8.079 0.541 1.00 97.12 403 LEU A C 1
ATOM 3171 O O . LEU A 1 403 ? -10.126 7.545 1.636 1.00 97.12 403 LEU A O 1
ATOM 3175 N N . GLN A 1 404 ? -11.008 9.180 0.376 1.00 96.00 404 GLN A N 1
ATOM 3176 C CA . GLN A 1 404 ? -11.750 9.808 1.479 1.00 96.00 404 GLN A CA 1
ATOM 3177 C C . GLN A 1 404 ? -12.750 8.834 2.112 1.00 96.00 404 GLN A C 1
ATOM 3179 O O . GLN A 1 404 ? -12.785 8.699 3.333 1.00 96.00 404 GLN A O 1
ATOM 3184 N N . GLU A 1 405 ? -13.525 8.117 1.299 1.00 94.06 405 GLU A N 1
ATOM 3185 C CA . GLU A 1 405 ? -14.514 7.150 1.781 1.00 94.06 405 GLU A CA 1
ATOM 3186 C C . GLU A 1 405 ? -13.862 5.951 2.486 1.00 94.06 405 GLU A C 1
ATOM 3188 O O . GLU A 1 405 ? -14.283 5.568 3.578 1.00 94.06 405 GLU A O 1
ATOM 3193 N N . ILE A 1 406 ? -12.775 5.412 1.922 1.00 93.12 406 ILE A N 1
ATOM 3194 C CA . ILE A 1 406 ? -11.960 4.365 2.556 1.00 93.12 406 ILE A CA 1
ATOM 3195 C C . ILE A 1 406 ? -11.428 4.831 3.912 1.00 93.12 406 ILE A C 1
ATOM 3197 O O . ILE A 1 406 ? -11.462 4.075 4.887 1.00 93.12 406 ILE A O 1
ATOM 3201 N N . THR A 1 407 ? -10.933 6.064 3.991 1.00 91.75 407 THR A N 1
ATOM 3202 C CA . THR A 1 407 ? -10.403 6.636 5.226 1.00 91.75 407 THR A CA 1
ATOM 3203 C C . THR A 1 407 ? -11.495 6.815 6.270 1.00 91.75 407 THR A C 1
ATOM 3205 O O . THR A 1 407 ? -11.284 6.405 7.407 1.00 91.75 407 THR A O 1
ATOM 3208 N N . VAL A 1 408 ? -12.663 7.346 5.899 1.00 85.81 408 VAL A N 1
ATOM 3209 C CA . VAL A 1 408 ? -13.809 7.488 6.812 1.00 85.81 408 VAL A CA 1
ATOM 3210 C C . VAL A 1 408 ? -14.292 6.122 7.295 1.00 85.81 408 VAL A C 1
ATOM 3212 O O . VAL A 1 408 ? -14.511 5.941 8.489 1.00 85.81 408 VAL A O 1
ATOM 3215 N N . SER A 1 409 ? -14.394 5.127 6.410 1.00 81.75 409 SER A N 1
ATOM 3216 C CA . SER A 1 409 ? -14.774 3.770 6.816 1.00 81.75 409 SER A CA 1
ATOM 3217 C C . SER A 1 409 ? -13.729 3.150 7.741 1.00 81.75 409 SER A C 1
ATOM 3219 O O . SER A 1 409 ? -14.089 2.533 8.735 1.00 81.75 409 SER A O 1
ATOM 3221 N N . SER A 1 410 ? -12.436 3.319 7.450 1.00 79.56 410 SER A N 1
ATOM 3222 C CA . SER A 1 410 ? -11.364 2.814 8.315 1.00 79.56 410 SER A CA 1
ATOM 3223 C C . SER A 1 410 ? -11.406 3.499 9.678 1.00 79.56 410 SER A C 1
ATOM 3225 O O . SER A 1 410 ? -11.281 2.833 10.698 1.00 79.56 410 SER A O 1
ATOM 3227 N N . GLN A 1 411 ? -11.636 4.813 9.698 1.00 80.25 411 GLN A N 1
ATOM 3228 C CA . GLN A 1 411 ? -11.797 5.610 10.908 1.00 80.25 411 GLN A CA 1
ATOM 3229 C C . GLN A 1 411 ? -12.995 5.148 11.737 1.00 80.25 411 GLN A C 1
ATOM 3231 O O . GLN A 1 411 ? -12.862 5.026 12.946 1.00 80.25 411 GLN A O 1
ATOM 3236 N N . GLN A 1 412 ? -14.141 4.851 11.128 1.00 73.94 412 GLN A N 1
ATOM 3237 C CA . GLN A 1 412 ? -15.279 4.296 11.861 1.00 73.94 412 GLN A CA 1
ATOM 3238 C C . GLN A 1 412 ? -14.889 2.991 12.563 1.00 73.94 412 GLN A C 1
ATOM 3240 O O . GLN A 1 412 ? -15.158 2.835 13.740 1.00 73.94 412 GLN A O 1
ATOM 3245 N N . GLU A 1 413 ? -14.154 2.094 11.917 1.00 77.62 413 GLU A N 1
ATOM 3246 C CA . GLU A 1 413 ? -13.812 0.809 12.543 1.00 77.62 413 GLU A CA 1
ATOM 3247 C C . GLU A 1 413 ? -12.658 0.897 13.565 1.00 77.62 413 GLU A C 1
ATOM 3249 O O . GLU A 1 413 ? -12.611 0.119 14.519 1.00 77.62 413 GLU A O 1
ATOM 3254 N N . ILE A 1 414 ? -11.708 1.830 13.391 1.00 72.25 414 ILE A N 1
ATOM 3255 C CA . ILE A 1 414 ? -10.512 1.936 14.257 1.00 72.25 414 ILE A CA 1
ATOM 3256 C C . ILE A 1 414 ? -10.532 3.112 15.231 1.00 72.25 414 ILE A C 1
ATOM 3258 O O . ILE A 1 414 ? -9.794 3.087 16.206 1.00 72.25 414 ILE A O 1
ATOM 3262 N N . VAL A 1 415 ? -11.326 4.150 14.979 1.00 59.06 415 VAL A N 1
ATOM 3263 C CA . VAL A 1 415 ? -11.457 5.367 15.804 1.00 59.06 415 VAL A CA 1
ATOM 3264 C C . VAL A 1 415 ? -12.825 5.437 16.481 1.00 59.06 415 VAL A C 1
ATOM 3266 O O . VAL A 1 415 ? -13.025 6.334 17.300 1.00 59.06 415 VAL A O 1
ATOM 3269 N N . MET A 1 416 ? -13.727 4.465 16.267 1.00 50.12 416 MET A N 1
ATOM 3270 C CA . MET A 1 416 ? -14.818 4.197 17.215 1.00 50.12 416 MET A CA 1
ATOM 3271 C C . MET A 1 416 ? -14.206 3.795 18.551 1.00 50.12 416 MET A C 1
ATOM 3273 O O . MET A 1 416 ? -13.955 2.636 18.881 1.00 50.12 416 MET A O 1
ATOM 3277 N N . THR A 1 417 ? -13.886 4.835 19.297 1.00 47.00 417 THR A N 1
ATOM 3278 C CA . THR A 1 417 ? -13.305 4.766 20.605 1.00 47.00 417 THR A CA 1
ATOM 3279 C C . THR A 1 417 ? -14.458 4.980 21.553 1.00 47.00 417 THR A C 1
ATOM 3281 O O . THR A 1 417 ? -15.232 5.928 21.425 1.00 47.00 417 THR A O 1
ATOM 3284 N N . LEU A 1 418 ? -14.553 4.084 22.527 1.00 52.94 418 LEU A N 1
ATOM 3285 C CA . LEU A 1 418 ? -15.197 4.391 23.790 1.00 52.94 418 LEU A CA 1
ATOM 3286 C C . LEU A 1 418 ? -14.727 5.789 24.257 1.00 52.94 418 LEU A C 1
ATOM 3288 O O . LEU A 1 418 ? -13.602 6.198 23.929 1.00 52.94 418 LEU A O 1
ATOM 3292 N N . PRO A 1 419 ? -15.557 6.522 25.013 1.00 48.28 419 PRO A N 1
ATOM 3293 C CA . PRO A 1 419 ? -15.337 7.928 25.320 1.00 48.28 419 PRO A CA 1
ATOM 3294 C C . PRO A 1 419 ? -13.921 8.084 25.896 1.00 48.28 419 PRO A C 1
ATOM 3296 O O . PRO A 1 419 ? -13.517 7.230 26.688 1.00 48.28 419 PRO A O 1
ATOM 3299 N N . SER A 1 420 ? -13.171 9.135 25.529 1.00 51.16 420 SER A N 1
ATOM 3300 C CA . SER A 1 420 ? -11.786 9.470 25.980 1.00 51.16 420 SER A CA 1
ATOM 3301 C C . SER A 1 420 ? -10.598 8.645 25.456 1.00 51.16 420 SER A C 1
ATOM 3303 O O . SER A 1 420 ? -9.470 8.858 25.902 1.00 51.16 420 SER A O 1
ATOM 3305 N N . GLY A 1 421 ? -10.770 7.717 24.512 1.00 54.28 421 GLY A N 1
ATOM 3306 C CA . GLY A 1 421 ? -9.603 6.987 23.989 1.00 54.28 421 GLY A CA 1
ATOM 3307 C C . GLY A 1 421 ? -9.202 5.750 24.806 1.00 54.28 421 GLY A C 1
ATOM 3308 O O . GLY A 1 421 ? -8.132 5.181 24.595 1.00 54.28 421 GLY A O 1
ATOM 3309 N N . HIS A 1 422 ? -10.017 5.336 25.780 1.00 59.34 422 HIS A N 1
ATOM 3310 C CA . HIS A 1 422 ? -9.705 4.207 26.655 1.00 59.34 422 HIS A CA 1
ATOM 3311 C C . HIS A 1 422 ? -10.115 2.853 26.043 1.00 59.34 422 HIS A C 1
ATOM 3313 O O . HIS A 1 422 ? -11.274 2.684 25.666 1.00 59.34 422 HIS A O 1
ATOM 3319 N N . PRO A 1 423 ? -9.222 1.839 26.020 1.00 59.78 423 PRO A N 1
ATOM 3320 C CA . PRO A 1 423 ? -9.592 0.483 25.614 1.00 59.78 423 PRO A CA 1
ATOM 3321 C C . PRO A 1 423 ? -10.694 -0.102 26.513 1.00 59.78 423 PRO A C 1
ATOM 3323 O O . PRO A 1 423 ? -10.656 0.090 27.733 1.00 59.78 423 PRO A O 1
ATOM 3326 N N . LYS A 1 424 ? -11.615 -0.901 25.949 1.00 70.06 424 LYS A N 1
ATOM 3327 C CA . LYS A 1 424 ? -12.683 -1.597 26.705 1.00 70.06 424 LYS A CA 1
ATOM 3328 C C . LYS A 1 424 ? -12.139 -2.354 27.918 1.00 70.06 424 LYS A C 1
ATOM 3330 O O . LYS A 1 424 ? -12.682 -2.237 29.009 1.00 70.06 424 LYS A O 1
ATOM 3335 N N . SER A 1 425 ? -11.022 -3.066 27.761 1.00 68.19 425 SER A N 1
ATOM 3336 C CA . SER A 1 425 ? -10.366 -3.812 28.845 1.00 68.19 425 SER A CA 1
ATOM 3337 C C . SER A 1 425 ? -9.921 -2.919 30.012 1.00 68.19 425 SER A C 1
ATOM 3339 O O . SER A 1 425 ? -10.026 -3.308 31.176 1.00 68.19 425 SER A O 1
ATOM 3341 N N . ARG A 1 426 ? -9.469 -1.691 29.725 1.00 75.88 426 ARG A N 1
ATOM 3342 C CA . ARG A 1 426 ? -9.094 -0.703 30.745 1.00 75.88 426 ARG A CA 1
ATOM 3343 C C . ARG A 1 426 ? -10.323 -0.175 31.480 1.00 75.88 426 ARG A C 1
ATOM 3345 O O . ARG A 1 426 ? -10.272 -0.038 32.702 1.00 75.88 426 ARG A O 1
ATOM 3352 N N . LEU A 1 427 ? -11.406 0.101 30.753 1.00 84.00 427 LEU A N 1
ATOM 3353 C CA . LEU A 1 427 ? -12.670 0.535 31.347 1.00 84.00 427 LEU A CA 1
ATOM 3354 C C . LEU A 1 427 ? -13.293 -0.563 32.205 1.00 84.00 427 LEU A C 1
ATOM 3356 O O . LEU A 1 427 ? -13.647 -0.277 33.339 1.00 84.00 427 LEU A O 1
ATOM 3360 N N . ILE A 1 428 ? -13.315 -1.817 31.746 1.00 84.38 428 ILE A N 1
ATOM 3361 C CA . ILE A 1 428 ? -13.780 -2.955 32.552 1.00 84.38 428 ILE A CA 1
ATOM 3362 C C . ILE A 1 428 ? -12.989 -3.058 33.857 1.00 84.38 428 ILE A C 1
ATOM 3364 O O . ILE A 1 428 ? -13.586 -3.146 34.925 1.00 84.38 428 ILE A O 1
ATOM 3368 N N . ARG A 1 429 ? -11.657 -2.937 33.811 1.00 83.31 429 ARG A N 1
ATOM 3369 C CA . ARG A 1 429 ? -10.826 -2.972 35.024 1.00 83.31 429 ARG A CA 1
ATOM 3370 C C . ARG A 1 429 ? -11.144 -1.835 36.000 1.00 83.31 429 ARG A C 1
ATOM 3372 O O . ARG A 1 429 ? -11.150 -2.049 37.209 1.00 83.31 429 ARG A O 1
ATOM 3379 N N . LYS A 1 430 ? -11.398 -0.628 35.486 1.00 88.25 430 LYS A N 1
ATOM 3380 C CA . LYS A 1 430 ? -11.809 0.528 36.297 1.00 88.25 430 LYS A CA 1
ATOM 3381 C C . LYS A 1 430 ? -13.234 0.378 36.835 1.00 88.25 430 LYS A C 1
ATOM 3383 O O . LYS A 1 430 ? -13.497 0.716 37.980 1.00 88.25 430 LYS A O 1
ATOM 3388 N N . PHE A 1 431 ? -14.154 -0.165 36.053 1.00 93.81 431 PHE A N 1
ATOM 3389 C CA . PHE A 1 431 ? -15.518 -0.426 36.496 1.00 93.81 431 PHE A CA 1
ATOM 3390 C C . PHE A 1 431 ? -15.581 -1.548 37.534 1.00 93.81 431 PHE A C 1
ATOM 3392 O O . PHE A 1 431 ? -16.329 -1.433 38.499 1.00 93.81 431 PHE A O 1
ATOM 3399 N N . ALA A 1 432 ? -14.729 -2.567 37.424 1.00 91.06 432 ALA A N 1
ATOM 3400 C CA . ALA A 1 432 ? -14.579 -3.603 38.440 1.00 91.06 432 ALA A CA 1
ATOM 3401 C C . ALA A 1 432 ? -14.108 -3.038 39.796 1.00 91.06 432 ALA A C 1
ATOM 3403 O O . ALA A 1 432 ? -14.462 -3.582 40.841 1.00 91.06 432 ALA A O 1
ATOM 3404 N N . SER A 1 433 ? -13.380 -1.909 39.821 1.00 90.94 433 SER A N 1
ATOM 3405 C CA . SER A 1 433 ? -13.013 -1.251 41.085 1.00 90.94 433 SER A CA 1
ATOM 3406 C C . SER A 1 433 ? -14.178 -0.525 41.767 1.00 90.94 433 SER A C 1
ATOM 3408 O O . SER A 1 433 ? -14.038 -0.119 42.917 1.00 90.94 433 SER A O 1
ATOM 3410 N N . LEU A 1 434 ? -15.333 -0.369 41.102 1.00 92.50 434 LEU A N 1
ATOM 3411 C CA . LEU A 1 434 ? -16.549 0.172 41.725 1.00 92.50 434 LEU A CA 1
ATOM 3412 C C . LEU A 1 434 ? -17.247 -0.844 42.638 1.00 92.50 434 LEU A C 1
ATOM 3414 O O . LEU A 1 434 ? -18.110 -0.443 43.423 1.00 92.50 434 LEU A O 1
ATOM 3418 N N . GLY A 1 435 ? -16.886 -2.128 42.535 1.00 91.12 435 GLY A N 1
ATOM 3419 C CA . GLY A 1 435 ? -17.459 -3.249 43.278 1.00 91.12 435 GLY A CA 1
ATOM 3420 C C . GLY A 1 435 ? -17.939 -4.381 42.357 1.00 91.12 435 GLY A C 1
ATOM 3421 O O . GLY A 1 435 ? -17.728 -4.328 41.145 1.00 91.12 435 GLY A O 1
ATOM 3422 N N . PRO A 1 436 ? -18.624 -5.402 42.904 1.00 92.00 436 PRO A N 1
ATOM 3423 C CA . PRO A 1 436 ? -19.036 -6.607 42.175 1.00 92.00 436 PRO A CA 1
ATOM 3424 C C . PRO A 1 436 ? -20.283 -6.387 41.295 1.00 92.00 436 PRO A C 1
ATOM 3426 O O . PRO A 1 436 ? -21.142 -7.265 41.194 1.00 92.00 436 PRO A O 1
ATOM 3429 N N . TYR A 1 437 ? -20.412 -5.207 40.686 1.00 95.19 437 TYR A N 1
ATOM 3430 C CA . TYR A 1 437 ? -21.614 -4.787 39.962 1.00 95.19 437 TYR A CA 1
ATOM 3431 C C . TYR A 1 437 ? -21.547 -5.097 38.466 1.00 95.19 437 TYR A C 1
ATOM 3433 O O . TYR A 1 437 ? -22.567 -5.392 37.859 1.00 95.19 437 TYR A O 1
ATOM 3441 N N . ILE A 1 438 ? -20.361 -5.031 37.855 1.00 95.50 438 ILE A N 1
ATOM 3442 C CA . ILE A 1 438 ? -20.221 -5.246 36.412 1.00 95.50 438 ILE A CA 1
ATOM 3443 C C . ILE A 1 438 ? -20.424 -6.725 36.050 1.00 95.50 438 ILE A C 1
ATOM 3445 O O . ILE A 1 438 ? -19.958 -7.625 36.758 1.00 95.50 438 ILE A O 1
ATOM 3449 N N . ARG A 1 439 ? -21.125 -6.983 34.943 1.00 93.00 439 ARG A N 1
ATOM 3450 C CA . ARG A 1 439 ? -21.309 -8.322 34.364 1.00 93.00 439 ARG A CA 1
ATOM 3451 C C . ARG A 1 439 ? -20.623 -8.362 33.008 1.00 93.00 439 ARG A C 1
ATOM 3453 O O . ARG A 1 439 ? -21.232 -8.044 31.995 1.00 93.00 439 ARG A O 1
ATOM 3460 N N . GLU A 1 440 ? -19.340 -8.724 32.998 1.00 85.25 440 GLU A N 1
ATOM 3461 C CA . GLU A 1 440 ? -18.498 -8.656 31.792 1.00 85.25 440 GLU A CA 1
ATOM 3462 C C . GLU A 1 440 ? -19.087 -9.419 30.596 1.00 85.25 440 GLU A C 1
ATOM 3464 O O . GLU A 1 440 ? -19.009 -8.933 29.471 1.00 85.25 440 GLU A O 1
ATOM 3469 N N . GLU A 1 441 ? -19.740 -10.558 30.840 1.00 85.94 441 GLU A N 1
ATOM 3470 C CA . GLU A 1 441 ? -20.383 -11.385 29.806 1.00 85.94 441 GLU A CA 1
ATOM 3471 C C . GLU A 1 441 ? -21.579 -10.702 29.121 1.00 85.94 441 GLU A C 1
ATOM 3473 O O . GLU A 1 441 ? -21.951 -11.082 28.015 1.00 85.94 441 GLU A O 1
ATOM 3478 N N . GLN A 1 442 ? -22.171 -9.686 29.757 1.00 85.38 442 GLN A N 1
ATOM 3479 C CA . GLN A 1 442 ? -23.290 -8.903 29.220 1.00 85.38 442 GLN A CA 1
ATOM 3480 C C . GLN A 1 442 ? -22.835 -7.542 28.655 1.00 85.38 442 GLN A C 1
ATOM 3482 O O . GLN A 1 442 ? -23.670 -6.724 28.269 1.00 85.38 442 GLN A O 1
ATOM 3487 N N . CYS A 1 443 ? -21.523 -7.276 28.613 1.00 83.25 443 CYS A N 1
ATOM 3488 C CA . CYS A 1 443 ? -20.958 -6.043 28.066 1.00 83.25 443 CYS A CA 1
ATOM 3489 C C . CYS A 1 443 ? -20.595 -6.199 26.578 1.00 83.25 443 CYS A C 1
ATOM 3491 O O . CYS A 1 443 ? -19.747 -7.016 26.209 1.00 83.25 443 CYS A O 1
ATOM 3493 N N . GLU A 1 444 ? -21.119 -5.318 25.728 1.00 77.62 444 GLU A N 1
ATOM 3494 C CA . GLU A 1 444 ? -20.817 -5.237 24.290 1.00 77.62 444 GLU A CA 1
ATOM 3495 C C . GLU A 1 444 ? -19.765 -4.141 24.019 1.00 77.62 444 GLU A C 1
ATOM 3497 O O . GLU A 1 444 ? -19.119 -3.657 24.952 1.00 77.62 444 GLU A O 1
ATOM 3502 N N . ASP A 1 445 ? -19.468 -3.810 22.762 1.00 68.12 445 ASP A N 1
ATOM 3503 C CA . ASP A 1 445 ? -18.329 -2.940 22.417 1.00 68.12 445 ASP A CA 1
ATOM 3504 C C . ASP A 1 445 ? -18.444 -1.521 22.991 1.00 68.12 445 ASP A C 1
ATOM 3506 O O . ASP A 1 445 ? -17.462 -0.999 23.519 1.00 68.12 445 ASP A O 1
ATOM 3510 N N . ASN A 1 446 ? -19.645 -0.937 22.974 1.00 80.25 446 ASN A N 1
ATOM 3511 C CA . ASN A 1 446 ? -19.951 0.386 23.525 1.00 80.25 446 ASN A CA 1
ATOM 3512 C C . ASN A 1 446 ? -20.936 0.354 24.709 1.00 80.25 446 ASN A C 1
ATOM 3514 O O . ASN A 1 446 ? -21.336 1.410 25.195 1.00 80.25 446 ASN A O 1
ATOM 3518 N N . ARG A 1 447 ? -21.322 -0.834 25.185 1.00 87.81 447 ARG A N 1
ATOM 3519 C CA . ARG A 1 447 ? -22.389 -1.023 26.174 1.00 87.81 447 ARG A CA 1
ATOM 3520 C C . ARG A 1 447 ? -21.885 -1.797 27.386 1.00 87.81 447 ARG A C 1
ATOM 3522 O O . ARG A 1 447 ? -21.340 -2.889 27.246 1.00 87.81 447 ARG A O 1
ATOM 3529 N N . PHE A 1 448 ? -22.106 -1.261 28.580 1.00 93.62 448 PHE A N 1
ATOM 3530 C CA . PHE A 1 448 ? -21.695 -1.860 29.847 1.00 93.62 448 PHE A CA 1
ATOM 3531 C C . PHE A 1 448 ? -22.912 -2.159 30.710 1.00 93.62 448 PHE A C 1
ATOM 3533 O O . PHE A 1 448 ? -23.768 -1.296 30.905 1.00 93.62 448 PHE A O 1
ATOM 3540 N N . PHE A 1 449 ? -22.972 -3.378 31.240 1.00 95.88 449 PHE A N 1
ATOM 3541 C CA . PHE A 1 449 ? -24.068 -3.830 32.084 1.00 95.88 449 PHE A CA 1
ATOM 3542 C C . PHE A 1 449 ? -23.618 -3.957 33.540 1.00 95.88 449 PHE A C 1
ATOM 3544 O O . PHE A 1 449 ? -22.628 -4.628 33.852 1.00 95.88 449 PHE A O 1
ATOM 3551 N N . PHE A 1 450 ? -24.377 -3.324 34.428 1.00 96.94 450 PHE A N 1
ATOM 3552 C CA . PHE A 1 450 ? -24.195 -3.383 35.870 1.00 96.94 450 PHE A CA 1
ATOM 3553 C C . PHE A 1 450 ? -25.473 -3.865 36.535 1.00 96.94 450 PHE A C 1
ATOM 3555 O O . PHE A 1 450 ? -26.557 -3.443 36.143 1.00 96.94 450 PHE A O 1
ATOM 3562 N N . ASP A 1 451 ? -25.359 -4.664 37.589 1.00 96.44 451 ASP A N 1
ATOM 3563 C CA . ASP A 1 451 ? -26.487 -4.967 38.460 1.00 96.44 451 ASP A CA 1
ATOM 3564 C C . ASP A 1 451 ? -26.084 -5.112 39.933 1.00 96.44 451 ASP A C 1
ATOM 3566 O O . ASP A 1 451 ? -24.909 -5.225 40.292 1.00 96.44 451 ASP A O 1
ATOM 3570 N N . CYS A 1 452 ? -27.082 -5.060 40.811 1.00 95.56 452 CYS A N 1
ATOM 3571 C CA . CYS A 1 452 ? -26.921 -5.243 42.246 1.00 95.56 452 CYS A CA 1
ATOM 3572 C C . CYS A 1 452 ? -28.091 -6.045 42.810 1.00 95.56 452 CYS A C 1
ATOM 3574 O O . CYS A 1 452 ? -29.243 -5.621 42.718 1.00 95.56 452 CYS A O 1
ATOM 3576 N N . LEU A 1 453 ? -27.782 -7.167 43.460 1.00 93.56 453 LEU A N 1
ATOM 3577 C CA . LEU A 1 453 ? -28.735 -7.963 44.232 1.00 93.56 453 LEU A CA 1
ATOM 3578 C C . LEU A 1 453 ? -28.745 -7.441 45.678 1.00 93.56 453 LEU A C 1
ATOM 3580 O O . LEU A 1 453 ? -27.834 -7.736 46.450 1.00 93.56 453 LEU A O 1
ATOM 3584 N N . ALA A 1 454 ? -29.739 -6.627 46.043 1.00 90.69 454 ALA A N 1
ATOM 3585 C CA . ALA A 1 454 ? -29.701 -5.841 47.281 1.00 90.69 454 ALA A CA 1
ATOM 3586 C C . ALA A 1 454 ? -30.507 -6.454 48.439 1.00 90.69 454 ALA A C 1
ATOM 3588 O O . ALA A 1 454 ? -30.063 -6.405 49.591 1.00 90.69 454 ALA A O 1
ATOM 3589 N N . VAL A 1 455 ? -31.688 -7.023 48.166 1.00 91.75 455 VAL A N 1
ATOM 3590 C CA . VAL A 1 455 ? -32.567 -7.604 49.198 1.00 91.75 455 VAL A CA 1
ATOM 3591 C C . VAL A 1 455 ? -33.086 -8.966 48.753 1.00 91.75 455 VAL A C 1
ATOM 3593 O O . VAL A 1 455 ? -33.719 -9.089 47.713 1.00 91.75 455 VAL A O 1
ATOM 3596 N N . CYS A 1 456 ? -32.838 -10.002 49.552 1.00 90.88 456 CYS A N 1
ATOM 3597 C CA . CYS A 1 456 ? -33.345 -11.348 49.290 1.00 90.88 456 CYS A CA 1
ATOM 3598 C C . CYS A 1 456 ? -34.848 -11.425 49.596 1.00 90.88 456 CYS A C 1
ATOM 3600 O O . CYS A 1 456 ? -35.257 -11.093 50.707 1.00 90.88 456 CYS A O 1
ATOM 3602 N N . VAL A 1 457 ? -35.655 -11.906 48.646 1.00 88.56 457 VAL A N 1
ATOM 3603 C CA . VAL A 1 457 ? -37.114 -12.051 48.815 1.00 88.56 457 VAL A CA 1
ATOM 3604 C C . VAL A 1 457 ? -37.450 -13.105 49.865 1.00 88.56 457 VAL A C 1
ATOM 3606 O O . VAL A 1 457 ? -38.352 -12.932 50.682 1.00 88.56 457 VAL A O 1
ATOM 3609 N N . ASN A 1 458 ? -36.723 -14.221 49.850 1.00 86.00 458 ASN A N 1
ATOM 3610 C CA . ASN A 1 458 ? -36.917 -15.317 50.784 1.00 86.00 458 ASN A CA 1
ATOM 3611 C C . ASN A 1 458 ? -35.583 -16.015 51.036 1.00 86.00 458 ASN A C 1
ATOM 3613 O O . ASN A 1 458 ? -34.961 -16.546 50.123 1.00 86.00 458 ASN A O 1
ATOM 3617 N N . VAL A 1 459 ? -35.155 -16.050 52.295 1.00 85.44 459 VAL A N 1
ATOM 3618 C CA . VAL A 1 459 ? -33.873 -16.647 52.697 1.00 85.44 459 VAL A CA 1
ATOM 3619 C C . VAL A 1 459 ? -33.918 -18.173 52.840 1.00 85.44 459 VAL A C 1
ATOM 3621 O O . VAL A 1 459 ? -32.866 -18.795 52.978 1.00 85.44 459 VAL A O 1
ATOM 3624 N N . LYS A 1 460 ? -35.111 -18.788 52.805 1.00 85.56 460 LYS A N 1
ATOM 3625 C CA . LYS A 1 460 ? -35.295 -20.238 53.004 1.00 85.56 460 LYS A CA 1
ATOM 3626 C C . LYS A 1 460 ? -34.767 -21.115 51.855 1.00 85.56 460 LYS A C 1
ATOM 3628 O O . LYS A 1 460 ? -34.194 -22.157 52.164 1.00 85.56 460 LYS A O 1
ATOM 3633 N N . PRO A 1 461 ? -34.948 -20.775 50.562 1.00 86.62 461 PRO A N 1
ATOM 3634 C CA . PRO A 1 461 ? -34.375 -21.547 49.464 1.00 86.62 461 PRO A CA 1
ATOM 3635 C C . PRO A 1 461 ? -32.842 -21.568 49.504 1.00 86.62 461 PRO A C 1
ATOM 3637 O O . PRO A 1 461 ? -32.201 -20.662 50.054 1.00 86.62 461 PRO A O 1
ATOM 3640 N N . ALA A 1 462 ? -32.254 -22.595 48.888 1.00 82.69 462 ALA A N 1
ATOM 3641 C CA . ALA A 1 462 ? -30.812 -22.664 48.660 1.00 82.69 462 ALA A CA 1
ATOM 3642 C C . ALA A 1 462 ? -30.334 -21.433 47.858 1.00 82.69 462 ALA A C 1
ATOM 3644 O O . ALA A 1 462 ? -31.124 -20.928 47.056 1.00 82.69 462 ALA A O 1
ATOM 3645 N N . PRO A 1 463 ? -29.103 -20.926 48.075 1.00 81.88 463 PRO A N 1
ATOM 3646 C CA . PRO A 1 463 ? -28.620 -19.666 47.498 1.00 81.88 463 PRO A CA 1
ATOM 3647 C C . PRO A 1 463 ? -28.898 -19.493 45.999 1.00 81.88 463 PRO A C 1
ATOM 3649 O O . PRO A 1 463 ? -29.398 -18.452 45.589 1.00 81.88 463 PRO A O 1
ATOM 3652 N N . GLU A 1 464 ? -28.668 -20.541 45.217 1.00 81.94 464 GLU A N 1
ATOM 3653 C CA . GLU A 1 464 ? -28.867 -20.622 43.767 1.00 81.94 464 GLU A CA 1
ATOM 3654 C C . GLU A 1 464 ? -30.336 -20.592 43.304 1.00 81.94 464 GLU A C 1
ATOM 3656 O O . GLU A 1 464 ? -30.603 -20.473 42.115 1.00 81.94 464 GLU A O 1
ATOM 3661 N N . LYS A 1 465 ? -31.302 -20.700 44.222 1.00 85.00 465 LYS A N 1
ATOM 3662 C CA . LYS A 1 465 ? -32.749 -20.634 43.941 1.00 85.00 465 LYS A CA 1
ATOM 3663 C C . LYS A 1 465 ? -33.422 -19.425 44.591 1.00 85.00 465 LYS A C 1
ATOM 3665 O O . LYS A 1 465 ? -34.649 -19.398 44.699 1.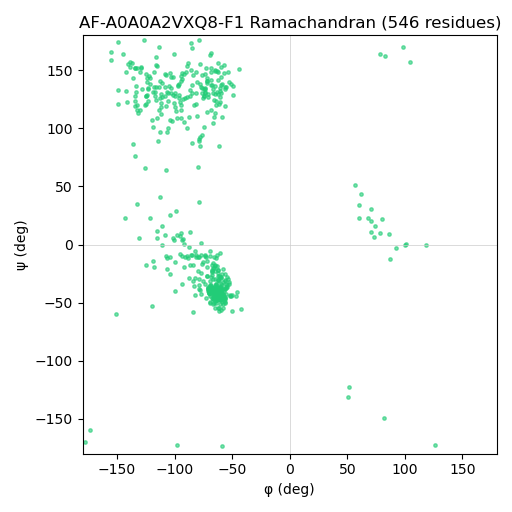00 85.00 465 LYS A O 1
ATOM 3670 N N . ARG A 1 466 ? -32.639 -18.477 45.110 1.00 90.31 466 ARG A N 1
ATOM 3671 C CA . ARG A 1 466 ? -33.162 -17.267 45.749 1.00 90.31 466 ARG A CA 1
ATOM 3672 C C . ARG A 1 466 ? -33.461 -16.207 44.706 1.00 90.31 466 ARG A C 1
ATOM 3674 O O . ARG A 1 466 ? -32.740 -16.059 43.728 1.00 90.31 466 ARG A O 1
ATOM 3681 N N . GLU A 1 467 ? -34.505 -15.450 44.985 1.00 91.81 467 GLU A N 1
ATOM 3682 C CA . GLU A 1 467 ? -34.894 -14.282 44.209 1.00 91.81 467 GLU A CA 1
ATOM 3683 C C . GLU A 1 467 ? -34.489 -13.029 44.982 1.00 91.81 467 GLU A C 1
ATOM 3685 O O . GLU A 1 467 ? -34.497 -13.016 46.223 1.00 91.81 467 GLU A O 1
ATOM 3690 N N . PHE A 1 468 ? -34.136 -11.973 44.257 1.00 93.81 468 PHE A N 1
ATOM 3691 C CA . PHE A 1 468 ? -33.624 -10.746 44.855 1.00 93.81 468 PHE A CA 1
ATOM 3692 C C . PHE A 1 468 ? -34.303 -9.518 44.270 1.00 93.81 468 PHE A C 1
ATOM 3694 O O . PHE A 1 468 ? -34.436 -9.384 43.058 1.00 93.81 468 PHE A O 1
ATOM 3701 N N . TRP A 1 469 ? -34.664 -8.583 45.139 1.00 95.25 469 TRP A N 1
ATOM 3702 C CA . TRP A 1 469 ? -34.923 -7.208 44.745 1.00 95.25 469 TRP A CA 1
ATOM 3703 C C . TRP A 1 469 ? -33.601 -6.479 44.537 1.00 95.25 469 TRP A C 1
ATOM 3705 O O . TRP A 1 469 ? -32.661 -6.611 45.335 1.00 95.25 469 TRP A O 1
ATOM 3715 N N . GLY A 1 470 ? -33.537 -5.687 43.475 1.00 95.12 470 GLY A N 1
ATOM 3716 C CA . GLY A 1 470 ? -32.333 -4.959 43.125 1.00 95.12 470 GLY A CA 1
ATOM 3717 C C . GLY A 1 470 ? -32.524 -3.999 41.964 1.00 95.12 470 GLY A C 1
ATOM 3718 O O . GLY A 1 470 ? -33.642 -3.581 41.652 1.00 95.12 470 GLY A O 1
ATOM 3719 N N . TRP A 1 471 ? -31.410 -3.640 41.341 1.00 95.06 471 TRP A N 1
ATOM 3720 C CA . TRP A 1 471 ? -31.380 -2.759 40.182 1.00 95.06 471 TRP A CA 1
ATOM 3721 C C . TRP A 1 471 ? -30.379 -3.255 39.152 1.00 95.06 471 TRP A C 1
ATOM 3723 O O . TRP A 1 471 ? -29.399 -3.920 39.493 1.00 95.06 471 TRP A O 1
ATOM 3733 N N . TRP A 1 472 ? -30.595 -2.847 37.907 1.00 96.19 472 TRP A N 1
ATOM 3734 C CA . TRP A 1 472 ? -29.584 -2.906 36.863 1.00 96.19 472 TRP A CA 1
ATOM 3735 C C . TRP A 1 472 ? -29.467 -1.557 36.164 1.00 96.19 472 TRP A C 1
ATOM 3737 O O . TRP A 1 472 ? -30.409 -0.762 36.129 1.00 96.19 472 TRP A O 1
ATOM 3747 N N . MET A 1 473 ? -28.278 -1.295 35.637 1.00 95.56 473 MET A N 1
ATOM 3748 C CA . MET A 1 473 ? -27.928 -0.082 34.920 1.00 95.56 473 MET A CA 1
ATOM 3749 C C . MET A 1 473 ? -27.186 -0.453 33.640 1.00 95.56 473 MET A C 1
ATOM 3751 O O . MET A 1 473 ? -26.238 -1.238 33.659 1.00 95.56 473 MET A O 1
ATOM 3755 N N . VAL A 1 474 ? -27.618 0.140 32.532 1.00 94.94 474 VAL A N 1
ATOM 3756 C CA . VAL A 1 474 ? -26.943 0.042 31.238 1.00 94.94 474 VAL A CA 1
ATOM 3757 C C . VAL A 1 474 ? -26.251 1.367 30.978 1.00 94.94 474 VAL A C 1
ATOM 3759 O O . VAL A 1 474 ? -26.903 2.411 30.987 1.00 94.94 474 VAL A O 1
ATOM 3762 N N . LEU A 1 475 ? -24.942 1.312 30.753 1.00 94.12 475 LEU A N 1
ATOM 3763 C CA . LEU A 1 475 ? -24.133 2.438 30.303 1.00 94.12 475 LEU A CA 1
ATOM 3764 C C . LEU A 1 475 ? -23.830 2.288 28.819 1.00 94.12 475 LEU A C 1
ATOM 3766 O O . LEU A 1 475 ? -23.311 1.254 28.408 1.00 94.12 475 LEU A O 1
ATOM 3770 N N . GLU A 1 476 ? -24.067 3.336 28.043 1.00 89.69 476 GLU A N 1
ATOM 3771 C CA . GLU A 1 476 ? -23.690 3.403 26.634 1.00 89.69 476 GLU A CA 1
ATOM 3772 C C . GLU A 1 476 ? -22.686 4.527 26.404 1.00 89.69 476 GLU A C 1
ATOM 3774 O O . GLU A 1 476 ? -22.883 5.678 26.802 1.00 89.69 476 GLU A O 1
ATOM 3779 N N . ALA A 1 477 ? -21.580 4.167 25.772 1.00 83.94 477 ALA A N 1
ATOM 3780 C CA . ALA A 1 477 ? -20.486 5.052 25.434 1.00 83.94 477 ALA A CA 1
ATOM 3781 C C . ALA A 1 477 ? -20.798 5.949 24.232 1.00 83.94 477 ALA A C 1
ATOM 3783 O O . ALA A 1 477 ? -21.231 5.473 23.185 1.00 83.94 477 ALA A O 1
ATOM 3784 N N . GLN A 1 478 ? -20.468 7.232 24.366 1.00 81.12 478 GLN A N 1
ATOM 3785 C CA . GLN A 1 478 ? -20.466 8.244 23.307 1.00 81.12 478 GLN A CA 1
ATOM 3786 C C . GLN A 1 478 ? -19.099 8.946 23.238 1.00 81.12 478 GLN A C 1
ATOM 3788 O O . GLN A 1 478 ? -18.241 8.723 24.073 1.00 81.12 478 GLN A O 1
ATOM 3793 N N . GLU A 1 479 ? -18.856 9.841 22.285 1.00 68.12 479 GLU A N 1
ATOM 3794 C CA . GLU A 1 479 ? -17.507 10.387 22.039 1.00 68.12 479 GLU A CA 1
ATOM 3795 C C . GLU A 1 479 ? -16.818 11.031 23.273 1.00 68.12 479 GLU A C 1
ATOM 3797 O O . GLU A 1 479 ? -15.613 10.868 23.475 1.00 68.12 479 GLU A O 1
ATOM 3802 N N . LYS A 1 480 ? -17.575 11.722 24.144 1.00 75.75 480 LYS A N 1
ATOM 3803 C CA . LYS A 1 480 ? -17.051 12.434 25.338 1.00 75.75 480 LYS A CA 1
ATOM 3804 C C . LYS A 1 480 ? -17.797 12.141 26.644 1.00 75.75 480 LYS A C 1
ATOM 3806 O O . LYS A 1 480 ? -17.543 12.773 27.669 1.00 75.75 480 LYS A O 1
ATOM 3811 N N . GLN A 1 481 ? -18.746 11.213 26.620 1.00 86.06 481 GLN A N 1
ATOM 3812 C CA . GLN A 1 481 ? -19.611 10.944 27.764 1.00 86.06 481 GLN A CA 1
ATOM 3813 C C . GLN A 1 481 ? -20.167 9.525 27.735 1.00 86.06 481 GLN A C 1
ATOM 3815 O O . GLN A 1 481 ? -20.146 8.851 26.708 1.00 86.06 481 GLN A O 1
ATOM 3820 N N . PHE A 1 482 ? -20.707 9.101 28.869 1.00 91.50 482 PHE A N 1
ATOM 3821 C CA . PHE A 1 482 ? -21.582 7.949 28.975 1.00 91.50 482 PHE A CA 1
ATOM 3822 C C . PHE A 1 482 ? -23.022 8.406 29.156 1.00 91.50 482 PHE A C 1
ATOM 3824 O O . PHE A 1 482 ? -23.306 9.293 29.964 1.00 91.50 482 PHE A O 1
ATOM 3831 N N . THR A 1 483 ? -23.925 7.751 28.437 1.00 92.50 483 THR A N 1
ATOM 3832 C CA . THR A 1 483 ? -25.350 7.786 28.756 1.00 92.50 483 THR A CA 1
ATOM 3833 C C . THR A 1 483 ? -25.709 6.605 29.640 1.00 92.50 483 THR A C 1
ATOM 3835 O O . THR A 1 483 ? -25.101 5.541 29.515 1.00 92.50 483 THR A O 1
ATOM 3838 N N . TYR A 1 484 ? -26.677 6.771 30.539 1.00 93.81 484 TYR A N 1
ATOM 3839 C CA . TYR A 1 484 ? -27.185 5.662 31.342 1.00 93.81 484 TYR A CA 1
ATOM 3840 C C . TYR A 1 484 ? -28.704 5.537 31.304 1.00 93.81 484 TYR A C 1
ATOM 3842 O O . TYR A 1 484 ? -29.444 6.515 31.177 1.00 93.81 484 TYR A O 1
ATOM 3850 N N . THR A 1 485 ? -29.152 4.299 31.497 1.00 93.88 485 THR A N 1
ATOM 3851 C CA . THR A 1 485 ? -30.516 3.944 31.895 1.00 93.88 485 THR A CA 1
ATOM 3852 C C . THR A 1 485 ? -30.442 2.992 33.084 1.00 93.88 485 THR A C 1
ATOM 3854 O O . THR A 1 485 ? -29.488 2.224 33.204 1.00 93.88 485 THR A O 1
ATOM 3857 N N . TRP A 1 486 ? -31.422 3.037 33.981 1.00 93.94 486 TRP A N 1
ATOM 3858 C CA . TRP A 1 486 ? -31.505 2.114 35.114 1.00 93.94 486 TRP A CA 1
ATOM 3859 C C . TRP A 1 486 ? -32.947 1.686 35.362 1.00 93.94 486 TRP A C 1
ATOM 3861 O O . TRP A 1 486 ? -33.885 2.396 34.999 1.00 93.94 486 TRP A O 1
ATOM 3871 N N . GLN A 1 487 ? -33.126 0.520 35.978 1.00 93.44 487 GLN A N 1
ATOM 3872 C CA . GLN A 1 487 ? -34.434 0.026 36.404 1.00 93.44 487 GLN A CA 1
ATOM 3873 C C . GLN A 1 487 ? -34.329 -0.700 37.747 1.00 93.44 487 GLN A C 1
ATOM 3875 O O . GLN A 1 487 ? -33.308 -1.322 38.048 1.00 93.44 487 GLN A O 1
ATOM 3880 N N . PHE A 1 488 ? -35.400 -0.621 38.541 1.00 93.44 488 PHE A N 1
ATOM 3881 C CA . PHE A 1 488 ? -35.618 -1.495 39.693 1.00 93.44 488 PHE A CA 1
ATOM 3882 C C . PHE A 1 488 ? -36.418 -2.721 39.272 1.00 93.44 488 PHE A C 1
ATOM 3884 O O . PHE A 1 488 ? -37.296 -2.647 38.404 1.00 93.44 488 PHE A O 1
ATOM 3891 N N . GLY A 1 489 ? -36.143 -3.853 39.908 1.00 93.88 489 GLY A N 1
ATOM 3892 C CA . GLY A 1 489 ? -36.902 -5.054 39.625 1.00 93.88 489 GLY A CA 1
ATOM 3893 C C . GLY A 1 489 ? -36.526 -6.256 40.460 1.00 93.88 489 GLY A C 1
ATOM 3894 O O . GLY A 1 489 ? -35.788 -6.169 41.444 1.00 93.88 489 GLY A O 1
ATOM 3895 N N . LEU A 1 490 ? -37.081 -7.382 40.029 1.00 93.69 490 LEU A N 1
ATOM 3896 C CA . LEU A 1 490 ? -36.860 -8.693 40.606 1.00 93.69 490 LEU A CA 1
ATOM 3897 C C . LEU A 1 490 ? -35.875 -9.471 39.732 1.00 93.69 490 LEU A C 1
ATOM 3899 O O . LEU A 1 490 ? -36.082 -9.585 38.523 1.00 93.69 490 LEU A O 1
ATOM 3903 N N . PHE A 1 491 ? -34.836 -10.012 40.354 1.00 93.25 491 PHE A N 1
ATOM 3904 C CA . PHE A 1 491 ? -33.947 -11.005 39.772 1.00 93.25 491 PHE A CA 1
ATOM 3905 C C . PHE A 1 491 ? -34.438 -12.395 40.164 1.00 93.25 491 PHE A C 1
ATOM 3907 O O . PHE A 1 491 ? -34.492 -12.722 41.357 1.00 93.25 491 PHE A O 1
ATOM 3914 N N . ASP A 1 492 ? -34.841 -13.181 39.173 1.00 91.31 492 ASP A N 1
ATOM 3915 C CA . ASP A 1 492 ? -35.400 -14.508 39.389 1.00 91.31 492 ASP A CA 1
ATOM 3916 C C . ASP A 1 492 ? -34.324 -15.605 39.493 1.00 91.31 492 ASP A C 1
ATOM 3918 O O . ASP A 1 492 ? -33.128 -15.398 39.275 1.00 91.31 492 ASP A O 1
ATOM 3922 N N . LYS A 1 493 ? -34.771 -16.815 39.835 1.00 87.50 493 LYS A N 1
ATOM 3923 C CA . LYS A 1 493 ? -33.929 -18.018 39.942 1.00 87.50 493 LYS A CA 1
ATOM 3924 C C . LYS A 1 493 ? -33.279 -18.455 38.620 1.00 87.50 493 LYS A C 1
ATOM 3926 O O . LYS A 1 493 ? -32.351 -19.256 38.649 1.00 87.50 493 LYS A O 1
ATOM 3931 N N . ASP A 1 494 ? -33.797 -17.989 37.484 1.00 87.69 494 ASP A N 1
ATOM 3932 C CA . ASP A 1 494 ? -33.295 -18.317 36.148 1.00 87.69 494 ASP A CA 1
ATOM 3933 C C . ASP A 1 494 ? -32.260 -17.277 35.674 1.00 87.69 494 ASP A C 1
ATOM 3935 O O . ASP A 1 494 ? -31.772 -17.343 34.544 1.00 87.69 494 ASP A O 1
ATOM 3939 N N . GLY A 1 495 ? -31.903 -16.326 36.547 1.00 85.56 495 GLY A N 1
ATOM 3940 C CA . GLY A 1 495 ? -30.900 -15.302 36.298 1.00 85.56 495 GLY A CA 1
ATOM 3941 C C . GLY A 1 495 ? -31.413 -14.123 35.474 1.00 85.56 495 GLY A C 1
ATOM 3942 O O . GLY A 1 495 ? -30.615 -13.444 34.825 1.00 85.56 495 GLY A O 1
ATOM 3943 N N . LYS A 1 496 ? -32.733 -13.894 35.441 1.00 89.31 496 LYS A N 1
ATOM 3944 C CA . LYS A 1 496 ? -33.357 -12.853 34.619 1.00 89.31 496 LYS A CA 1
ATOM 3945 C C . LYS A 1 496 ? -33.921 -11.721 35.463 1.00 89.31 496 LYS A C 1
ATOM 3947 O O . LYS A 1 496 ? -34.559 -11.925 36.494 1.00 89.31 496 LYS A O 1
ATOM 3952 N N . TRP A 1 497 ? -33.718 -10.505 34.966 1.00 93.56 497 TRP A N 1
ATOM 3953 C CA . TRP A 1 497 ? -34.286 -9.286 35.527 1.00 93.56 497 TRP A CA 1
ATOM 3954 C C . TRP A 1 497 ? -35.685 -9.020 34.969 1.00 93.56 497 TRP A C 1
ATOM 3956 O O . TRP A 1 497 ? -35.890 -9.032 33.755 1.00 93.56 497 TRP A O 1
ATOM 3966 N N . THR A 1 498 ? -36.631 -8.713 35.857 1.00 93.88 498 THR A N 1
ATOM 3967 C CA . THR A 1 498 ? -37.979 -8.252 35.502 1.00 93.88 498 THR A CA 1
ATOM 3968 C C . THR A 1 498 ? -38.279 -6.922 36.184 1.00 93.88 498 THR A C 1
ATOM 3970 O O . THR A 1 498 ? -38.285 -6.835 37.412 1.00 93.88 498 THR A O 1
ATOM 3973 N N . ALA A 1 499 ? -38.578 -5.888 35.394 1.00 92.00 499 ALA A N 1
ATOM 3974 C CA . ALA A 1 499 ? -38.895 -4.547 35.886 1.00 92.00 499 ALA A CA 1
ATOM 3975 C C . ALA A 1 499 ? -40.217 -4.551 36.654 1.00 92.00 499 ALA A C 1
ATOM 3977 O O . ALA A 1 499 ? -41.289 -4.670 36.064 1.00 92.00 499 ALA A O 1
ATOM 3978 N N . THR A 1 500 ? -40.142 -4.479 37.981 1.00 87.50 500 THR A N 1
ATOM 3979 C CA . THR A 1 500 ? -41.308 -4.555 38.869 1.00 87.50 500 THR A CA 1
ATOM 3980 C C . THR A 1 500 ? -41.037 -3.715 40.116 1.00 87.50 500 THR A C 1
ATOM 3982 O O . THR A 1 500 ? -39.960 -3.851 40.693 1.00 87.50 500 THR A O 1
ATOM 3985 N N . PRO A 1 501 ? -41.972 -2.861 40.563 1.00 81.12 501 PRO A N 1
ATOM 3986 C CA . PRO A 1 501 ? -41.809 -2.125 41.814 1.00 81.12 501 PRO A CA 1
ATOM 3987 C C . PRO A 1 501 ? -41.864 -3.077 43.015 1.00 81.12 501 PRO A C 1
ATOM 3989 O O . PRO A 1 501 ? -42.686 -4.005 43.031 1.00 81.12 501 PRO A O 1
ATOM 3992 N N . ALA A 1 502 ? -41.031 -2.844 44.035 1.00 81.19 502 ALA A N 1
ATOM 3993 C CA . ALA A 1 502 ? -41.196 -3.561 45.290 1.00 81.19 502 ALA A CA 1
ATOM 3994 C C . ALA A 1 502 ? -42.494 -3.087 45.966 1.00 81.19 502 ALA A C 1
ATOM 3996 O O . ALA A 1 502 ? -42.947 -1.957 45.803 1.00 81.19 502 ALA A O 1
ATOM 3997 N N . LYS A 1 503 ? -43.154 -3.982 46.705 1.00 80.31 503 LYS A N 1
ATOM 3998 C CA . LYS A 1 503 ? -44.372 -3.635 47.465 1.00 80.31 503 LYS A CA 1
ATOM 3999 C C . LYS A 1 503 ? -44.059 -3.068 48.849 1.00 80.31 503 LYS A C 1
ATOM 4001 O O . LYS A 1 503 ? -44.969 -2.632 49.549 1.00 80.31 503 LYS A O 1
ATOM 4006 N N . ASP A 1 504 ? -42.797 -3.141 49.249 1.00 86.31 504 ASP A N 1
ATOM 4007 C CA . ASP A 1 504 ? -42.316 -2.797 50.575 1.00 86.31 504 ASP A CA 1
ATOM 4008 C C . ASP A 1 504 ? -41.455 -1.538 50.488 1.00 86.31 504 ASP A C 1
ATOM 4010 O O . ASP A 1 504 ? -40.449 -1.499 49.777 1.00 86.31 504 ASP A O 1
ATOM 4014 N N . LYS A 1 505 ? -41.864 -0.515 51.238 1.00 86.00 505 LYS A N 1
ATOM 4015 C CA . LYS A 1 505 ? -41.213 0.789 51.254 1.00 86.00 505 LYS A CA 1
ATOM 4016 C C . LYS A 1 505 ? -39.781 0.717 51.795 1.00 86.00 505 LYS A C 1
ATOM 4018 O O . LYS A 1 505 ? -38.924 1.450 51.315 1.00 86.00 505 LYS A O 1
ATOM 4023 N N . GLU A 1 506 ? -39.505 -0.166 52.755 1.00 87.50 506 GLU A N 1
ATOM 4024 C CA . GLU A 1 506 ? -38.153 -0.336 53.305 1.00 87.50 506 GLU A CA 1
ATOM 4025 C C . GLU A 1 506 ? -37.212 -0.959 52.263 1.00 87.50 506 GLU A C 1
ATOM 4027 O O . GLU A 1 506 ? -36.036 -0.599 52.164 1.00 87.50 506 GLU A O 1
ATOM 4032 N N . VAL A 1 507 ? -37.745 -1.865 51.435 1.00 88.38 507 VAL A N 1
ATOM 4033 C CA . VAL A 1 507 ? -37.009 -2.441 50.306 1.00 88.38 507 VAL A CA 1
ATOM 4034 C C . VAL A 1 507 ? -36.709 -1.359 49.277 1.00 88.38 507 VAL A C 1
ATOM 4036 O O . VAL A 1 507 ? -35.542 -1.205 48.923 1.00 88.38 507 VAL A O 1
ATOM 4039 N N . ASP A 1 508 ? -37.709 -0.579 48.859 1.00 87.19 508 ASP A N 1
ATOM 4040 C CA . ASP A 1 508 ? -37.524 0.520 47.903 1.00 87.19 508 ASP A CA 1
ATOM 4041 C C . ASP A 1 508 ? -36.466 1.526 48.387 1.00 87.19 508 ASP A C 1
ATOM 4043 O O . ASP A 1 508 ? -35.503 1.791 47.667 1.00 87.19 508 ASP A O 1
ATOM 4047 N N . GLU A 1 509 ? -36.562 2.014 49.630 1.00 87.62 509 GLU A N 1
ATOM 4048 C CA . GLU A 1 509 ? -35.591 2.960 50.208 1.00 87.62 509 GLU A CA 1
ATOM 4049 C C . GLU A 1 509 ? -34.155 2.401 50.177 1.00 87.62 509 GLU A C 1
ATOM 4051 O O . GLU A 1 509 ? -33.193 3.114 49.864 1.00 87.62 509 GLU A O 1
ATOM 4056 N N . LYS A 1 510 ? -33.994 1.097 50.426 1.00 90.19 510 LYS A N 1
ATOM 4057 C CA . LYS A 1 510 ? -32.697 0.417 50.359 1.00 90.19 510 LYS A CA 1
ATOM 4058 C C . LYS A 1 510 ? -32.183 0.272 48.925 1.00 90.19 510 LYS A C 1
ATOM 4060 O O . LYS A 1 510 ? -30.986 0.465 48.685 1.00 90.19 510 LYS A O 1
ATOM 4065 N N . LEU A 1 511 ? -33.053 -0.035 47.960 1.00 91.69 511 LEU A N 1
ATOM 4066 C CA . LEU A 1 511 ? -32.682 -0.076 46.543 1.00 91.69 511 LEU A CA 1
ATOM 4067 C C . LEU A 1 511 ? -32.204 1.301 46.068 1.00 91.69 511 LEU A C 1
ATOM 4069 O O . LEU A 1 511 ? -31.116 1.405 45.496 1.00 91.69 511 LEU A O 1
ATOM 4073 N N . GLU A 1 512 ? -32.958 2.355 46.385 1.00 91.25 512 GLU A N 1
ATOM 4074 C CA . GLU A 1 512 ? -32.608 3.739 46.066 1.00 91.25 512 GLU A CA 1
ATOM 4075 C C . GLU A 1 512 ? -31.252 4.140 46.652 1.00 91.25 512 GLU A C 1
ATOM 4077 O O . GLU A 1 512 ? -30.410 4.705 45.949 1.00 91.25 512 GLU A O 1
ATOM 4082 N N . GLN A 1 513 ? -31.003 3.813 47.923 1.00 91.25 513 GLN A N 1
ATOM 4083 C CA . GLN A 1 513 ? -29.740 4.125 48.587 1.00 91.25 513 GLN A CA 1
ATOM 4084 C C . GLN A 1 513 ? -28.548 3.441 47.901 1.00 91.25 513 GLN A C 1
ATOM 4086 O O . GLN A 1 513 ? -27.516 4.078 47.667 1.00 91.25 513 GLN A O 1
ATOM 4091 N N . THR A 1 514 ? -28.677 2.155 47.553 1.00 93.69 514 THR A N 1
ATOM 4092 C CA . THR A 1 514 ? -27.590 1.415 46.889 1.00 93.69 514 THR A CA 1
ATOM 4093 C C . THR A 1 514 ? -27.309 1.939 45.482 1.00 93.69 514 THR A C 1
ATOM 4095 O O . THR A 1 514 ? -26.140 2.111 45.127 1.00 93.69 514 THR A O 1
ATOM 4098 N N . LEU A 1 515 ? -28.353 2.262 44.711 1.00 93.81 515 LEU A N 1
ATOM 4099 C CA . LEU A 1 515 ? -28.224 2.834 43.372 1.00 93.81 515 LEU A CA 1
ATOM 4100 C C . LEU A 1 515 ? -27.591 4.231 43.417 1.00 93.81 515 LEU A C 1
ATOM 4102 O O . LEU A 1 515 ? -26.644 4.489 42.675 1.00 93.81 515 LEU A O 1
ATOM 4106 N N . ARG A 1 516 ? -28.033 5.111 44.332 1.00 93.00 516 ARG A N 1
ATOM 4107 C CA . ARG A 1 516 ? -27.418 6.438 44.547 1.00 93.00 516 ARG A CA 1
ATOM 4108 C C . ARG A 1 516 ? -25.936 6.321 44.896 1.00 93.00 516 ARG A C 1
ATOM 4110 O O . ARG A 1 516 ? -25.115 7.049 44.342 1.00 93.00 516 ARG A O 1
ATOM 4117 N N . GLY A 1 517 ? -25.591 5.391 45.787 1.00 92.81 517 GLY A N 1
ATOM 4118 C CA . GLY A 1 517 ? -24.208 5.148 46.189 1.00 92.81 517 GLY A CA 1
ATOM 4119 C C . GLY A 1 517 ? -23.330 4.655 45.036 1.00 92.81 517 GLY A C 1
ATOM 4120 O O . GLY A 1 517 ? -22.205 5.127 44.877 1.00 92.81 517 GLY A O 1
ATOM 4121 N N . PHE A 1 518 ? -23.835 3.733 44.211 1.00 95.06 518 PHE A N 1
ATOM 4122 C CA . PHE A 1 518 ? -23.129 3.281 43.011 1.00 95.06 518 PHE A CA 1
ATOM 4123 C C . PHE A 1 518 ? -22.978 4.406 41.981 1.00 95.06 518 PHE A C 1
ATOM 4125 O O . PHE A 1 518 ? -21.864 4.652 41.523 1.00 95.06 518 PHE A O 1
ATOM 4132 N N . HIS A 1 519 ? -24.061 5.126 41.675 1.00 94.56 519 HIS A N 1
ATOM 4133 C CA . HIS A 1 519 ? -24.059 6.229 40.717 1.00 94.56 519 HIS A CA 1
ATOM 4134 C C . HIS A 1 519 ? -23.070 7.334 41.112 1.00 94.56 519 HIS A C 1
ATOM 4136 O O . HIS A 1 519 ? -22.330 7.817 40.261 1.00 94.56 519 HIS A O 1
ATOM 4142 N N . GLY A 1 520 ? -22.991 7.691 42.401 1.00 93.81 520 GLY A N 1
ATOM 4143 C CA . GLY A 1 520 ? -21.995 8.642 42.906 1.00 93.81 520 GLY A CA 1
ATOM 4144 C C . GLY A 1 520 ? -20.559 8.193 42.620 1.00 93.81 520 GLY A C 1
ATOM 4145 O O . GLY A 1 520 ? -19.802 8.923 41.988 1.00 93.81 520 GLY A O 1
ATOM 4146 N N . ARG A 1 521 ? -20.207 6.948 42.977 1.00 95.31 521 ARG A N 1
ATOM 4147 C CA . ARG A 1 521 ? -18.865 6.401 42.700 1.00 95.31 521 ARG A CA 1
ATOM 4148 C C . ARG A 1 521 ? -18.561 6.297 41.206 1.00 95.31 521 ARG A C 1
ATOM 4150 O O . ARG A 1 521 ? -17.430 6.536 40.793 1.00 95.31 521 ARG A O 1
ATOM 4157 N N . LEU A 1 522 ? -19.553 5.920 40.400 1.00 95.50 522 LEU A N 1
ATOM 4158 C CA . LEU A 1 522 ? -19.423 5.848 38.948 1.00 95.50 522 LEU A CA 1
ATOM 4159 C C . LEU A 1 522 ? -19.166 7.238 38.354 1.00 95.50 522 LEU A C 1
ATOM 4161 O O . LEU A 1 522 ? -18.267 7.389 37.530 1.00 95.50 522 LEU A O 1
ATOM 4165 N N . LYS A 1 523 ? -19.907 8.253 38.808 1.00 94.62 523 LYS A N 1
ATOM 4166 C CA . LYS A 1 523 ? -19.719 9.648 38.404 1.00 94.62 523 LYS A CA 1
ATOM 4167 C C . LYS A 1 523 ? -18.321 10.151 38.763 1.00 94.62 523 LYS A C 1
ATOM 4169 O O . LYS A 1 523 ? -17.657 10.714 37.900 1.00 94.62 523 LYS A O 1
ATOM 4174 N N . ASP A 1 524 ? -17.849 9.900 39.983 1.00 93.94 524 ASP A N 1
ATOM 4175 C CA . ASP A 1 524 ? -16.506 10.305 40.422 1.00 93.94 524 ASP A CA 1
ATOM 4176 C C . ASP A 1 524 ? -15.405 9.603 39.611 1.00 93.94 524 ASP A C 1
ATOM 4178 O O . ASP A 1 524 ? -14.429 10.227 39.188 1.00 93.94 524 ASP A O 1
ATOM 4182 N N . LEU A 1 525 ? -15.579 8.305 39.332 1.00 94.06 525 LEU A N 1
ATOM 4183 C CA . LEU A 1 525 ? -14.661 7.548 38.485 1.00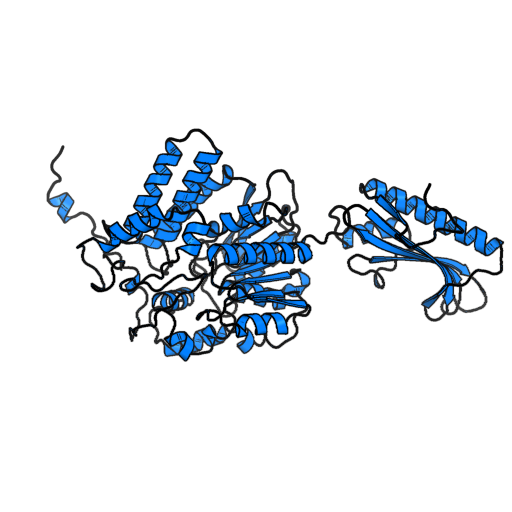 94.06 525 LEU A CA 1
ATOM 4184 C C . LEU A 1 525 ? -14.604 8.123 37.066 1.00 94.06 525 LEU A C 1
ATOM 4186 O O . LEU A 1 525 ? -13.508 8.291 36.535 1.00 94.06 525 LEU A O 1
ATOM 4190 N N . LEU A 1 526 ? -15.749 8.415 36.449 1.00 92.00 526 LEU A N 1
ATOM 4191 C CA . LEU A 1 526 ? -15.801 8.979 35.099 1.00 92.00 526 LEU A CA 1
ATOM 4192 C C . LEU A 1 526 ? -15.260 10.413 35.059 1.00 92.00 526 LEU A C 1
ATOM 4194 O O . LEU A 1 526 ? -14.499 10.740 34.153 1.00 92.00 526 LEU A O 1
ATOM 4198 N N . ALA A 1 527 ? -15.520 11.224 36.085 1.00 91.19 527 ALA A N 1
ATOM 4199 C CA . ALA A 1 527 ? -14.912 12.544 36.224 1.00 91.19 527 ALA A CA 1
ATOM 4200 C C . ALA A 1 527 ? -13.375 12.464 36.311 1.00 91.19 527 ALA A C 1
ATOM 4202 O O . ALA A 1 527 ? -12.688 13.260 35.678 1.00 91.19 527 ALA A O 1
ATOM 4203 N N . SER A 1 528 ? -12.820 11.456 37.002 1.00 90.12 528 SER A N 1
ATOM 4204 C CA . SER A 1 528 ? -11.363 11.202 37.036 1.00 90.12 528 SER A CA 1
ATOM 4205 C C . SER A 1 528 ? -10.754 10.816 35.677 1.00 90.12 528 SER A C 1
ATOM 4207 O O . SER A 1 528 ? -9.533 10.744 35.544 1.00 90.12 528 SER A O 1
ATOM 4209 N N . LEU A 1 529 ? -11.601 10.516 34.688 1.00 84.62 529 LEU A N 1
ATOM 4210 C CA . LEU A 1 529 ? -11.243 10.197 33.307 1.00 84.62 529 LEU A CA 1
ATOM 4211 C C . LEU A 1 529 ? -11.613 11.320 32.333 1.00 84.62 529 LEU A C 1
ATOM 4213 O O . LEU A 1 529 ? -11.534 11.112 31.128 1.00 84.62 529 LEU A O 1
ATOM 4217 N N . GLU A 1 530 ? -12.042 12.477 32.845 1.00 85.75 530 GLU A N 1
ATOM 4218 C CA . GLU A 1 530 ? -12.536 13.600 32.039 1.00 85.75 530 GLU A CA 1
ATOM 4219 C C . GLU A 1 530 ? -13.766 13.232 31.185 1.00 85.75 530 GLU A C 1
ATOM 4221 O O . GLU A 1 530 ? -13.956 13.736 30.079 1.00 85.75 530 GLU A O 1
ATOM 4226 N N . LEU A 1 531 ? -14.628 12.350 31.707 1.00 86.81 531 LEU A N 1
ATOM 4227 C CA . LEU A 1 531 ? -15.832 11.867 31.033 1.00 86.81 531 LEU A CA 1
ATOM 4228 C C . LEU A 1 531 ? -17.118 12.320 31.717 1.00 86.81 531 LEU A C 1
ATOM 4230 O O . LEU A 1 531 ? -17.276 12.204 32.933 1.00 86.81 531 LEU A O 1
ATOM 4234 N N . GLY A 1 532 ? -18.073 12.774 30.902 1.00 88.75 532 GLY A N 1
ATOM 4235 C CA . GLY A 1 532 ? -19.431 13.070 31.353 1.00 88.75 532 GLY A CA 1
ATOM 4236 C C . GLY A 1 532 ? -20.238 11.803 31.654 1.00 88.75 532 GLY A C 1
ATOM 4237 O O . GLY A 1 532 ? -20.023 10.757 31.042 1.00 88.75 532 GLY A O 1
ATOM 4238 N N . LEU A 1 533 ? -21.202 11.911 32.568 1.00 93.12 533 LEU A N 1
ATOM 4239 C CA . LEU A 1 533 ? -22.228 10.897 32.820 1.00 93.12 533 LEU A CA 1
ATOM 4240 C C . LEU A 1 533 ? -23.590 11.590 32.816 1.00 93.12 533 LEU A C 1
ATOM 4242 O O . LEU A 1 533 ? -23.839 12.450 33.663 1.00 93.12 533 LEU A O 1
ATOM 4246 N N . VAL A 1 534 ? -24.443 11.239 31.856 1.00 90.88 534 VAL A N 1
ATOM 4247 C CA . VAL A 1 534 ? -25.747 11.883 31.640 1.00 90.88 534 VAL A CA 1
ATOM 4248 C C . VAL A 1 534 ? -26.849 10.837 31.432 1.00 90.88 534 VAL A C 1
ATOM 4250 O O . VAL A 1 534 ? -26.565 9.735 30.966 1.00 90.88 534 VAL A O 1
ATOM 4253 N N . PRO A 1 535 ? -28.114 11.128 31.767 1.00 91.69 535 PRO A N 1
ATOM 4254 C CA . PRO A 1 535 ? -29.222 10.244 31.410 1.00 91.69 535 PRO A CA 1
ATOM 4255 C C . PRO A 1 535 ? -29.398 10.163 29.883 1.00 91.69 535 PRO A C 1
ATOM 4257 O O . PRO A 1 535 ? -29.122 11.126 29.167 1.00 91.69 535 PRO A O 1
ATOM 4260 N N . ALA A 1 536 ? -29.865 9.020 29.371 1.00 89.62 536 ALA A N 1
ATOM 4261 C CA . ALA A 1 536 ? -30.199 8.874 27.948 1.00 89.62 536 ALA A CA 1
ATOM 4262 C C . ALA A 1 536 ? -31.382 9.785 27.535 1.00 89.62 536 ALA A C 1
ATOM 4264 O O . ALA A 1 536 ? -32.276 10.031 28.343 1.00 89.62 536 ALA A O 1
ATOM 4265 N N . GLU A 1 537 ? -31.430 10.248 26.274 1.00 77.88 537 GLU A N 1
ATOM 4266 C CA . GLU A 1 537 ? -32.375 11.286 25.789 1.00 77.88 537 GLU A CA 1
ATOM 4267 C C . GLU A 1 537 ? -33.862 10.999 26.077 1.00 77.88 537 GLU A C 1
ATOM 4269 O O . GLU A 1 537 ? -34.638 11.926 26.293 1.00 77.88 537 GLU A O 1
ATOM 4274 N N . ASN A 1 538 ? -34.255 9.724 26.138 1.00 78.44 538 ASN A N 1
ATOM 4275 C CA . ASN A 1 538 ? -35.635 9.296 26.400 1.00 78.44 538 ASN A CA 1
ATOM 4276 C C . ASN A 1 538 ? -35.817 8.614 27.767 1.00 78.44 538 ASN A C 1
ATOM 4278 O O . ASN A 1 538 ? -36.818 7.934 27.999 1.00 78.44 538 ASN A O 1
ATOM 4282 N N . PHE A 1 539 ? -34.853 8.758 28.677 1.00 82.88 539 PHE A N 1
ATOM 4283 C CA . PHE A 1 539 ? -34.899 8.129 29.990 1.00 82.88 539 PHE A CA 1
ATOM 4284 C C . PHE A 1 539 ? -35.474 9.081 31.043 1.00 82.88 539 PHE A C 1
ATOM 4286 O O . PHE A 1 539 ? -34.843 10.049 31.468 1.00 82.88 539 PHE A O 1
ATOM 4293 N N . ALA A 1 540 ? -36.695 8.791 31.493 1.00 74.44 540 ALA A N 1
ATOM 4294 C CA . ALA A 1 540 ? -37.310 9.516 32.593 1.00 74.44 540 ALA A CA 1
ATOM 4295 C C . ALA A 1 540 ? -36.665 9.093 33.921 1.00 74.44 540 ALA A C 1
ATOM 4297 O O . ALA A 1 540 ? -37.040 8.085 34.504 1.00 74.44 540 ALA A O 1
ATOM 4298 N N . GLU A 1 541 ? -35.748 9.909 34.445 1.00 66.81 541 GLU A N 1
ATOM 4299 C CA . GLU A 1 541 ? -35.086 9.682 35.743 1.00 66.81 541 GLU A CA 1
ATOM 4300 C C . GLU A 1 541 ? -36.036 9.645 36.955 1.00 66.81 541 GLU A C 1
ATOM 4302 O O . GLU A 1 541 ? -35.625 9.361 38.076 1.00 66.81 541 GLU A O 1
ATOM 4307 N N . LYS A 1 542 ? -37.321 9.957 36.777 1.00 64.44 542 LYS A N 1
ATOM 4308 C CA . LYS A 1 542 ? -38.301 9.883 37.862 1.00 64.44 542 LYS A CA 1
ATOM 4309 C C . LYS A 1 542 ? -38.625 8.411 38.154 1.00 64.44 542 LYS A C 1
ATOM 4311 O O . LYS A 1 542 ? -38.898 7.673 37.213 1.00 64.44 542 LYS A O 1
ATOM 4316 N N . PRO A 1 543 ? -38.673 7.992 39.432 1.00 60.50 543 PRO A N 1
ATOM 4317 C CA . PRO A 1 543 ? -38.811 8.826 40.637 1.00 60.50 543 PRO A CA 1
ATOM 4318 C C . PRO A 1 543 ? -37.495 9.287 41.296 1.00 60.50 543 PRO A C 1
ATOM 4320 O O . PRO A 1 543 ? -37.529 10.181 42.142 1.00 60.50 543 PRO A O 1
ATOM 4323 N N . LEU A 1 544 ? -36.343 8.747 40.896 1.00 69.94 544 LEU A N 1
ATOM 4324 C CA . LEU A 1 544 ? -35.059 8.959 41.562 1.00 69.94 544 LEU A CA 1
ATOM 4325 C C . LEU A 1 544 ? -34.134 9.880 40.751 1.00 69.94 544 LEU A C 1
ATOM 4327 O O . LEU A 1 544 ? -33.395 9.423 39.885 1.00 69.94 544 LEU A O 1
ATOM 4331 N N . LYS A 1 545 ? -34.106 11.178 41.078 1.00 71.88 545 LYS A N 1
ATOM 4332 C CA . LYS A 1 545 ? -33.118 12.096 40.484 1.00 71.88 545 LYS A CA 1
ATOM 4333 C C . LYS A 1 545 ? -31.701 11.711 40.915 1.00 71.88 545 LYS A C 1
ATOM 4335 O O . LYS A 1 545 ? -31.374 11.809 42.106 1.00 71.88 545 LYS A O 1
ATOM 4340 N N . LEU A 1 546 ? -30.901 11.268 39.950 1.00 76.38 546 LEU A N 1
ATOM 4341 C CA . LEU A 1 546 ? -29.490 10.904 40.102 1.00 76.38 546 LEU A CA 1
ATOM 4342 C C . LEU A 1 546 ? -28.568 11.994 39.536 1.00 76.38 546 LEU A C 1
ATOM 4344 O O . LEU A 1 546 ? -27.443 12.150 40.022 1.00 76.38 546 LEU A O 1
ATOM 4348 N N . SER A 1 547 ? -29.056 12.791 38.580 1.00 62.09 547 SER A N 1
ATOM 4349 C CA . SER A 1 547 ? -28.427 14.048 38.171 1.00 62.09 547 SER A CA 1
ATOM 4350 C C . SER A 1 547 ? -28.635 15.130 39.244 1.00 62.09 547 SER A C 1
ATOM 4352 O O . SER A 1 547 ? -29.754 15.280 39.747 1.00 62.09 547 SER A O 1
ATOM 4354 N N . ALA A 1 548 ? -27.572 15.864 39.589 1.00 48.47 548 ALA A N 1
ATOM 4355 C CA . ALA A 1 548 ? -27.631 17.028 40.481 1.00 48.47 548 ALA A CA 1
ATOM 4356 C C . ALA A 1 548 ? -28.101 18.271 39.724 1.00 48.47 548 ALA A C 1
ATOM 4358 O O . ALA A 1 548 ? -27.607 18.452 38.587 1.00 48.47 548 ALA A O 1
#